Protein AF-0000000072984704 (afdb_homodimer)

Radius of gyration: 23.44 Å; Cα contacts (8 Å, |Δi|>4): 642; chains: 2; bounding box: 58×63×58 Å

Solvent-accessible surface area (backbone atoms only — not comparable to full-atom values): 24020 Å² total; per-residue (Å²): 124,88,62,79,62,84,70,66,54,62,24,56,54,52,43,50,51,53,52,48,34,36,70,71,58,76,44,48,66,57,36,72,50,75,50,69,69,53,46,24,65,75,66,68,50,53,66,66,33,52,50,31,24,53,43,23,35,34,68,40,33,51,31,43,79,38,90,96,75,46,42,24,31,37,78,67,47,50,63,22,38,32,60,30,52,46,51,41,42,56,67,65,67,58,55,67,64,47,55,53,53,49,46,46,33,51,51,34,44,29,36,33,43,13,20,74,56,52,45,70,70,56,49,50,55,46,50,54,40,51,49,40,66,68,61,61,55,94,84,56,54,66,45,56,46,52,51,46,46,54,46,54,39,29,56,30,34,74,30,68,67,57,34,16,52,50,46,20,48,51,51,46,40,64,70,66,42,74,60,35,62,46,48,50,59,66,33,74,90,38,28,65,58,52,41,52,35,51,49,45,30,49,50,18,41,74,66,48,30,36,69,51,19,29,51,29,42,47,54,43,45,54,57,52,46,61,64,46,66,80,101,132,82,64,78,64,84,70,66,55,64,24,55,55,53,42,50,51,53,51,48,34,37,71,72,58,77,42,48,64,57,36,72,50,76,51,70,68,55,46,24,65,74,68,69,49,53,64,66,34,52,50,30,23,51,43,23,34,33,68,40,34,48,30,42,79,41,90,96,74,47,41,24,30,36,77,67,47,50,63,21,39,32,60,29,50,47,50,40,40,58,67,66,67,58,54,69,63,47,55,54,53,50,46,46,34,50,51,36,44,28,35,34,43,13,20,72,56,52,45,71,69,56,49,49,54,44,49,52,40,52,49,40,66,69,59,62,54,94,84,55,55,67,44,57,46,52,50,48,46,54,46,53,39,28,56,31,34,74,29,67,67,57,33,17,51,49,46,22,48,52,52,44,40,63,70,68,42,71,60,36,62,44,47,50,60,65,34,74,89,37,29,65,59,50,42,50,36,51,48,44,29,48,50,17,40,73,66,48,30,37,68,49,19,29,51,29,43,46,53,44,47,54,58,52,46,63,64,45,68,81,101

Nearest PDB structures (foldseek):
  2di3-assembly1_B  TM=8.068E-01  e=4.600E-09  Corynebacterium glutamicum
  6az6-assembly1_B  TM=7.265E-01  e=2.093E-08  Streptococcus agalactiae
  6on4-assembly1_B  TM=4.835E-01  e=4.991E-07  Escherichia coli K-12
  1hw1-assembly1_A  TM=5.126E-01  e=1.792E-06  Escherichia coli
  1h9t-assembly1_A  TM=4.932E-01  e=2.617E-06  Escherichia coli

Foldseek 3Di:
DPPPPPPPPLLVVVLVVVVVCVVVVVADAFDADDALVVCCVVVVHDSVSPVVNQVVCVLLPQWDQDVPPHIGGHNDCLQNCQVVVLVVCVVVVHDVVVLLVLLLVLLLVLLLLLLQQADPVLLVVLVVLLVCLVPPDPPDQNLVSVLVNSLSSNVSSVDSVSSSVNNNSSSCCPVPQPCLSVVQCPPPVRPVVLSVLSVQLSVCSVVSPSVSNSVSSNVNSVVSVVRRNVD/DPPPPPPPPLLVVVLVVVVVCVVVVVADAFDADDALVVCCVVVVHDSVSPVVNQVVCVLLPQWDQDVPPHIGGHNDCLQNCQVVVLVVCVVVVHDVVVLLVLLLVLLLVLLLLLLQQADP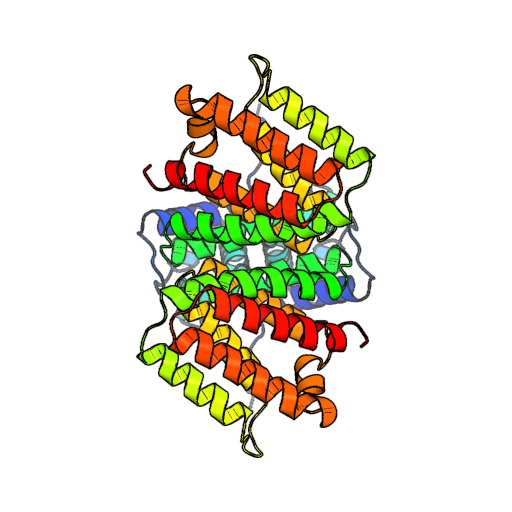VLLVVLVVLLVCLVPPDPPDQNLVSVLVNSLSSNVSSVDSVSSSVNNNSSSCCPVPLPCLSVVQCPPPVRPVVLSVLSVQLSVCSVVSPSVSNSVSSNVNSVVSVVRRNVD

Structure (mmCIF, N/CA/C/O backbone):
data_AF-0000000072984704-model_v1
#
loop_
_entity.id
_entity.type
_entity.pdbx_description
1 polymer 'Transcriptional regulator, putative pyruvate dehydrogenase complex repressor'
#
loop_
_atom_site.group_PDB
_atom_site.id
_atom_site.type_symbol
_atom_site.label_atom_id
_atom_site.label_alt_id
_atom_site.label_comp_id
_atom_site.label_asym_id
_atom_site.label_entity_id
_atom_site.label_seq_id
_atom_site.pdbx_PDB_ins_code
_atom_site.Cartn_x
_atom_site.Cartn_y
_atom_site.Cartn_z
_atom_site.occupancy
_atom_site.B_iso_or_equiv
_atom_site.auth_seq_id
_atom_site.auth_comp_id
_atom_site.auth_asym_id
_atom_site.auth_atom_id
_atom_site.pdbx_PDB_model_num
ATOM 1 N N . MET A 1 1 ? 26.969 34.25 -7.105 1 26.41 1 MET A N 1
ATOM 2 C CA . MET A 1 1 ? 26.188 34.719 -5.965 1 26.41 1 MET A CA 1
ATOM 3 C C . MET A 1 1 ? 25.312 33.594 -5.406 1 26.41 1 MET A C 1
ATOM 5 O O . MET A 1 1 ? 25.188 32.562 -6.035 1 26.41 1 MET A O 1
ATOM 9 N N . PHE A 1 2 ? 24.219 33.875 -4.512 1 28.95 2 PHE A N 1
ATOM 10 C CA . PHE A 1 2 ? 23.516 32.812 -3.826 1 28.95 2 PHE A CA 1
ATOM 11 C C . PHE A 1 2 ? 22.812 31.891 -4.824 1 28.95 2 PHE A C 1
ATOM 13 O O . PHE A 1 2 ? 22.281 32.375 -5.84 1 28.95 2 PHE A O 1
ATOM 20 N N . SER A 1 3 ? 23.391 30.984 -5.398 1 35 3 SER A N 1
ATOM 21 C CA . SER A 1 3 ? 22.656 30.016 -6.211 1 35 3 SER A CA 1
ATOM 22 C C . SER A 1 3 ? 21.453 29.469 -5.449 1 35 3 SER A C 1
ATOM 24 O O . SER A 1 3 ? 21.562 29.109 -4.277 1 35 3 SER A O 1
ATOM 26 N N . PRO A 1 4 ? 20.359 29.938 -5.852 1 37.25 4 PRO A N 1
ATOM 27 C CA . PRO A 1 4 ? 19.172 29.578 -5.062 1 37.25 4 PRO A CA 1
ATOM 28 C C . PRO A 1 4 ? 19.219 28.141 -4.555 1 37.25 4 PRO A C 1
ATOM 30 O O . PRO A 1 4 ? 19.562 27.234 -5.305 1 37.25 4 PRO A O 1
ATOM 33 N N . VAL A 1 5 ? 19.859 27.781 -3.516 1 39.84 5 VAL A N 1
ATOM 34 C CA . VAL A 1 5 ? 19.844 26.469 -2.877 1 39.84 5 VAL A CA 1
ATOM 35 C C . VAL A 1 5 ? 18.469 25.844 -3.02 1 39.84 5 VAL A C 1
ATOM 37 O O . VAL A 1 5 ? 17.453 26.484 -2.754 1 39.84 5 VAL A O 1
ATOM 40 N N . LYS A 1 6 ? 18.281 25.031 -3.949 1 45.41 6 LYS A N 1
ATOM 41 C CA . LYS A 1 6 ? 17 24.328 -4.051 1 45.41 6 LYS A CA 1
ATOM 42 C C . LYS A 1 6 ? 16.359 24.172 -2.68 1 45.41 6 LYS A C 1
ATOM 44 O O . LYS A 1 6 ? 16.891 23.469 -1.811 1 45.41 6 LYS A O 1
ATOM 49 N N . ASN A 1 7 ? 15.906 25.172 -1.887 1 48.12 7 ASN A N 1
ATOM 50 C CA . ASN A 1 7 ? 15.297 25.406 -0.578 1 48.12 7 ASN A CA 1
ATOM 51 C C . ASN A 1 7 ? 14.445 24.219 -0.144 1 48.12 7 ASN A C 1
ATOM 53 O O . ASN A 1 7 ? 13.359 24 -0.682 1 48.12 7 ASN A O 1
ATOM 57 N N . LYS A 1 8 ? 15.141 23.234 0.089 1 57.12 8 LYS A N 1
ATOM 58 C CA . LYS A 1 8 ? 14.336 22.25 0.818 1 57.12 8 LYS A CA 1
ATOM 59 C C . LYS A 1 8 ? 13.492 22.922 1.896 1 57.12 8 LYS A C 1
ATOM 61 O O . LYS A 1 8 ? 13.992 23.75 2.666 1 57.12 8 LYS A O 1
ATOM 66 N N . LYS A 1 9 ? 12.227 22.766 1.736 1 78.31 9 LYS A N 1
ATOM 67 C CA . LYS A 1 9 ? 11.344 23.375 2.729 1 78.31 9 LYS A CA 1
ATOM 68 C C . LYS A 1 9 ? 11.781 23.016 4.145 1 78.31 9 LYS A C 1
ATOM 70 O O . LYS A 1 9 ? 12.148 21.859 4.418 1 78.31 9 LYS A O 1
ATOM 75 N N . ILE A 1 10 ? 12.273 23.891 4.883 1 83.69 10 ILE A N 1
ATOM 76 C CA . ILE A 1 10 ? 12.766 23.766 6.25 1 83.69 10 ILE A CA 1
ATOM 77 C C . ILE A 1 10 ? 11.992 22.656 6.969 1 83.69 10 ILE A C 1
ATOM 79 O O . ILE A 1 10 ? 12.586 21.844 7.691 1 83.69 10 ILE A O 1
ATOM 83 N N . TYR A 1 11 ? 10.711 22.578 6.734 1 87.44 11 TYR A N 1
ATOM 84 C CA . TYR A 1 11 ? 9.93 21.547 7.422 1 87.44 11 TYR A CA 1
ATOM 85 C C . TYR A 1 11 ? 10.336 20.156 6.965 1 87.44 11 TYR A C 1
ATOM 87 O O . TYR A 1 11 ? 10.297 19.203 7.75 1 87.44 11 TYR A O 1
ATOM 95 N N . GLU A 1 12 ? 10.766 19.984 5.707 1 86.81 12 GLU A N 1
ATOM 96 C CA . GLU A 1 12 ? 11.219 18.703 5.207 1 86.81 12 GLU A CA 1
ATOM 97 C C . GLU A 1 12 ? 12.508 18.266 5.902 1 86.81 12 GLU A C 1
ATOM 99 O O . GLU A 1 12 ? 12.711 17.062 6.145 1 86.81 12 GLU A O 1
ATOM 104 N N . GLU A 1 13 ? 13.305 19.234 6.141 1 88.12 13 GLU A N 1
ATOM 105 C CA . GLU A 1 13 ? 14.531 18.938 6.871 1 88.12 13 GLU A CA 1
ATOM 106 C C . GLU A 1 13 ? 14.227 18.453 8.281 1 88.12 13 GLU A C 1
ATOM 108 O O . GLU A 1 13 ? 14.891 17.531 8.781 1 88.12 13 GLU A O 1
ATOM 113 N N . VAL A 1 14 ? 13.297 19.109 8.906 1 89.88 14 VAL A N 1
ATOM 114 C CA . VAL A 1 14 ? 12.875 18.688 10.242 1 89.88 14 VAL A CA 1
ATOM 115 C C . VAL A 1 14 ? 12.367 17.25 10.18 1 89.88 14 VAL A C 1
ATOM 117 O O . VAL A 1 14 ? 12.75 16.422 11.016 1 89.88 14 VAL A O 1
ATOM 120 N N . ILE A 1 15 ? 11.602 16.938 9.164 1 87.69 15 ILE A N 1
ATOM 121 C CA . ILE A 1 15 ? 11.047 15.594 8.984 1 87.69 15 ILE A CA 1
ATOM 122 C C . ILE A 1 15 ? 12.18 14.586 8.797 1 87.69 15 ILE A C 1
ATOM 124 O O . ILE A 1 15 ? 12.188 13.531 9.43 1 87.69 15 ILE A O 1
ATOM 128 N N . GLU A 1 16 ? 13.125 14.93 7.984 1 87.62 16 GLU A N 1
ATOM 129 C CA . GLU A 1 16 ? 14.234 14.031 7.691 1 87.62 16 GLU A CA 1
ATOM 130 C C . GLU A 1 16 ? 15.062 13.742 8.945 1 87.62 16 GLU A C 1
ATOM 132 O O . GLU A 1 16 ? 15.523 12.617 9.148 1 87.62 16 GLU A O 1
ATOM 137 N N . GLN A 1 17 ? 15.234 14.68 9.727 1 88.75 17 GLN A N 1
ATOM 138 C CA . GLN A 1 17 ? 16 14.484 10.953 1 88.75 17 GLN A CA 1
ATOM 139 C C . GLN A 1 17 ? 15.258 13.578 11.922 1 88.75 17 GLN A C 1
ATOM 141 O O . GLN A 1 17 ? 15.867 12.719 12.57 1 88.75 17 GLN A O 1
ATOM 146 N N . ILE A 1 18 ? 14.008 13.773 12.039 1 88.44 18 ILE A N 1
ATOM 147 C CA . ILE A 1 18 ? 13.203 12.914 12.898 1 88.44 18 ILE A CA 1
ATOM 148 C C . ILE A 1 18 ? 13.258 11.477 12.383 1 88.44 18 ILE A C 1
ATOM 150 O O . ILE A 1 18 ? 13.461 10.539 13.156 1 88.44 18 ILE A O 1
ATOM 154 N N . LYS A 1 19 ? 13.086 11.32 11.125 1 85.25 19 LYS A N 1
ATOM 155 C CA . LYS A 1 19 ? 13.164 10 10.516 1 85.25 19 LYS A CA 1
ATOM 156 C C . LYS A 1 19 ? 14.523 9.352 10.758 1 85.25 19 LYS A C 1
ATOM 158 O O . LYS A 1 19 ? 14.602 8.148 11.023 1 85.25 19 LYS A O 1
ATOM 163 N N . ASP A 1 20 ? 15.539 10.195 10.648 1 85.69 20 ASP A N 1
ATOM 164 C CA . ASP A 1 20 ? 16.891 9.703 10.875 1 85.69 20 ASP A CA 1
ATOM 165 C C . ASP A 1 20 ? 17.062 9.203 12.312 1 85.69 20 ASP A C 1
ATOM 167 O O . ASP A 1 20 ? 17.719 8.188 12.555 1 85.69 20 ASP A O 1
ATOM 171 N N . MET A 1 21 ? 16.5 9.891 13.203 1 86.69 21 MET A N 1
ATOM 172 C CA . MET A 1 21 ? 16.562 9.484 14.609 1 86.69 21 MET A CA 1
ATOM 173 C C . MET A 1 21 ? 15.828 8.164 14.82 1 86.69 21 MET A C 1
ATOM 175 O O . MET A 1 21 ? 16.25 7.344 15.641 1 86.69 21 MET A O 1
ATOM 179 N N . ILE A 1 22 ? 14.797 7.949 14.133 1 83.56 22 ILE A N 1
ATOM 180 C CA . ILE A 1 22 ? 14.055 6.695 14.195 1 83.56 22 ILE A CA 1
ATOM 181 C C . ILE A 1 22 ? 14.898 5.57 13.602 1 83.56 22 ILE A C 1
ATOM 183 O O . ILE A 1 22 ? 15.031 4.5 14.195 1 83.56 22 ILE A O 1
ATOM 187 N N . TYR A 1 23 ? 15.484 5.879 12.5 1 79.56 23 TYR A N 1
ATOM 188 C CA . TYR A 1 23 ? 16.297 4.898 11.789 1 79.56 23 TYR A CA 1
ATOM 189 C C . TYR A 1 23 ? 17.484 4.449 12.641 1 79.56 23 TYR A C 1
ATOM 191 O O . TYR A 1 23 ? 17.828 3.266 12.656 1 79.56 23 TYR A O 1
ATOM 199 N N . LYS A 1 24 ? 17.984 5.395 13.344 1 85.31 24 LYS A N 1
ATOM 200 C CA . LYS A 1 24 ? 19.172 5.109 14.164 1 85.31 24 LYS A CA 1
ATOM 201 C C . LYS A 1 24 ? 18.766 4.52 15.516 1 85.31 24 LYS A C 1
ATOM 203 O O . LYS A 1 24 ? 19.641 4.199 16.328 1 85.31 24 LYS A O 1
ATOM 208 N N . GLY A 1 25 ? 17.516 4.453 15.773 1 84.31 25 GLY A N 1
ATOM 209 C CA . GLY A 1 25 ? 17.031 3.84 17 1 84.31 25 GLY A CA 1
ATOM 210 C C . GLY A 1 25 ? 17 4.805 18.172 1 84.31 25 GLY A C 1
ATOM 211 O O . GLY A 1 25 ? 16.734 4.398 19.312 1 84.31 25 GLY A O 1
ATOM 212 N N . ILE A 1 26 ? 17.25 6.02 17.938 1 87.56 26 ILE A N 1
ATOM 213 C CA . ILE A 1 26 ? 17.219 7.039 18.984 1 87.56 26 ILE A CA 1
ATOM 214 C C . ILE A 1 26 ? 15.773 7.289 19.406 1 87.56 26 ILE A C 1
ATOM 216 O O . ILE A 1 26 ? 15.5 7.477 20.594 1 87.56 26 ILE A O 1
ATOM 220 N N . LEU A 1 27 ? 14.883 7.289 18.469 1 88.44 27 LEU A N 1
ATOM 221 C CA . LEU A 1 27 ? 13.445 7.367 18.703 1 88.44 27 LEU A CA 1
ATOM 222 C C . LEU A 1 27 ? 12.773 6.035 18.391 1 88.44 27 LEU A C 1
ATOM 224 O O . LEU A 1 27 ? 13.055 5.41 17.375 1 88.44 27 LEU A O 1
ATOM 228 N N . LYS A 1 28 ? 11.977 5.574 19.266 1 88.25 28 LYS A N 1
ATOM 229 C CA . LYS A 1 28 ? 11.258 4.312 19.125 1 88.25 28 LYS A CA 1
ATOM 230 C C . LYS A 1 28 ? 9.758 4.516 19.25 1 88.25 28 LYS A C 1
ATOM 232 O O . LYS A 1 28 ? 9.297 5.598 19.625 1 88.25 28 LYS A O 1
ATOM 237 N N . LYS A 1 29 ? 9.078 3.459 18.969 1 89.19 29 LYS A N 1
ATOM 238 C CA . LYS A 1 29 ? 7.629 3.512 19.109 1 89.19 29 LYS A CA 1
ATOM 239 C C . LYS A 1 29 ? 7.23 3.908 20.531 1 89.19 29 LYS A C 1
ATOM 241 O O . LYS A 1 29 ? 7.809 3.416 21.5 1 89.19 29 LYS A O 1
ATOM 246 N N . GLY A 1 30 ? 6.371 4.867 20.578 1 92.06 30 GLY A N 1
ATOM 247 C CA . GLY A 1 30 ? 5.855 5.27 21.875 1 92.06 30 GLY A CA 1
ATOM 248 C C . GLY A 1 30 ? 6.637 6.41 22.5 1 92.06 30 GLY A C 1
ATOM 249 O O . GLY A 1 30 ? 6.176 7.039 23.453 1 92.06 30 GLY A O 1
ATOM 250 N N . ASP A 1 31 ? 7.77 6.684 21.969 1 93.56 31 ASP A N 1
ATOM 251 C CA . ASP A 1 31 ? 8.602 7.734 22.531 1 93.56 31 ASP A CA 1
ATOM 252 C C . ASP A 1 31 ? 7.949 9.102 22.375 1 93.56 31 ASP A C 1
ATOM 254 O O . ASP A 1 31 ? 7.332 9.391 21.359 1 93.56 31 ASP A O 1
ATOM 258 N N . LYS A 1 32 ? 8.172 9.906 23.391 1 95.25 32 LYS A N 1
ATOM 259 C CA . LYS A 1 32 ? 7.77 11.305 23.312 1 95.25 32 LYS A CA 1
ATOM 260 C C . LYS A 1 32 ? 8.797 12.133 22.547 1 95.25 32 LYS A C 1
ATOM 262 O O . LYS A 1 32 ? 10 12 22.766 1 95.25 32 LYS A O 1
ATOM 267 N N . LEU A 1 33 ? 8.336 12.859 21.641 1 95.5 33 LEU A N 1
ATOM 268 C CA . LEU A 1 33 ? 9.211 13.789 20.953 1 95.5 33 LEU A CA 1
ATOM 269 C C . LEU A 1 33 ? 9.492 15.016 21.812 1 95.5 33 LEU A C 1
ATOM 271 O O . LEU A 1 33 ? 8.695 15.359 22.688 1 95.5 33 LEU A O 1
ATOM 275 N N . PRO A 1 34 ? 10.648 15.648 21.562 1 92.31 34 PRO A N 1
ATOM 276 C CA . PRO A 1 34 ? 10.867 16.938 22.234 1 92.31 34 PRO A CA 1
ATOM 277 C C . PRO A 1 34 ? 9.734 17.922 21.984 1 92.31 34 PRO A C 1
ATOM 279 O O . PRO A 1 34 ? 9.023 17.828 20.984 1 92.31 34 PRO A O 1
ATOM 282 N N . SER A 1 35 ? 9.594 18.844 22.953 1 93.44 35 SER A N 1
ATOM 283 C CA . SER A 1 35 ? 8.57 19.859 22.766 1 93.44 35 SER A CA 1
ATOM 284 C C . SER A 1 35 ? 8.859 20.703 21.531 1 93.44 35 SER A C 1
ATOM 286 O O . SER A 1 35 ? 9.992 20.75 21.047 1 93.44 35 SER A O 1
ATOM 288 N N . GLU A 1 36 ? 7.777 21.328 21.016 1 92.88 36 GLU A N 1
ATOM 289 C CA . GLU A 1 36 ? 7.961 22.219 19.875 1 92.88 36 GLU A CA 1
ATOM 290 C C . GLU A 1 36 ? 9.008 23.281 20.172 1 92.88 36 GLU A C 1
ATOM 292 O O . GLU A 1 36 ? 9.852 23.594 19.328 1 92.88 36 GLU A O 1
ATOM 297 N N . ARG A 1 37 ? 8.984 23.797 21.391 1 93.06 37 ARG A N 1
ATOM 298 C CA . ARG A 1 37 ? 9.945 24.812 21.812 1 93.06 37 ARG A CA 1
ATOM 299 C C . ARG A 1 37 ? 11.367 24.266 21.766 1 93.06 37 ARG A C 1
ATOM 301 O O . ARG A 1 37 ? 12.273 24.938 21.25 1 93.06 37 ARG A O 1
ATOM 308 N N . ASP A 1 38 ? 11.57 23.109 22.266 1 93.56 38 ASP A N 1
ATOM 309 C CA . ASP A 1 38 ? 12.883 22.469 22.266 1 93.56 38 ASP A CA 1
ATOM 310 C C . ASP A 1 38 ? 13.375 22.219 20.844 1 93.56 38 ASP A C 1
ATOM 312 O O . ASP A 1 38 ? 14.555 22.422 20.547 1 93.56 38 ASP A O 1
ATOM 316 N N . MET A 1 39 ? 12.523 21.766 20 1 93.38 39 MET A N 1
ATOM 317 C CA . MET A 1 39 ? 12.891 21.5 18.625 1 93.38 39 MET A CA 1
ATOM 318 C C . MET A 1 39 ? 13.312 22.766 17.906 1 93.38 39 MET A C 1
ATOM 320 O O . MET A 1 39 ? 14.281 22.781 17.141 1 93.38 39 MET A O 1
ATOM 324 N N . VAL A 1 40 ? 12.562 23.844 18.156 1 92.81 40 VAL A N 1
ATOM 325 C CA . VAL A 1 40 ? 12.891 25.141 17.562 1 92.81 40 VAL A CA 1
ATOM 326 C C . VAL A 1 40 ? 14.305 25.547 17.984 1 92.81 40 VAL A C 1
ATOM 328 O O . VAL A 1 40 ? 15.102 25.969 17.141 1 92.81 40 VAL A O 1
ATOM 331 N N . GLU A 1 41 ? 14.594 25.375 19.203 1 92.38 41 GLU A N 1
ATOM 332 C CA . GLU A 1 41 ? 15.891 25.766 19.75 1 92.38 41 GLU A CA 1
ATOM 333 C C . GLU A 1 41 ? 17 24.875 19.219 1 92.38 41 GLU A C 1
ATOM 335 O O . GLU A 1 41 ? 18.047 25.375 18.766 1 92.38 41 GLU A O 1
ATOM 340 N N . LYS A 1 42 ? 16.828 23.641 19.141 1 91.44 42 LYS A N 1
ATOM 341 C CA . LYS A 1 42 ? 17.875 22.688 18.797 1 91.44 42 LYS A CA 1
ATOM 342 C C . LYS A 1 42 ? 18.109 22.656 17.281 1 91.44 42 LYS A C 1
ATOM 344 O O . LYS A 1 42 ? 19.25 22.516 16.828 1 91.44 42 LYS A O 1
ATOM 349 N N . LEU A 1 43 ? 17.016 22.75 16.625 1 90.5 43 LEU A N 1
ATOM 350 C CA . LEU A 1 43 ? 17.125 22.641 15.172 1 90.5 43 LEU A CA 1
ATOM 351 C C . LEU A 1 43 ? 17.344 24.016 14.531 1 90.5 43 LEU A C 1
ATOM 353 O O . LEU A 1 43 ? 17.703 24.094 13.352 1 90.5 43 LEU A O 1
ATOM 357 N N . GLN A 1 44 ? 17.156 25.016 15.266 1 92.44 44 GLN A N 1
ATOM 358 C CA . GLN A 1 44 ? 17.344 26.391 14.812 1 92.44 44 GLN A CA 1
ATOM 359 C C . GLN A 1 44 ? 16.453 26.688 13.602 1 92.44 44 GLN A C 1
ATOM 361 O O . GLN A 1 44 ? 16.938 27.203 12.586 1 92.44 44 GLN A O 1
ATOM 366 N N . VAL A 1 45 ? 15.211 26.344 13.789 1 92.06 45 VAL A N 1
ATOM 367 C CA . VAL A 1 45 ? 14.203 26.609 12.773 1 92.06 45 VAL A CA 1
ATOM 368 C C . VAL A 1 45 ? 13 27.281 13.414 1 92.06 45 VAL A C 1
ATOM 370 O O . VAL A 1 45 ? 12.922 27.422 14.641 1 92.06 45 VAL A O 1
ATOM 373 N N . SER A 1 46 ? 12.102 27.797 12.625 1 89.94 46 SER A N 1
ATOM 374 C CA . SER A 1 46 ? 10.938 28.516 13.125 1 89.94 46 SER A CA 1
ATOM 375 C C . SER A 1 46 ? 9.906 27.562 13.719 1 89.94 46 SER A C 1
ATOM 377 O O . SER A 1 46 ? 9.906 26.375 13.406 1 89.94 46 SER A O 1
ATOM 379 N N . ARG A 1 47 ? 9.062 28.094 14.586 1 89.31 47 ARG A N 1
ATOM 380 C CA . ARG A 1 47 ? 7.945 27.344 15.141 1 89.31 47 ARG A CA 1
ATOM 381 C C . ARG A 1 47 ? 7.012 26.859 14.039 1 89.31 47 ARG A C 1
ATOM 383 O O . ARG A 1 47 ? 6.492 25.75 14.102 1 89.31 47 ARG A O 1
ATOM 390 N N . THR A 1 48 ? 6.891 27.688 13.078 1 86.62 48 THR A N 1
ATOM 391 C CA . THR A 1 48 ? 6.031 27.344 11.945 1 86.62 48 THR A CA 1
ATOM 392 C C . THR A 1 48 ? 6.562 26.125 11.219 1 86.62 48 THR A C 1
ATOM 394 O O . THR A 1 48 ? 5.805 25.188 10.922 1 86.62 48 THR A O 1
ATOM 397 N N . SER A 1 49 ? 7.824 26.047 10.977 1 88.94 49 SER A N 1
ATOM 398 C CA . SER A 1 49 ? 8.438 24.906 10.289 1 88.94 49 SER A CA 1
ATOM 399 C C . SER A 1 49 ? 8.305 23.625 11.109 1 88.94 49 SER A C 1
ATOM 401 O O . SER A 1 49 ? 8.031 22.562 10.555 1 88.94 49 SER A O 1
ATOM 403 N N . VAL A 1 50 ? 8.477 23.734 12.391 1 91.25 50 VAL A N 1
ATOM 404 C CA . VAL A 1 50 ? 8.359 22.578 13.273 1 91.25 50 VAL A CA 1
ATOM 405 C C . VAL A 1 50 ? 6.93 22.047 13.25 1 91.25 50 VAL A C 1
ATOM 407 O O . VAL A 1 50 ? 6.707 20.844 13.102 1 91.25 50 VAL A O 1
ATOM 410 N N . ARG A 1 51 ? 5.988 22.922 13.305 1 88 51 ARG A N 1
ATOM 411 C CA . ARG A 1 51 ? 4.586 22.516 13.305 1 88 51 ARG A CA 1
ATOM 412 C C . ARG A 1 51 ? 4.203 21.875 11.977 1 88 51 ARG A C 1
ATOM 414 O O . ARG A 1 51 ? 3.486 20.875 11.945 1 88 51 ARG A O 1
ATOM 421 N N . GLU A 1 52 ? 4.656 22.5 10.922 1 87.75 52 GLU A N 1
ATOM 422 C CA . GLU A 1 52 ? 4.414 21.922 9.602 1 87.75 52 GLU A CA 1
ATOM 423 C C . GLU A 1 52 ? 4.965 20.5 9.508 1 87.75 52 GLU A C 1
ATOM 425 O O . GLU A 1 52 ? 4.297 19.609 8.984 1 87.75 52 GLU A O 1
ATOM 430 N N . ALA A 1 53 ? 6.098 20.297 10.023 1 89.19 53 ALA A N 1
ATOM 431 C CA . ALA A 1 53 ? 6.723 18.984 10.008 1 89.19 53 ALA A CA 1
ATOM 432 C C . ALA A 1 53 ? 5.93 17.984 10.859 1 89.19 53 ALA A C 1
ATOM 434 O O . ALA A 1 53 ? 5.629 16.875 10.406 1 89.19 53 ALA A O 1
ATOM 435 N N . LEU A 1 54 ? 5.551 18.422 12.031 1 90.44 54 LEU A N 1
ATOM 436 C CA . LEU A 1 54 ? 4.855 17.547 12.961 1 90.44 54 LEU A CA 1
ATOM 437 C C . LEU A 1 54 ? 3.471 17.172 12.438 1 90.44 54 LEU A C 1
ATOM 439 O O . LEU A 1 54 ? 3.039 16.031 12.562 1 90.44 54 LEU A O 1
ATOM 443 N N . ARG A 1 55 ? 2.814 18.062 11.82 1 87.88 55 ARG A N 1
ATOM 444 C CA . ARG A 1 55 ? 1.506 17.781 11.242 1 87.88 55 ARG A CA 1
ATOM 445 C C . ARG A 1 55 ? 1.622 16.828 10.062 1 87.88 55 ARG A C 1
ATOM 447 O O . ARG A 1 55 ? 0.803 15.914 9.914 1 87.88 55 ARG A O 1
ATOM 454 N N . SER A 1 56 ? 2.627 17.078 9.273 1 85.25 56 SER A N 1
ATOM 455 C CA . SER A 1 56 ? 2.867 16.172 8.148 1 85.25 56 SER A CA 1
ATOM 456 C C . SER A 1 56 ? 3.113 14.75 8.633 1 85.25 56 SER A C 1
ATOM 458 O O . SER A 1 56 ? 2.549 13.797 8.086 1 85.25 56 SER A O 1
ATOM 460 N N . LEU A 1 57 ? 3.881 14.633 9.68 1 86.5 57 LEU A N 1
ATOM 461 C CA . LEU A 1 57 ? 4.215 13.32 10.227 1 86.5 57 LEU A CA 1
ATOM 462 C C . LEU A 1 57 ? 2.994 12.68 10.875 1 86.5 57 LEU A C 1
ATOM 464 O O . LEU A 1 57 ? 2.869 11.445 10.883 1 86.5 57 LEU A O 1
ATOM 468 N N . GLU A 1 58 ? 2.139 13.516 11.383 1 87.19 58 GLU A N 1
ATOM 469 C CA . GLU A 1 58 ? 0.893 13.008 11.953 1 87.19 58 GLU A CA 1
ATOM 470 C C . GLU A 1 58 ? -0.019 12.438 10.867 1 87.19 58 GLU A C 1
ATOM 472 O O . GLU A 1 58 ? -0.599 11.367 11.039 1 87.19 58 GLU A O 1
ATOM 477 N N . ILE A 1 59 ? -0.066 13.086 9.797 1 79.19 59 ILE A N 1
ATOM 478 C CA . ILE A 1 59 ? -0.951 12.688 8.703 1 79.19 59 ILE A CA 1
ATOM 479 C C . ILE A 1 59 ? -0.442 11.398 8.078 1 79.19 59 ILE A C 1
ATOM 481 O O . ILE A 1 59 ? -1.233 10.539 7.676 1 79.19 59 ILE A O 1
ATOM 485 N N . VAL A 1 60 ? 0.891 11.289 8.016 1 78.38 60 VAL A N 1
ATOM 486 C CA . VAL A 1 60 ? 1.44 10.078 7.41 1 78.38 60 VAL A CA 1
ATOM 487 C C . VAL A 1 60 ? 1.421 8.945 8.43 1 78.38 60 VAL A C 1
ATOM 489 O O . VAL A 1 60 ? 1.702 7.789 8.086 1 78.38 60 VAL A O 1
ATOM 492 N N . GLY A 1 61 ? 1.15 9.32 9.695 1 80.12 61 GLY A N 1
ATOM 493 C CA . GLY A 1 61 ? 0.906 8.289 10.688 1 80.12 61 GLY A CA 1
ATOM 494 C C . GLY A 1 61 ? 2.141 7.93 11.492 1 80.12 61 GLY A C 1
ATOM 495 O O . GLY A 1 61 ? 2.213 6.852 12.086 1 80.12 61 GLY A O 1
ATOM 496 N N . LEU A 1 62 ? 3.125 8.797 11.469 1 83.5 62 LEU A N 1
ATOM 497 C CA . LEU A 1 62 ? 4.352 8.531 12.203 1 83.5 62 LEU A CA 1
ATOM 498 C C . LEU A 1 62 ? 4.223 8.977 13.656 1 83.5 62 LEU A C 1
ATOM 500 O O . LEU A 1 62 ? 4.723 8.312 14.562 1 83.5 62 LEU A O 1
ATOM 504 N N . ILE A 1 63 ? 3.52 10.094 13.844 1 89.31 63 ILE A N 1
ATOM 505 C CA . ILE A 1 63 ? 3.408 10.602 15.211 1 89.31 63 ILE A CA 1
ATOM 506 C C . ILE A 1 63 ? 1.94 10.852 15.547 1 89.31 63 ILE A C 1
ATOM 508 O O . ILE A 1 63 ? 1.084 10.859 14.664 1 89.31 63 ILE A O 1
ATOM 512 N N . GLU A 1 64 ? 1.627 10.922 16.75 1 90.38 64 GLU A N 1
ATOM 513 C CA . GLU A 1 64 ? 0.315 11.312 17.266 1 90.38 64 GLU A CA 1
ATOM 514 C C . GLU A 1 64 ? 0.432 12.43 18.297 1 90.38 64 GLU A C 1
ATOM 516 O O . GLU A 1 64 ? 1.356 12.43 19.109 1 90.38 64 GLU A O 1
ATOM 521 N N . SER A 1 65 ? -0.416 13.414 18.125 1 90.19 65 SER A N 1
ATOM 522 C CA . SER A 1 65 ? -0.483 14.516 19.094 1 90.19 65 SER A CA 1
ATOM 523 C C . SER A 1 65 ? -1.482 14.219 20.203 1 90.19 65 SER A C 1
ATOM 525 O O . SER A 1 65 ? -2.619 13.828 19.938 1 90.19 65 SER A O 1
ATOM 527 N N . ARG A 1 66 ? -1.016 14.312 21.406 1 88.56 66 ARG A N 1
ATOM 528 C CA . ARG A 1 66 ? -1.878 14.164 22.578 1 88.56 66 ARG A CA 1
ATOM 529 C C . ARG A 1 66 ? -2.027 15.484 23.328 1 88.56 66 ARG A C 1
ATOM 531 O O . ARG A 1 66 ? -1.038 16.047 23.797 1 88.56 66 ARG A O 1
ATOM 538 N N . GLN A 1 67 ? -3.24 15.93 23.359 1 84.75 67 GLN A N 1
ATOM 539 C CA . GLN A 1 67 ? -3.525 17.219 23.969 1 84.75 67 GLN A CA 1
ATOM 540 C C . GLN A 1 67 ? -2.906 17.328 25.359 1 84.75 67 GLN A C 1
ATOM 542 O O . GLN A 1 67 ? -3.133 16.453 26.219 1 84.75 67 GLN A O 1
ATOM 547 N N . GLY A 1 68 ? -2.158 18.297 25.484 1 87.12 68 GLY A N 1
ATOM 548 C CA . GLY A 1 68 ? -1.568 18.594 26.781 1 87.12 68 GLY A CA 1
ATOM 549 C C . GLY A 1 68 ? -0.343 17.75 27.078 1 87.12 68 GLY A C 1
ATOM 550 O O . GLY A 1 68 ? 0.359 18 28.062 1 87.12 68 GLY A O 1
ATOM 551 N N . GLU A 1 69 ? -0.056 16.719 26.297 1 90.94 69 GLU A N 1
ATOM 552 C CA . GLU A 1 69 ? 1.039 15.797 26.594 1 90.94 69 GLU A CA 1
ATOM 553 C C . GLU A 1 69 ? 2.176 15.953 25.578 1 90.94 69 GLU A C 1
ATOM 555 O O . GLU A 1 69 ? 3.344 15.742 25.922 1 90.94 69 GLU A O 1
ATOM 560 N N . GLY A 1 70 ? 1.803 16.344 24.375 1 93.44 70 GLY A N 1
ATOM 561 C CA . GLY A 1 70 ? 2.838 16.516 23.375 1 93.44 70 GLY A CA 1
ATOM 562 C C . GLY A 1 70 ? 2.709 15.547 22.219 1 93.44 70 GLY A C 1
ATOM 563 O O . GLY A 1 70 ? 1.618 15.039 21.938 1 93.44 70 GLY A O 1
ATOM 564 N N . ASN A 1 71 ? 3.781 15.406 21.438 1 94.69 71 ASN A N 1
ATOM 565 C CA . ASN A 1 71 ? 3.826 14.539 20.266 1 94.69 71 ASN A CA 1
ATOM 566 C C . ASN A 1 71 ? 4.582 13.242 20.562 1 94.69 71 ASN A C 1
ATOM 568 O O . ASN A 1 71 ? 5.609 13.266 21.234 1 94.69 71 ASN A O 1
ATOM 572 N N . PHE A 1 72 ? 4.016 12.148 20.094 1 95.31 72 PHE A N 1
ATOM 573 C CA . PHE A 1 72 ? 4.598 10.828 20.328 1 95.31 72 PHE A CA 1
ATOM 574 C C . PHE A 1 72 ? 4.754 10.078 19 1 95.31 72 PHE A C 1
ATOM 576 O O . PHE A 1 72 ? 3.932 10.219 18.094 1 95.31 72 PHE A O 1
ATOM 583 N N . ILE A 1 73 ? 5.844 9.266 18.953 1 92.62 73 ILE A N 1
ATOM 584 C CA . ILE A 1 73 ? 5.887 8.273 17.891 1 92.62 73 ILE A CA 1
ATOM 585 C C . ILE A 1 73 ? 4.766 7.258 18.078 1 92.62 73 ILE A C 1
ATOM 587 O O . ILE A 1 73 ? 4.578 6.727 19.172 1 92.62 73 ILE A O 1
ATOM 591 N N . LYS A 1 74 ? 4.066 7.043 17.031 1 90.38 74 LYS A N 1
ATOM 592 C CA . LYS A 1 74 ? 2.951 6.105 17.125 1 90.38 74 LYS A CA 1
ATOM 593 C C . LYS A 1 74 ? 3.438 4.707 17.484 1 90.38 74 LYS A C 1
ATOM 595 O O . LYS A 1 74 ? 4.527 4.301 17.078 1 90.38 74 LYS A O 1
ATOM 600 N N . GLU A 1 75 ? 2.533 4.07 18.219 1 87.69 75 GLU A N 1
ATOM 601 C CA . GLU A 1 75 ? 2.844 2.693 18.594 1 87.69 75 GLU A CA 1
ATOM 602 C C . GLU A 1 75 ? 2.334 1.709 17.547 1 87.69 75 GLU A C 1
ATOM 604 O O . GLU A 1 75 ? 2.9 0.626 17.375 1 87.69 75 GLU A O 1
ATOM 609 N N . ASP A 1 76 ? 1.256 2.141 16.906 1 82.94 76 ASP A N 1
ATOM 610 C CA . ASP A 1 76 ? 0.632 1.314 15.883 1 82.94 76 ASP A CA 1
ATOM 611 C C . ASP A 1 76 ? 0.62 2.031 14.531 1 82.94 76 ASP A C 1
ATOM 613 O O . ASP A 1 76 ? 0.254 3.205 14.453 1 82.94 76 ASP A O 1
ATOM 617 N N . PHE A 1 77 ? 1.061 1.386 13.516 1 81.44 77 PHE A N 1
ATOM 618 C CA . PHE A 1 77 ? 1.229 2.018 12.211 1 81.44 77 PHE A CA 1
ATOM 619 C C . PHE A 1 77 ? 0.432 1.277 11.148 1 81.44 77 PHE A C 1
ATOM 621 O O . PHE A 1 77 ? 0.59 1.539 9.953 1 81.44 77 PHE A O 1
ATOM 628 N N . GLU A 1 78 ? -0.46 0.509 11.594 1 83.31 78 GLU A N 1
ATOM 629 C CA . GLU A 1 78 ? -1.2 -0.335 10.656 1 83.31 78 GLU A CA 1
ATOM 630 C C . GLU A 1 78 ? -2.143 0.497 9.789 1 83.31 78 GLU A C 1
ATOM 632 O O . GLU A 1 78 ? -2.6 0.034 8.742 1 83.31 78 GLU A O 1
ATOM 637 N N . ASP A 1 79 ? -2.348 1.728 10.164 1 85.75 79 ASP A N 1
ATOM 638 C CA . ASP A 1 79 ? -3.299 2.562 9.43 1 85.75 79 ASP A CA 1
ATOM 639 C C . ASP A 1 79 ? -2.576 3.594 8.57 1 85.75 79 ASP A C 1
ATOM 641 O O . ASP A 1 79 ? -3.213 4.457 7.961 1 85.75 79 ASP A O 1
ATOM 645 N N . GLY A 1 80 ? -1.317 3.512 8.516 1 85 80 GLY A N 1
ATOM 646 C CA . GLY A 1 80 ? -0.509 4.539 7.875 1 85 80 GLY A CA 1
ATOM 647 C C . GLY A 1 80 ? -0.747 4.641 6.379 1 85 80 GLY A C 1
ATOM 648 O O . GLY A 1 80 ? -0.501 5.688 5.777 1 85 80 GLY A O 1
ATOM 649 N N . LEU A 1 81 ? -1.293 3.609 5.785 1 91.12 81 LEU A N 1
ATOM 650 C CA . LEU A 1 81 ? -1.452 3.602 4.336 1 91.12 81 LEU A CA 1
ATOM 651 C C . LEU A 1 81 ? -2.873 3.994 3.943 1 91.12 81 LEU A C 1
ATOM 653 O O . LEU A 1 81 ? -3.16 4.199 2.762 1 91.12 81 LEU A O 1
ATOM 657 N N . ILE A 1 82 ? -3.746 4.168 4.879 1 89.44 82 ILE A N 1
ATOM 658 C CA . ILE A 1 82 ? -5.16 4.387 4.594 1 89.44 82 ILE A CA 1
ATOM 659 C C . ILE A 1 82 ? -5.336 5.703 3.836 1 89.44 82 ILE A C 1
ATOM 661 O O . ILE A 1 82 ? -5.879 5.719 2.73 1 89.44 82 ILE A O 1
ATOM 665 N N . GLU A 1 83 ? -4.773 6.734 4.344 1 83.69 83 GLU A N 1
ATOM 666 C CA . GLU A 1 83 ? -5 8.047 3.748 1 83.69 83 GLU A CA 1
ATOM 667 C C . GLU A 1 83 ? -4.305 8.172 2.395 1 83.69 83 GLU A C 1
ATOM 669 O O . GLU A 1 83 ? -4.918 8.578 1.407 1 83.69 83 GLU A O 1
ATOM 674 N N . PRO A 1 84 ? -3.062 7.73 2.32 1 86.5 84 PRO A N 1
ATOM 675 C CA . PRO A 1 84 ? -2.4 7.848 1.021 1 86.5 84 PRO A CA 1
ATOM 676 C C . PRO A 1 84 ? -3.072 7.008 -0.063 1 86.5 84 PRO A C 1
ATOM 678 O O . PRO A 1 84 ? -3.209 7.457 -1.203 1 86.5 84 PRO A O 1
ATOM 681 N N . LEU A 1 85 ? -3.484 5.84 0.26 1 90.38 85 LEU A N 1
ATOM 682 C CA . LEU A 1 85 ? -4.148 4.988 -0.724 1 90.38 85 LEU A CA 1
ATOM 683 C C . LEU A 1 85 ? -5.492 5.578 -1.13 1 90.38 85 LEU A C 1
ATOM 685 O O . LEU A 1 85 ? -5.883 5.504 -2.299 1 90.38 85 LEU A O 1
ATOM 689 N N . SER A 1 86 ? -6.199 6.137 -0.192 1 86.75 86 SER A N 1
ATOM 690 C CA . SER A 1 86 ? -7.473 6.793 -0.471 1 86.75 86 SER A CA 1
ATOM 691 C C . SER A 1 86 ? -7.297 7.961 -1.438 1 86.75 86 SER A C 1
ATOM 693 O O . SER A 1 86 ? -8.086 8.125 -2.367 1 86.75 86 SER A O 1
ATOM 695 N N . VAL A 1 87 ? -6.328 8.742 -1.196 1 81.25 87 VAL A N 1
ATOM 696 C CA . VAL A 1 87 ? -6.047 9.898 -2.033 1 81.25 87 VAL A CA 1
ATOM 697 C C . VAL A 1 87 ? -5.715 9.445 -3.453 1 81.25 87 VAL A C 1
ATOM 699 O O . VAL A 1 87 ? -6.215 10.016 -4.426 1 81.25 87 VAL A O 1
ATOM 702 N N . MET A 1 88 ? -4.934 8.453 -3.518 1 85.56 88 MET A N 1
ATOM 703 C CA . MET A 1 88 ? -4.57 7.914 -4.824 1 85.56 88 MET A CA 1
ATOM 704 C C . MET A 1 88 ? -5.809 7.418 -5.566 1 85.56 88 MET A C 1
ATOM 706 O O . MET A 1 88 ? -5.977 7.695 -6.758 1 85.56 88 MET A O 1
ATOM 710 N N . PHE A 1 89 ? -6.652 6.715 -4.844 1 87.69 89 PHE A N 1
ATOM 711 C CA . PHE A 1 89 ? -7.863 6.164 -5.438 1 87.69 89 PHE A CA 1
ATOM 712 C C . PHE A 1 89 ? -8.758 7.277 -5.977 1 87.69 89 PHE A C 1
ATOM 714 O O . PHE A 1 89 ? -9.266 7.184 -7.094 1 87.69 89 PHE A O 1
ATOM 721 N N . MET A 1 90 ? -8.867 8.344 -5.227 1 81.88 90 MET A N 1
ATOM 722 C CA . MET A 1 90 ? -9.75 9.453 -5.574 1 81.88 90 MET A CA 1
ATOM 723 C C . MET A 1 90 ? -9.203 10.234 -6.762 1 81.88 90 MET A C 1
ATOM 725 O O . MET A 1 90 ? -9.953 10.602 -7.672 1 81.88 90 MET A O 1
ATOM 729 N N . LEU A 1 91 ? -8.016 10.477 -6.809 1 81.19 91 LEU A N 1
ATOM 730 C CA . LEU A 1 91 ? -7.441 11.391 -7.789 1 81.19 91 LEU A CA 1
ATOM 731 C C . LEU A 1 91 ? -7.227 10.695 -9.125 1 81.19 91 LEU A C 1
ATOM 733 O O . LEU A 1 91 ? -7.219 11.344 -10.172 1 81.19 91 LEU A O 1
ATOM 737 N N . GLN A 1 92 ? -7.008 9.422 -9.047 1 82.19 92 GLN A N 1
ATOM 738 C CA . GLN A 1 92 ? -6.84 8.688 -10.297 1 82.19 92 GLN A CA 1
ATOM 739 C C . GLN A 1 92 ? -8.195 8.297 -10.891 1 82.19 92 GLN A C 1
ATOM 741 O O . GLN A 1 92 ? -8.258 7.77 -12 1 82.19 92 GLN A O 1
ATOM 746 N N . ASP A 1 93 ? -9.258 8.672 -10.227 1 79.56 93 ASP A N 1
ATOM 747 C CA . ASP A 1 93 ? -10.594 8.266 -10.656 1 79.56 93 ASP A CA 1
ATOM 748 C C . ASP A 1 93 ? -10.664 6.758 -10.883 1 79.56 93 ASP A C 1
ATOM 750 O O . ASP A 1 93 ? -11.102 6.297 -11.938 1 79.56 93 ASP A O 1
ATOM 754 N N . SER A 1 94 ? -10.047 6.059 -9.93 1 83.25 94 SER A N 1
ATOM 755 C CA . SER A 1 94 ? -9.992 4.602 -10 1 83.25 94 SER A CA 1
ATOM 756 C C . SER A 1 94 ? -11.375 3.99 -9.797 1 83.25 94 SER A C 1
ATOM 758 O O . SER A 1 94 ? -12.258 4.625 -9.219 1 83.25 94 SER A O 1
ATOM 760 N N . LYS A 1 95 ? -11.5 2.781 -10.305 1 88.75 95 LYS A N 1
ATOM 761 C CA . LYS A 1 95 ? -12.758 2.047 -10.188 1 88.75 95 LYS A CA 1
ATOM 762 C C . LYS A 1 95 ? -12.719 1.07 -9.016 1 88.75 95 LYS A C 1
ATOM 764 O O . LYS A 1 95 ? -11.648 0.601 -8.625 1 88.75 95 LYS A O 1
ATOM 769 N N . SER A 1 96 ? -13.859 0.792 -8.484 1 90.88 96 SER A N 1
ATOM 770 C CA . SER A 1 96 ? -13.984 -0.134 -7.359 1 90.88 96 SER A CA 1
ATOM 771 C C . SER A 1 96 ? -13.359 -1.485 -7.688 1 90.88 96 SER A C 1
ATOM 773 O O . SER A 1 96 ? -12.828 -2.16 -6.805 1 90.88 96 SER A O 1
ATOM 775 N N . GLU A 1 97 ? -13.359 -1.832 -9 1 93.75 97 GLU A N 1
ATOM 776 C CA . GLU A 1 97 ? -12.758 -3.084 -9.445 1 93.75 97 GLU A CA 1
ATOM 777 C C . GLU A 1 97 ? -11.273 -3.137 -9.109 1 93.75 97 GLU A C 1
ATOM 779 O O . GLU A 1 97 ? -10.734 -4.207 -8.828 1 93.75 97 GLU A O 1
ATOM 784 N N . GLU A 1 98 ? -10.609 -2.027 -9.109 1 95.88 98 GLU A N 1
ATOM 785 C CA . GLU A 1 98 ? -9.18 -1.977 -8.797 1 95.88 98 GLU A CA 1
ATOM 786 C C . GLU A 1 98 ? -8.93 -2.309 -7.328 1 95.88 98 GLU A C 1
ATOM 788 O O . GLU A 1 98 ? -7.922 -2.93 -6.988 1 95.88 98 GLU A O 1
ATOM 793 N N . ILE A 1 99 ? -9.852 -1.854 -6.48 1 96 99 ILE A N 1
ATOM 794 C CA . ILE A 1 99 ? -9.758 -2.18 -5.062 1 96 99 ILE A CA 1
ATOM 795 C C . ILE A 1 99 ? -9.898 -3.689 -4.871 1 96 99 ILE A C 1
ATOM 797 O O . ILE A 1 99 ? -9.102 -4.305 -4.156 1 96 99 ILE A O 1
ATOM 801 N N . LEU A 1 100 ? -10.867 -4.266 -5.566 1 96.38 100 LEU A N 1
ATOM 802 C CA . LEU A 1 100 ? -11.156 -5.688 -5.414 1 96.38 100 LEU A CA 1
ATOM 803 C C . LEU A 1 100 ? -10.023 -6.539 -5.973 1 96.38 100 LEU A C 1
ATOM 805 O O . LEU A 1 100 ? -9.68 -7.574 -5.402 1 96.38 100 LEU A O 1
ATOM 809 N N . GLU A 1 101 ? -9.43 -6.113 -7.07 1 97.56 101 GLU A N 1
ATOM 810 C CA . GLU A 1 101 ? -8.266 -6.801 -7.629 1 97.56 101 GLU A CA 1
ATOM 811 C C . GLU A 1 101 ? -7.086 -6.762 -6.664 1 97.56 101 GLU A C 1
ATOM 813 O O . GLU A 1 101 ? -6.426 -7.781 -6.441 1 97.56 101 GLU A O 1
ATOM 818 N N . LEU A 1 102 ? -6.824 -5.609 -6.121 1 98.19 102 LEU A N 1
ATOM 819 C CA . LEU A 1 102 ? -5.746 -5.469 -5.148 1 98.19 102 LEU A CA 1
ATOM 820 C C . LEU A 1 102 ? -6.008 -6.328 -3.918 1 98.19 102 LEU A C 1
ATOM 822 O O . LEU A 1 102 ? -5.102 -7.004 -3.424 1 98.19 102 LEU A O 1
ATOM 826 N N . ARG A 1 103 ? -7.191 -6.305 -3.412 1 97.88 103 ARG A N 1
ATOM 827 C CA . ARG A 1 103 ? -7.559 -7.121 -2.26 1 97.88 103 ARG A CA 1
ATOM 828 C C . ARG A 1 103 ? -7.25 -8.594 -2.514 1 97.88 103 ARG A C 1
ATOM 830 O O . ARG A 1 103 ? -6.613 -9.25 -1.689 1 97.88 103 ARG A O 1
ATOM 837 N N . LYS A 1 104 ? -7.734 -9.055 -3.646 1 98.38 104 LYS A N 1
ATOM 838 C CA . LYS A 1 104 ? -7.551 -10.469 -3.955 1 98.38 104 LYS A CA 1
ATOM 839 C C . LYS A 1 104 ? -6.07 -10.836 -3.998 1 98.38 104 LYS A C 1
ATOM 841 O O . LYS A 1 104 ? -5.652 -11.836 -3.408 1 98.38 104 LYS A O 1
ATOM 846 N N . ILE A 1 105 ? -5.309 -10.039 -4.656 1 98.69 105 ILE A N 1
ATOM 847 C CA . ILE A 1 105 ? -3.877 -10.289 -4.785 1 98.69 105 ILE A CA 1
ATOM 848 C C . ILE A 1 105 ? -3.232 -10.328 -3.398 1 98.69 105 ILE A C 1
ATOM 850 O O . ILE A 1 105 ? -2.514 -11.273 -3.07 1 98.69 105 ILE A O 1
ATOM 854 N N . ILE A 1 106 ? -3.535 -9.422 -2.572 1 98.75 106 ILE A N 1
ATOM 855 C CA . ILE A 1 106 ? -2.93 -9.289 -1.252 1 98.75 106 ILE A CA 1
ATOM 856 C C . ILE A 1 106 ? -3.387 -10.445 -0.359 1 98.75 106 ILE A C 1
ATOM 858 O O . ILE A 1 106 ? -2.568 -11.094 0.296 1 98.75 106 ILE A O 1
ATOM 862 N N . GLU A 1 107 ? -4.664 -10.727 -0.361 1 98.69 107 GLU A N 1
ATOM 863 C CA . GLU A 1 107 ? -5.188 -11.703 0.586 1 98.69 107 GLU A CA 1
ATOM 864 C C . GLU A 1 107 ? -4.797 -13.125 0.186 1 98.69 107 GLU A C 1
ATOM 866 O O . GLU A 1 107 ? -4.57 -13.977 1.047 1 98.69 107 GLU A O 1
ATOM 871 N N . VAL A 1 108 ? -4.719 -13.383 -1.098 1 98.56 108 VAL A N 1
ATOM 872 C CA . VAL A 1 108 ? -4.281 -14.703 -1.544 1 98.56 108 VAL A CA 1
ATOM 873 C C . VAL A 1 108 ? -2.807 -14.906 -1.195 1 98.56 108 VAL A C 1
ATOM 875 O O . VAL A 1 108 ? -2.414 -15.977 -0.727 1 98.56 108 VAL A O 1
ATOM 878 N N . GLY A 1 109 ? -2.023 -13.844 -1.413 1 97.94 109 GLY A N 1
ATOM 879 C CA . GLY A 1 109 ? -0.63 -13.93 -1.003 1 97.94 109 GLY A CA 1
ATOM 880 C C . GLY A 1 109 ? -0.457 -14.039 0.5 1 97.94 109 GLY A C 1
ATOM 881 O O . GLY A 1 109 ? 0.379 -14.812 0.979 1 97.94 109 GLY A O 1
ATOM 882 N N . THR A 1 110 ? -1.238 -13.352 1.2 1 98.19 110 THR A N 1
ATOM 883 C CA . THR A 1 110 ? -1.168 -13.289 2.656 1 98.19 110 THR A CA 1
ATOM 884 C C . THR A 1 110 ? -1.523 -14.633 3.273 1 98.19 110 THR A C 1
ATOM 886 O O . THR A 1 110 ? -0.864 -15.086 4.211 1 98.19 110 THR A O 1
ATOM 889 N N . ILE A 1 111 ? -2.543 -15.258 2.77 1 98.75 111 ILE A N 1
ATOM 890 C CA . ILE A 1 111 ? -3.014 -16.484 3.402 1 98.75 111 ILE A CA 1
ATOM 891 C C . ILE A 1 111 ? -1.991 -17.594 3.191 1 98.75 111 ILE A C 1
ATOM 893 O O . ILE A 1 111 ? -1.849 -18.484 4.035 1 98.75 111 ILE A O 1
ATOM 897 N N . LYS A 1 112 ? -1.298 -17.562 2.072 1 98.38 112 LYS A N 1
ATOM 898 C CA . LYS A 1 112 ? -0.226 -18.531 1.86 1 98.38 112 LYS A CA 1
ATOM 899 C C . LYS A 1 112 ? 0.827 -18.438 2.961 1 98.38 112 LYS A C 1
ATOM 901 O O . LYS A 1 112 ? 1.233 -19.453 3.527 1 98.38 112 LYS A O 1
ATOM 906 N N . LEU A 1 113 ? 1.268 -17.25 3.289 1 98.31 113 LEU A N 1
ATOM 907 C CA . LEU A 1 113 ? 2.236 -17.031 4.355 1 98.31 113 LEU A CA 1
ATOM 908 C C . LEU A 1 113 ? 1.646 -17.391 5.715 1 98.31 113 LEU A C 1
ATOM 910 O O . LEU A 1 113 ? 2.32 -18 6.543 1 98.31 113 LEU A O 1
ATOM 914 N N . ALA A 1 114 ? 0.391 -17.016 5.93 1 98.62 114 ALA A N 1
ATOM 915 C CA . ALA A 1 114 ? -0.282 -17.297 7.195 1 98.62 114 ALA A CA 1
ATOM 916 C C . ALA A 1 114 ? -0.353 -18.797 7.453 1 98.62 114 ALA A C 1
ATOM 918 O O . ALA A 1 114 ? -0.171 -19.25 8.586 1 98.62 114 ALA A O 1
ATOM 919 N N . ALA A 1 115 ? -0.649 -19.562 6.406 1 98.5 115 ALA A N 1
ATOM 920 C CA . ALA A 1 115 ? -0.761 -21.016 6.543 1 98.5 115 ALA A CA 1
ATOM 921 C C . ALA A 1 115 ? 0.537 -21.625 7.074 1 98.5 115 ALA A C 1
ATOM 923 O O . ALA A 1 115 ? 0.514 -22.609 7.812 1 98.5 115 ALA A O 1
ATOM 924 N N . GLU A 1 116 ? 1.616 -21.016 6.73 1 97.38 116 GLU A N 1
ATOM 925 C CA . GLU A 1 116 ? 2.934 -21.484 7.141 1 97.38 116 GLU A CA 1
ATOM 926 C C . GLU A 1 116 ? 3.271 -21.031 8.555 1 97.38 116 GLU A C 1
ATOM 928 O O . GLU A 1 116 ? 4.016 -21.703 9.273 1 97.38 116 GLU A O 1
ATOM 933 N N . ARG A 1 117 ? 2.736 -19.969 9.047 1 98.12 117 ARG A N 1
ATOM 934 C CA . ARG A 1 117 ? 3.314 -19.281 10.195 1 98.12 117 ARG A CA 1
ATOM 935 C C . ARG A 1 117 ? 2.314 -19.203 11.344 1 98.12 117 ARG A C 1
ATOM 937 O O . ARG A 1 117 ? 2.689 -18.891 12.477 1 98.12 117 ARG A O 1
ATOM 944 N N . ILE A 1 118 ? 1.051 -19.469 11.102 1 98.44 118 ILE A N 1
ATOM 945 C CA . ILE A 1 118 ? -0.009 -19.234 12.078 1 98.44 118 ILE A CA 1
ATOM 946 C C . ILE A 1 118 ? 0.225 -20.109 13.305 1 98.44 118 ILE A C 1
ATOM 948 O O . ILE A 1 118 ? 0.633 -21.266 13.188 1 98.44 118 ILE A O 1
ATOM 952 N N . THR A 1 119 ? -0.013 -19.516 14.438 1 98.31 119 THR A N 1
ATOM 953 C CA . THR A 1 119 ? 0.156 -20.219 15.703 1 98.31 119 THR A CA 1
ATOM 954 C C . THR A 1 119 ? -1.173 -20.797 16.188 1 98.31 119 THR A C 1
ATOM 956 O O . THR A 1 119 ? -2.236 -20.406 15.688 1 98.31 119 THR A O 1
ATOM 959 N N . GLU A 1 120 ? -1.067 -21.594 17.125 1 98 120 GLU A N 1
ATOM 960 C CA . GLU A 1 120 ? -2.264 -22.203 17.688 1 98 120 GLU A CA 1
ATOM 961 C C . GLU A 1 120 ? -3.17 -21.156 18.328 1 98 120 GLU A C 1
ATOM 963 O O . GLU A 1 120 ? -4.395 -21.219 18.188 1 98 120 GLU A O 1
ATOM 968 N N . SER A 1 121 ? -2.572 -20.25 18.953 1 98.44 121 SER A N 1
ATOM 969 C CA . SER A 1 121 ? -3.346 -19.188 19.594 1 98.44 121 SER A CA 1
ATOM 970 C C . SER A 1 121 ? -4.074 -18.328 18.562 1 98.44 121 SER A C 1
ATOM 972 O O . SER A 1 121 ? -5.223 -17.938 18.766 1 98.44 121 SER A O 1
ATOM 974 N N . GLU A 1 122 ? -3.439 -18.078 17.5 1 98.38 122 GLU A N 1
ATOM 975 C CA . GLU A 1 122 ? -4.059 -17.297 16.438 1 98.38 122 GLU A CA 1
ATOM 976 C C . GLU A 1 122 ? -5.168 -18.094 15.75 1 98.38 122 GLU A C 1
ATOM 978 O O . GLU A 1 122 ? -6.199 -17.531 15.375 1 98.38 122 GLU A O 1
ATOM 983 N N . LEU A 1 123 ? -4.941 -19.359 15.594 1 98.38 123 LEU A N 1
ATOM 984 C CA . LEU A 1 123 ? -5.957 -20.234 15.023 1 98.38 123 LEU A CA 1
ATOM 985 C C . LEU A 1 123 ? -7.203 -20.281 15.898 1 98.38 123 LEU A C 1
ATOM 987 O O . LEU A 1 123 ? -8.328 -20.312 15.398 1 98.38 123 LEU A O 1
ATOM 991 N N . GLU A 1 124 ? -6.996 -20.25 17.156 1 98.44 124 GLU A N 1
ATOM 992 C CA . GLU A 1 124 ? -8.117 -20.234 18.094 1 98.44 124 GLU A CA 1
ATOM 993 C C . GLU A 1 124 ? -8.953 -18.984 17.938 1 98.44 124 GLU A C 1
ATOM 995 O O . GLU A 1 124 ? -10.188 -19.031 17.953 1 98.44 124 GLU A O 1
ATOM 1000 N N . LYS A 1 125 ? -8.289 -17.875 17.781 1 98.38 125 LYS A N 1
ATOM 1001 C CA . LYS A 1 125 ? -9 -16.625 17.562 1 98.38 125 LYS A CA 1
ATOM 1002 C C . LYS A 1 125 ? -9.781 -16.641 16.25 1 98.38 125 LYS A C 1
ATOM 1004 O O . LYS A 1 125 ? -10.906 -16.141 16.188 1 98.38 125 LYS A O 1
ATOM 1009 N N . LEU A 1 126 ? -9.195 -17.234 15.273 1 98.31 126 LEU A N 1
ATOM 1010 C CA . LEU A 1 126 ? -9.867 -17.359 13.984 1 98.31 126 LEU A CA 1
ATOM 1011 C C . LEU A 1 126 ? -11.094 -18.266 14.086 1 98.31 126 LEU A C 1
ATOM 1013 O O . LEU A 1 126 ? -12.125 -17.984 13.469 1 98.31 126 LEU A O 1
ATOM 1017 N N . ASN A 1 127 ? -10.914 -19.297 14.836 1 98.38 127 ASN A N 1
ATOM 1018 C CA . ASN A 1 127 ? -12.039 -20.203 15.055 1 98.38 127 ASN A CA 1
ATOM 1019 C C . ASN A 1 127 ? -13.203 -19.5 15.742 1 98.38 127 ASN A C 1
ATOM 1021 O O . ASN A 1 127 ? -14.367 -19.734 15.398 1 98.38 127 ASN A O 1
ATOM 1025 N N . GLU A 1 128 ? -12.891 -18.672 16.688 1 98 128 GLU A N 1
ATOM 1026 C CA . GLU A 1 128 ? -13.922 -17.906 17.375 1 98 128 GLU A CA 1
ATOM 1027 C C . GLU A 1 128 ? -14.672 -17 16.391 1 98 128 GLU A C 1
ATOM 1029 O O . GLU A 1 128 ? -15.898 -16.906 16.453 1 98 128 GLU A O 1
ATOM 1034 N N . LEU A 1 129 ? -13.969 -16.406 15.523 1 97.81 129 LEU A N 1
ATOM 1035 C CA . LEU A 1 129 ? -14.578 -15.508 14.539 1 97.81 129 LEU A CA 1
ATOM 1036 C C . LEU A 1 129 ? -15.422 -16.297 13.547 1 97.81 129 LEU A C 1
ATOM 1038 O O . LEU A 1 129 ? -16.516 -15.867 13.18 1 97.81 129 LEU A O 1
ATOM 1042 N N . LYS A 1 130 ? -14.875 -17.422 13.133 1 97.25 130 LYS A N 1
ATOM 1043 C CA . LYS A 1 130 ? -15.609 -18.297 12.234 1 97.25 130 LYS A CA 1
ATOM 1044 C C . LYS A 1 130 ? -16.953 -18.703 12.844 1 97.25 130 LYS A C 1
ATOM 1046 O O . LYS A 1 130 ? -17.984 -18.688 12.172 1 97.25 130 LYS A O 1
ATOM 1051 N N . GLU A 1 131 ? -16.969 -19.016 14.125 1 96.94 131 GLU A N 1
ATOM 1052 C CA . GLU A 1 131 ? -18.188 -19.422 14.812 1 96.94 131 GLU A CA 1
ATOM 1053 C C . GLU A 1 131 ? -19.172 -18.25 14.938 1 96.94 131 GLU A C 1
ATOM 1055 O O . GLU A 1 131 ? -20.391 -18.438 14.836 1 96.94 131 GLU A O 1
ATOM 1060 N N . LYS A 1 132 ? -18.656 -17.078 15.141 1 95.81 132 LYS A N 1
ATOM 1061 C CA . LYS A 1 132 ? -19.5 -15.898 15.203 1 95.81 132 LYS A CA 1
ATOM 1062 C C . LYS A 1 132 ? -20.172 -15.625 13.867 1 95.81 132 LYS A C 1
ATOM 1064 O O . LYS A 1 132 ? -21.312 -15.164 13.82 1 95.81 132 LYS A O 1
ATOM 1069 N N . LEU A 1 133 ? -19.422 -15.93 12.773 1 93.44 133 LEU A N 1
ATOM 1070 C CA . LEU A 1 133 ? -20.016 -15.766 11.453 1 93.44 133 LEU A CA 1
ATOM 1071 C C . LEU A 1 133 ? -21.156 -16.766 11.242 1 93.44 133 LEU A C 1
ATOM 1073 O O . LEU A 1 133 ? -22.156 -16.438 10.609 1 93.44 133 LEU A O 1
ATOM 1077 N N . LYS A 1 134 ? -20.969 -17.891 11.766 1 92 134 LYS A N 1
ATOM 1078 C CA . LYS A 1 134 ? -21.938 -18.969 11.609 1 92 134 LYS A CA 1
ATOM 1079 C C . LYS A 1 134 ? -23.188 -18.703 12.438 1 92 134 LYS A C 1
ATOM 1081 O O . LYS A 1 134 ? -24.312 -18.906 11.961 1 92 134 LYS A O 1
ATOM 1086 N N . THR A 1 135 ? -23.016 -18.203 13.664 1 91.44 135 THR A N 1
ATOM 1087 C CA . THR A 1 135 ? -24.125 -17.953 14.586 1 91.44 135 THR A CA 1
ATOM 1088 C C . THR A 1 135 ? -24 -16.578 15.242 1 91.44 135 THR A C 1
ATOM 1090 O O . THR A 1 135 ? -23.672 -16.484 16.422 1 91.44 135 THR A O 1
ATOM 1093 N N . PRO A 1 136 ? -24.375 -15.555 14.406 1 84.06 136 PRO A N 1
ATOM 1094 C CA . PRO A 1 136 ? -24.219 -14.203 14.953 1 84.06 136 PRO A CA 1
ATOM 1095 C C . PRO A 1 136 ? -25.281 -13.867 16 1 84.06 136 PRO A C 1
ATOM 1097 O O . PRO A 1 136 ? -26.422 -14.297 15.883 1 84.06 136 PRO A O 1
ATOM 1100 N N . ASN A 1 137 ? -24.766 -13.172 16.969 1 84.94 137 ASN A N 1
ATOM 1101 C CA . ASN A 1 137 ? -25.75 -12.594 17.875 1 84.94 137 ASN A CA 1
ATOM 1102 C C . ASN A 1 137 ? -26.391 -11.344 17.281 1 84.94 137 ASN A C 1
ATOM 1104 O O . ASN A 1 137 ? -25.891 -10.781 16.312 1 84.94 137 ASN A O 1
ATOM 1108 N N . LYS A 1 138 ? -27.531 -10.914 17.812 1 82.19 138 LYS A N 1
ATOM 1109 C CA . LYS A 1 138 ? -28.328 -9.812 17.266 1 82.19 138 LYS A CA 1
ATOM 1110 C C . LYS A 1 138 ? -27.516 -8.516 17.234 1 82.19 138 LYS A C 1
ATOM 1112 O O . LYS A 1 138 ? -27.734 -7.668 16.375 1 82.19 138 LYS A O 1
ATOM 1117 N N . GLU A 1 139 ? -26.531 -8.477 18.062 1 81.62 139 GLU A N 1
ATOM 1118 C CA . GLU A 1 139 ? -25.828 -7.211 18.203 1 81.62 139 GLU A CA 1
ATOM 1119 C C . GLU A 1 139 ? -24.562 -7.188 17.359 1 81.62 139 GLU A C 1
ATOM 1121 O O . GLU A 1 139 ? -23.953 -6.133 17.172 1 81.62 139 GLU A O 1
ATOM 1126 N N . GLU A 1 140 ? -24.344 -8.375 16.781 1 82.38 140 GLU A N 1
ATOM 1127 C CA . GLU A 1 140 ? -23.062 -8.469 16.109 1 82.38 140 GLU A CA 1
ATOM 1128 C C . GLU A 1 140 ? -23.141 -7.945 14.68 1 82.38 140 GLU A C 1
ATOM 1130 O O . GLU A 1 140 ? -24.141 -8.172 13.984 1 82.38 140 GLU A O 1
ATOM 1135 N N . ASN A 1 141 ? -22.125 -7.219 14.305 1 89.38 141 ASN A N 1
ATOM 1136 C CA . ASN A 1 141 ? -21.938 -6.707 12.953 1 89.38 141 ASN A CA 1
ATOM 1137 C C . ASN A 1 141 ? -21.125 -7.672 12.094 1 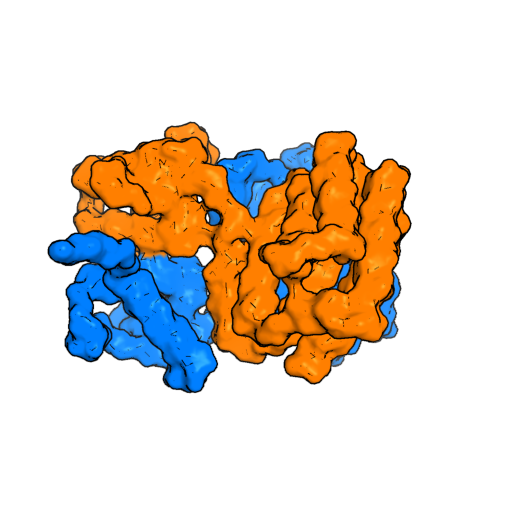89.38 141 ASN A C 1
ATOM 1139 O O . ASN A 1 141 ? -19.906 -7.77 12.242 1 89.38 141 ASN A O 1
ATOM 1143 N N . LEU A 1 142 ? -21.875 -8.406 11.164 1 89.75 142 LEU A N 1
ATOM 1144 C CA . LEU A 1 142 ? -21.266 -9.461 10.359 1 89.75 142 LEU A CA 1
ATOM 1145 C C . LEU A 1 142 ? -20.125 -8.898 9.516 1 89.75 142 LEU A C 1
ATOM 1147 O O . LEU A 1 142 ? -19.109 -9.57 9.305 1 89.75 142 LEU A O 1
ATOM 1151 N N . ALA A 1 143 ? -20.281 -7.668 9.055 1 90.19 143 ALA A N 1
ATOM 1152 C CA . ALA A 1 143 ? -19.234 -7.031 8.266 1 90.19 143 ALA A CA 1
ATOM 1153 C C . ALA A 1 143 ? -17.969 -6.828 9.094 1 90.19 143 ALA A C 1
ATOM 1155 O O . ALA A 1 143 ? -16.859 -7.027 8.602 1 90.19 143 ALA A O 1
ATOM 1156 N N . GLU A 1 144 ? -18.156 -6.504 10.336 1 92.62 144 GLU A N 1
ATOM 1157 C CA . GLU A 1 144 ? -17.031 -6.297 11.234 1 92.62 144 GLU A CA 1
ATOM 1158 C C . GLU A 1 144 ? -16.328 -7.617 11.562 1 92.62 144 GLU A C 1
ATOM 1160 O O . GLU A 1 144 ? -15.102 -7.68 11.633 1 92.62 144 GLU A O 1
ATOM 1165 N N . ILE A 1 145 ? -17.109 -8.602 11.781 1 94.75 145 ILE A N 1
ATOM 1166 C CA . ILE A 1 145 ? -16.562 -9.922 12.078 1 94.75 145 ILE A CA 1
ATOM 1167 C C . ILE A 1 145 ? -15.781 -10.438 10.875 1 94.75 145 ILE A C 1
ATOM 1169 O O . ILE A 1 145 ? -14.68 -10.969 11.031 1 94.75 145 ILE A O 1
ATOM 1173 N N . ASP A 1 146 ? -16.328 -10.289 9.703 1 94.81 146 ASP A N 1
ATOM 1174 C CA . ASP A 1 146 ? -15.656 -10.695 8.477 1 94.81 146 ASP A CA 1
ATOM 1175 C C . ASP A 1 146 ? -14.344 -9.945 8.297 1 94.81 146 ASP A C 1
ATOM 1177 O O . ASP A 1 146 ? -13.32 -10.547 7.949 1 94.81 146 ASP A O 1
ATOM 1181 N N . ARG A 1 147 ? -14.367 -8.688 8.523 1 94.56 147 ARG A N 1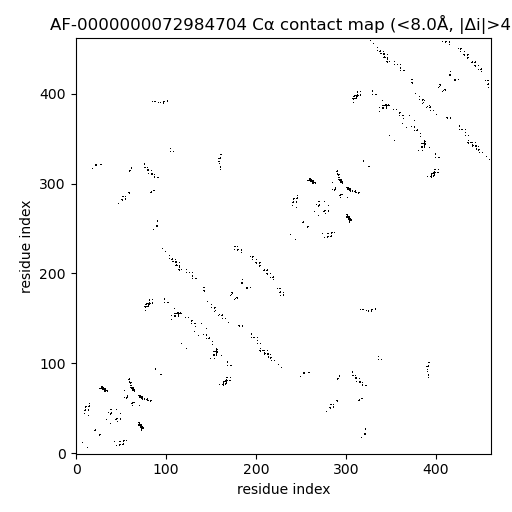
ATOM 1182 C CA . ARG A 1 147 ? -13.164 -7.871 8.43 1 94.56 147 ARG A CA 1
ATOM 1183 C C . ARG A 1 147 ? -12.102 -8.344 9.406 1 94.56 147 ARG A C 1
ATOM 1185 O O . ARG A 1 147 ? -10.922 -8.453 9.055 1 94.56 147 ARG A O 1
ATOM 1192 N N . GLU A 1 148 ? -12.531 -8.617 10.586 1 96.44 148 GLU A N 1
ATOM 1193 C CA . GLU A 1 148 ? -11.602 -9.094 11.609 1 96.44 148 GLU A CA 1
ATOM 1194 C C . GLU A 1 148 ? -11.016 -10.453 11.234 1 96.44 148 GLU A C 1
ATOM 1196 O O . GLU A 1 148 ? -9.852 -10.734 11.523 1 96.44 148 GLU A O 1
ATOM 1201 N N . PHE A 1 149 ? -11.836 -11.336 10.648 1 98.19 149 PHE A N 1
ATOM 1202 C CA . PHE A 1 149 ? -11.383 -12.641 10.188 1 98.19 149 PHE A CA 1
ATOM 1203 C C . PHE A 1 149 ? -10.234 -12.492 9.195 1 98.19 149 PHE A C 1
ATOM 1205 O O . PHE A 1 149 ? -9.188 -13.125 9.352 1 98.19 149 PHE A O 1
ATOM 1212 N N . HIS A 1 150 ? -10.367 -11.594 8.25 1 98.06 150 HIS A N 1
ATOM 1213 C CA . HIS A 1 150 ? -9.336 -11.352 7.25 1 98.06 150 HIS A CA 1
ATOM 1214 C C . HIS A 1 150 ? -8.117 -10.672 7.871 1 98.06 150 HIS A C 1
ATOM 1216 O O . HIS A 1 150 ? -6.98 -10.977 7.512 1 98.06 150 HIS A O 1
ATOM 1222 N N . TYR A 1 151 ? -8.391 -9.812 8.773 1 97.81 151 TYR A N 1
ATOM 1223 C CA . TYR A 1 151 ? -7.312 -9.133 9.484 1 97.81 151 TYR A CA 1
ATOM 1224 C C . TYR A 1 151 ? -6.445 -10.133 10.242 1 97.81 151 TYR A C 1
ATOM 1226 O O . TYR A 1 151 ? -5.215 -10.047 10.219 1 97.81 151 TYR A O 1
ATOM 1234 N N . LYS A 1 152 ? -7.098 -11.047 10.977 1 98.56 152 LYS A N 1
ATOM 1235 C CA . LYS A 1 152 ? -6.359 -12.031 11.758 1 98.56 152 LYS A CA 1
ATOM 1236 C C . LYS A 1 152 ? -5.488 -12.906 10.852 1 98.56 152 LYS A C 1
ATOM 1238 O O . LYS A 1 152 ? -4.383 -13.297 11.234 1 98.56 152 LYS A O 1
ATOM 1243 N N . ILE A 1 153 ? -5.992 -13.219 9.703 1 98.69 153 ILE A N 1
ATOM 1244 C CA . ILE A 1 153 ? -5.211 -13.977 8.742 1 98.69 153 ILE A CA 1
ATOM 1245 C C . ILE A 1 153 ? -3.99 -13.164 8.305 1 98.69 153 ILE A C 1
ATOM 1247 O O . ILE A 1 153 ? -2.871 -13.68 8.281 1 98.69 153 ILE A O 1
ATOM 1251 N N . ALA A 1 154 ? -4.23 -11.891 8.008 1 98.12 154 ALA A N 1
ATOM 1252 C CA . ALA A 1 154 ? -3.125 -11.023 7.605 1 98.12 154 ALA A CA 1
ATOM 1253 C C . ALA A 1 154 ? -2.086 -10.906 8.711 1 98.12 154 ALA A C 1
ATOM 1255 O O . ALA A 1 154 ? -0.883 -10.984 8.461 1 98.12 154 ALA A O 1
ATOM 1256 N N . ALA A 1 155 ? -2.58 -10.758 9.906 1 97.44 155 ALA A N 1
ATOM 1257 C CA . ALA A 1 155 ? -1.678 -10.664 11.055 1 97.44 155 ALA A CA 1
ATOM 1258 C C . ALA A 1 155 ? -0.854 -11.938 11.211 1 97.44 155 ALA A C 1
ATOM 1260 O O . ALA A 1 155 ? 0.33 -11.883 11.555 1 97.44 155 ALA A O 1
ATOM 1261 N N . ALA A 1 156 ? -1.403 -13.047 10.906 1 98.25 156 ALA A N 1
ATOM 1262 C CA . ALA A 1 156 ? -0.754 -14.352 11.062 1 98.25 156 ALA A CA 1
ATOM 1263 C C . ALA A 1 156 ? 0.348 -14.539 10.023 1 98.25 156 ALA A C 1
ATOM 1265 O O . ALA A 1 156 ? 1.19 -15.43 10.164 1 98.25 156 ALA A O 1
ATOM 1266 N N . SER A 1 157 ? 0.338 -13.75 8.977 1 97.88 157 SER A N 1
ATOM 1267 C CA . SER A 1 157 ? 1.398 -13.82 7.973 1 97.88 157 SER A CA 1
ATOM 1268 C C . SER A 1 157 ? 2.729 -13.336 8.539 1 97.88 157 SER A C 1
ATOM 1270 O O . SER A 1 157 ? 3.785 -13.586 7.961 1 97.88 157 SER A O 1
ATOM 1272 N N . LYS A 1 158 ? 2.652 -12.555 9.594 1 97.06 158 LYS A N 1
ATOM 1273 C CA . LYS A 1 158 ? 3.807 -11.953 10.258 1 97.06 158 LYS A CA 1
ATOM 1274 C C . LYS A 1 158 ? 4.531 -10.992 9.32 1 97.06 158 LYS A C 1
ATOM 1276 O O . LYS A 1 158 ? 5.75 -10.82 9.414 1 97.06 158 LYS A O 1
ATOM 1281 N N . ASN A 1 159 ? 3.896 -10.492 8.391 1 96.81 159 ASN A N 1
ATOM 1282 C CA . ASN A 1 159 ? 4.363 -9.43 7.5 1 96.81 159 ASN A CA 1
ATOM 1283 C C . ASN A 1 159 ? 3.564 -8.141 7.695 1 96.81 159 ASN A C 1
ATOM 1285 O O . ASN A 1 159 ? 2.443 -8.023 7.199 1 96.81 159 ASN A O 1
ATOM 1289 N N . PHE A 1 160 ? 4.117 -7.262 8.305 1 93.88 160 PHE A N 1
ATOM 1290 C CA . PHE A 1 160 ? 3.389 -6.078 8.742 1 93.88 160 PHE A CA 1
ATOM 1291 C C . PHE A 1 160 ? 3.086 -5.16 7.566 1 93.88 160 PHE A C 1
ATOM 1293 O O . PHE A 1 160 ? 2.139 -4.371 7.609 1 93.88 160 PHE A O 1
ATOM 1300 N N . LEU A 1 161 ? 3.924 -5.23 6.535 1 95.56 161 LEU A N 1
ATOM 1301 C CA . LEU A 1 161 ? 3.627 -4.457 5.336 1 95.56 161 LEU A CA 1
ATOM 1302 C C . LEU A 1 161 ? 2.346 -4.949 4.676 1 95.56 161 LEU A C 1
ATOM 1304 O O . LEU A 1 161 ? 1.503 -4.145 4.27 1 95.56 161 LEU A O 1
ATOM 1308 N N . LEU A 1 162 ? 2.16 -6.25 4.629 1 97.25 162 LEU A N 1
ATOM 1309 C CA . LEU A 1 162 ? 0.938 -6.84 4.09 1 97.25 162 LEU A CA 1
ATOM 1310 C C . LEU A 1 162 ? -0.274 -6.43 4.918 1 97.25 162 LEU A C 1
ATOM 1312 O O . LEU A 1 162 ? -1.325 -6.098 4.367 1 97.25 162 LEU A O 1
ATOM 1316 N N . LEU A 1 163 ? -0.085 -6.473 6.195 1 96.19 163 LEU A N 1
ATOM 1317 C CA . LEU A 1 163 ? -1.162 -6.082 7.102 1 96.19 163 LEU A CA 1
ATOM 1318 C C . LEU A 1 163 ? -1.564 -4.629 6.867 1 96.19 163 LEU A C 1
ATOM 1320 O O . LEU A 1 163 ? -2.756 -4.309 6.832 1 96.19 163 LEU A O 1
ATOM 1324 N N . GLY A 1 164 ? -0.558 -3.801 6.711 1 94.38 164 GLY A N 1
ATOM 1325 C CA . GLY A 1 164 ? -0.833 -2.398 6.438 1 94.38 164 GLY A CA 1
ATOM 1326 C C . GLY A 1 164 ? -1.599 -2.182 5.145 1 94.38 164 GLY A C 1
ATOM 1327 O O . GLY A 1 164 ? -2.553 -1.403 5.105 1 94.38 164 GLY A O 1
ATOM 1328 N N . VAL A 1 165 ? -1.216 -2.881 4.105 1 97.12 165 VAL A N 1
ATOM 1329 C CA . VAL A 1 165 ? -1.886 -2.758 2.814 1 97.12 165 VAL A CA 1
ATOM 1330 C C . VAL A 1 165 ? -3.322 -3.262 2.928 1 97.12 165 VAL A C 1
ATOM 1332 O O . VAL A 1 165 ? -4.254 -2.617 2.439 1 97.12 165 VAL A O 1
ATOM 1335 N N . LEU A 1 166 ? -3.512 -4.367 3.611 1 97.56 166 LEU A N 1
ATOM 1336 C CA . LEU A 1 166 ? -4.852 -4.922 3.764 1 97.56 166 LEU A CA 1
ATOM 1337 C C . LEU A 1 166 ? -5.762 -3.951 4.508 1 97.56 166 LEU A C 1
ATOM 1339 O O . LEU A 1 166 ? -6.926 -3.777 4.141 1 97.56 166 LEU A O 1
ATOM 1343 N N . ASN A 1 167 ? -5.242 -3.354 5.551 1 95.19 167 ASN A N 1
ATOM 1344 C CA . ASN A 1 167 ? -6.035 -2.387 6.301 1 95.19 167 ASN A CA 1
ATOM 1345 C C . ASN A 1 167 ? -6.453 -1.207 5.43 1 95.19 167 ASN A C 1
ATOM 1347 O O . ASN A 1 167 ? -7.586 -0.73 5.523 1 95.19 167 ASN A O 1
ATOM 1351 N N . ALA A 1 168 ? -5.52 -0.788 4.66 1 94.5 168 ALA A N 1
ATOM 1352 C CA . ALA A 1 168 ? -5.84 0.315 3.756 1 94.5 168 ALA A CA 1
ATOM 1353 C C . ALA A 1 168 ? -6.895 -0.098 2.736 1 94.5 168 ALA A C 1
ATOM 1355 O O . ALA A 1 168 ? -7.816 0.668 2.441 1 94.5 168 ALA A O 1
ATOM 1356 N N . ILE A 1 169 ? -6.852 -1.243 2.203 1 96.31 169 ILE A N 1
ATOM 1357 C CA . ILE A 1 169 ? -7.836 -1.777 1.27 1 96.31 169 ILE A CA 1
ATOM 1358 C C . ILE A 1 169 ? -9.203 -1.841 1.943 1 96.31 169 ILE A C 1
ATOM 1360 O O . ILE A 1 169 ? -10.211 -1.431 1.36 1 96.31 169 ILE A O 1
ATOM 1364 N N . SER A 1 170 ? -9.18 -2.357 3.156 1 94.38 170 SER A N 1
ATOM 1365 C CA . SER A 1 170 ? -10.422 -2.471 3.908 1 94.38 170 SER A CA 1
ATOM 1366 C C . SER A 1 170 ? -11.086 -1.11 4.086 1 94.38 170 SER A C 1
ATOM 1368 O O . SER A 1 170 ? -12.305 -0.986 3.938 1 94.38 170 SER A O 1
ATOM 1370 N N . ALA A 1 171 ? -10.32 -0.16 4.34 1 91.69 171 ALA A N 1
ATOM 1371 C CA . ALA A 1 171 ? -10.852 1.19 4.5 1 91.69 171 ALA A CA 1
ATOM 1372 C C . ALA A 1 171 ? -11.422 1.714 3.186 1 91.69 171 ALA A C 1
ATOM 1374 O O . ALA A 1 171 ? -12.469 2.361 3.172 1 91.69 171 ALA A O 1
ATOM 1375 N N . LEU A 1 172 ? -10.766 1.48 2.09 1 91.25 172 LEU A N 1
ATOM 1376 C CA . LEU A 1 172 ? -11.266 1.893 0.783 1 91.25 172 LEU A CA 1
ATOM 1377 C C . LEU A 1 172 ? -12.602 1.221 0.476 1 91.25 172 LEU A C 1
ATOM 1379 O O . LEU A 1 172 ? -13.531 1.872 -0.004 1 91.25 172 LEU A O 1
ATOM 1383 N N . MET A 1 173 ? -12.633 -0.055 0.75 1 92.25 173 MET A N 1
ATOM 1384 C CA . MET A 1 173 ? -13.867 -0.79 0.506 1 92.25 173 MET A CA 1
ATOM 1385 C C . MET A 1 173 ? -15.023 -0.189 1.302 1 92.25 173 MET A C 1
ATOM 1387 O O . MET A 1 173 ? -16.125 -0.02 0.775 1 92.25 173 MET A O 1
ATOM 1391 N N . GLU A 1 174 ? -14.773 0.114 2.518 1 89.12 174 GLU A N 1
ATOM 1392 C CA . GLU A 1 174 ? -15.805 0.686 3.375 1 89.12 174 GLU A CA 1
ATOM 1393 C C . GLU A 1 174 ? -16.281 2.039 2.848 1 89.12 174 GLU A C 1
ATOM 1395 O O . GLU A 1 174 ? -17.469 2.359 2.912 1 89.12 174 GLU A O 1
ATOM 1400 N N . SER A 1 175 ? -15.391 2.703 2.256 1 85.62 175 SER A N 1
ATOM 1401 C CA . SER A 1 175 ? -15.711 4.066 1.834 1 85.62 175 SER A CA 1
ATOM 1402 C C . SER A 1 175 ? -16.297 4.086 0.425 1 85.62 175 SER A C 1
ATOM 1404 O O . SER A 1 175 ? -17.125 4.938 0.105 1 85.62 175 SER A O 1
ATOM 1406 N N . TYR A 1 176 ? -15.945 3.109 -0.443 1 83.81 176 TYR A N 1
ATOM 1407 C CA . TYR A 1 176 ? -16.219 3.314 -1.859 1 83.81 176 TYR A CA 1
ATOM 1408 C C . TYR A 1 176 ? -17.047 2.164 -2.426 1 83.81 176 TYR A C 1
ATOM 1410 O O . TYR A 1 176 ? -17.531 2.238 -3.559 1 83.81 176 TYR A O 1
ATOM 1418 N N . ILE A 1 177 ? -17.078 1.158 -1.739 1 82.19 177 ILE A N 1
ATOM 1419 C CA . ILE A 1 177 ? -17.938 0.047 -2.143 1 82.19 177 ILE A CA 1
ATOM 1420 C C . ILE A 1 177 ? -19.078 -0.118 -1.143 1 82.19 177 ILE A C 1
ATOM 1422 O O . ILE A 1 177 ? -18.953 -0.858 -0.164 1 82.19 177 ILE A O 1
ATOM 1426 N N . LYS A 1 178 ? -20.031 0.806 -1.163 1 70.31 178 LYS A N 1
ATOM 1427 C CA . LYS A 1 178 ? -21.156 1.031 -0.254 1 70.31 178 LYS A CA 1
ATOM 1428 C C . LYS A 1 178 ? -21.734 -0.291 0.238 1 70.31 178 LYS A C 1
ATOM 1430 O O . LYS A 1 178 ? -22.266 -1.073 -0.552 1 70.31 178 LYS A O 1
ATOM 1435 N N . ASP A 1 179 ? -21.688 -0.624 1.459 1 72.06 179 ASP A N 1
ATOM 1436 C CA . ASP A 1 179 ? -22.266 -1.692 2.264 1 72.06 179 ASP A CA 1
ATOM 1437 C C . ASP A 1 179 ? -22.141 -3.043 1.561 1 72.06 179 ASP A C 1
ATOM 1439 O O . ASP A 1 179 ? -23.031 -3.883 1.646 1 72.06 179 ASP A O 1
ATOM 1443 N N . ALA A 1 180 ? -21.047 -3.086 0.749 1 75.81 180 ALA A N 1
ATOM 1444 C CA . ALA A 1 180 ? -20.891 -4.297 -0.049 1 75.81 180 ALA A CA 1
ATOM 1445 C C . ALA A 1 180 ? -20.672 -5.52 0.845 1 75.81 180 ALA A C 1
ATOM 1447 O O . ALA A 1 180 ? -21.328 -6.547 0.67 1 75.81 180 ALA A O 1
ATOM 1448 N N . ARG A 1 181 ? -19.828 -5.336 1.767 1 76.44 181 ARG A N 1
ATOM 1449 C CA . ARG A 1 181 ? -19.547 -6.441 2.68 1 76.44 181 ARG A CA 1
ATOM 1450 C C . ARG A 1 181 ? -20.797 -6.809 3.48 1 76.44 181 ARG A C 1
ATOM 1452 O O . ARG A 1 181 ? -21.141 -7.988 3.6 1 76.44 181 ARG A O 1
ATOM 1459 N N . LYS A 1 182 ? -21.406 -5.82 3.957 1 78.62 182 LYS A N 1
ATOM 1460 C CA . LYS A 1 182 ? -22.641 -6.035 4.723 1 78.62 182 LYS A CA 1
ATOM 1461 C C . LYS A 1 182 ? -23.719 -6.672 3.855 1 78.62 182 LYS A C 1
ATOM 1463 O O . LYS A 1 182 ? -24.359 -7.637 4.27 1 78.62 182 LYS A O 1
ATOM 1468 N N . SER A 1 183 ? -23.844 -6.301 2.719 1 79 183 SER A N 1
ATOM 1469 C CA . SER A 1 183 ? -24.922 -6.734 1.828 1 79 183 SER A CA 1
ATOM 1470 C C . SER A 1 183 ? -24.75 -8.203 1.444 1 79 183 SER A C 1
ATOM 1472 O O . SER A 1 183 ? -25.719 -8.969 1.475 1 79 183 SER A O 1
ATOM 1474 N N . ILE A 1 184 ? -23.594 -8.586 1.181 1 80.06 184 ILE A N 1
ATOM 1475 C CA . ILE A 1 184 ? -23.391 -9.953 0.722 1 80.06 184 ILE A CA 1
ATOM 1476 C C . ILE A 1 184 ? -23.547 -10.914 1.896 1 80.06 184 ILE A C 1
ATOM 1478 O O . ILE A 1 184 ? -24.094 -12.008 1.74 1 80.06 184 ILE A O 1
ATOM 1482 N N . LEU A 1 185 ? -23.203 -10.461 3.049 1 79.81 185 LEU A N 1
ATOM 1483 C CA . LEU A 1 185 ? -23.219 -11.328 4.223 1 79.81 185 LEU A CA 1
ATOM 1484 C C . LEU A 1 185 ? -24.641 -11.461 4.77 1 79.81 185 LEU A C 1
ATOM 1486 O O . LEU A 1 185 ? -24.969 -12.461 5.414 1 79.81 185 LEU A O 1
ATOM 1490 N N . GLU A 1 186 ? -25.422 -10.539 4.41 1 77.62 186 GLU A N 1
ATOM 1491 C CA . GLU A 1 186 ? -26.781 -10.539 4.973 1 77.62 186 GLU A CA 1
ATOM 1492 C C . GLU A 1 186 ? -27.797 -11.039 3.957 1 77.62 186 GLU A C 1
ATOM 1494 O O . GLU A 1 186 ? -28.953 -11.312 4.309 1 77.62 186 GLU A O 1
ATOM 1499 N N . GLU A 1 187 ? -27.297 -11.148 2.75 1 79.62 187 GLU A N 1
ATOM 1500 C CA . GLU A 1 187 ? -28.203 -11.695 1.744 1 79.62 187 GLU A CA 1
ATOM 1501 C C . GLU A 1 187 ? -28.359 -13.203 1.909 1 79.62 187 GLU A C 1
ATOM 1503 O O . GLU A 1 187 ? -27.391 -13.953 1.854 1 79.62 187 GLU A O 1
ATOM 1508 N N . GLU A 1 188 ? -29.562 -13.633 2.115 1 72.75 188 GLU A N 1
ATOM 1509 C CA . GLU A 1 188 ? -29.906 -15.016 2.447 1 72.75 188 GLU A CA 1
ATOM 1510 C C . GLU A 1 188 ? -29.328 -15.984 1.424 1 72.75 188 GLU A C 1
ATOM 1512 O O . GLU A 1 188 ? -28.812 -17.047 1.786 1 72.75 188 GLU A O 1
ATOM 1517 N N . GLY A 1 189 ? -29.328 -15.656 0.274 1 78.75 189 GLY A N 1
ATOM 1518 C CA . GLY A 1 189 ? -28.859 -16.562 -0.76 1 78.75 189 GLY A CA 1
ATOM 1519 C C . GLY A 1 189 ? -27.359 -16.766 -0.724 1 78.75 189 GLY A C 1
ATOM 1520 O O . GLY A 1 189 ? -26.859 -17.781 -1.209 1 78.75 189 GLY A O 1
ATOM 1521 N N . ASN A 1 190 ? -26.703 -15.914 -0.035 1 86.62 190 ASN A N 1
ATOM 1522 C CA . ASN A 1 190 ? -25.25 -15.961 -0.055 1 86.62 190 ASN A CA 1
ATOM 1523 C C . ASN A 1 190 ? -24.688 -16.406 1.292 1 86.62 190 ASN A C 1
ATOM 1525 O O . ASN A 1 190 ? -23.547 -16.859 1.372 1 86.62 190 ASN A O 1
ATOM 1529 N N . ARG A 1 191 ? -25.453 -16.266 2.244 1 86.81 191 ARG A N 1
ATOM 1530 C CA . ARG A 1 191 ? -24.969 -16.391 3.617 1 86.81 191 ARG A CA 1
ATOM 1531 C C . ARG A 1 191 ? -24.359 -17.75 3.867 1 86.81 191 ARG A C 1
ATOM 1533 O O . ARG A 1 191 ? -23.219 -17.859 4.352 1 86.81 191 ARG A O 1
ATOM 1540 N N . GLN A 1 192 ? -25.094 -18.781 3.52 1 90.06 192 GLN A N 1
ATOM 1541 C CA . GLN A 1 192 ? -24.609 -20.125 3.775 1 90.06 192 GLN A CA 1
ATOM 1542 C C . GLN A 1 192 ? -23.312 -20.406 3.016 1 90.06 192 GLN A C 1
ATOM 1544 O O . GLN A 1 192 ? -22.391 -21.047 3.545 1 90.06 192 GLN A O 1
ATOM 1549 N N . GLU A 1 193 ? -23.266 -19.953 1.838 1 93.62 193 GLU A N 1
ATOM 1550 C CA . GLU A 1 193 ? -22.062 -20.125 1.032 1 93.62 193 GLU A CA 1
ATOM 1551 C C . GLU A 1 193 ? -20.875 -19.406 1.652 1 93.62 193 GLU A C 1
ATOM 1553 O O . GLU A 1 193 ? -19.766 -19.953 1.71 1 93.62 193 GLU A O 1
ATOM 1558 N N . LEU A 1 194 ? -21.109 -18.266 2.129 1 93.56 194 LEU A N 1
ATOM 1559 C CA . LEU A 1 194 ? -20.047 -17.469 2.732 1 93.56 194 LEU A CA 1
ATOM 1560 C C . LEU A 1 194 ? -19.562 -18.109 4.027 1 93.56 194 LEU A C 1
ATOM 1562 O O . LEU A 1 194 ? -18.359 -18.141 4.297 1 93.56 194 LEU A O 1
ATOM 1566 N N . ILE A 1 195 ? -20.469 -18.641 4.766 1 94.44 195 ILE A N 1
ATOM 1567 C CA . ILE A 1 195 ? -20.109 -19.344 5.996 1 94.44 195 ILE A CA 1
ATOM 1568 C C . ILE A 1 195 ? -19.234 -20.547 5.66 1 94.44 195 ILE A C 1
ATOM 1570 O O . ILE A 1 195 ? -18.188 -20.75 6.262 1 94.44 195 ILE A O 1
ATOM 1574 N N . THR A 1 196 ? -19.641 -21.281 4.699 1 96.69 196 THR A N 1
ATOM 1575 C CA . THR A 1 196 ? -18.906 -22.469 4.266 1 96.69 196 THR A CA 1
ATOM 1576 C C . THR A 1 196 ? -17.516 -22.078 3.768 1 96.69 196 THR A C 1
ATOM 1578 O O . THR A 1 196 ? -16.531 -22.781 4.051 1 96.69 196 THR A O 1
ATOM 1581 N N . GLN A 1 197 ? -17.438 -21.031 3.078 1 97.06 197 GLN A N 1
ATOM 1582 C CA . GLN A 1 197 ? -16.156 -20.578 2.541 1 97.06 197 GLN A CA 1
ATOM 1583 C C . GLN A 1 197 ? -15.203 -20.172 3.66 1 97.06 197 GLN A C 1
ATOM 1585 O O . GLN A 1 197 ? -14.016 -20.484 3.605 1 97.06 197 GLN A O 1
ATOM 1590 N N . HIS A 1 198 ? -15.688 -19.5 4.68 1 97.5 198 HIS A N 1
ATOM 1591 C CA . HIS A 1 198 ? -14.836 -19.156 5.812 1 97.5 198 HIS A CA 1
ATOM 1592 C C . HIS A 1 198 ? -14.406 -20.406 6.578 1 97.5 198 HIS A C 1
ATOM 1594 O O . HIS A 1 198 ? -13.281 -20.469 7.078 1 97.5 198 HIS A O 1
ATOM 1600 N N . GLU A 1 199 ? -15.25 -21.328 6.633 1 98 199 GLU A N 1
ATOM 1601 C CA . GLU A 1 199 ? -14.906 -22.609 7.25 1 98 199 GLU A CA 1
ATOM 1602 C C . GLU A 1 199 ? -13.797 -23.312 6.48 1 98 199 GLU A C 1
ATOM 1604 O O . GLU A 1 199 ? -12.867 -23.859 7.082 1 98 199 GLU A O 1
ATOM 1609 N N . ASN A 1 200 ? -13.922 -23.328 5.199 1 98.5 200 ASN A N 1
ATOM 1610 C CA . ASN A 1 200 ? -12.898 -23.938 4.359 1 98.5 200 ASN A CA 1
ATOM 1611 C C . ASN A 1 200 ? -11.547 -23.25 4.535 1 98.5 200 ASN A C 1
ATOM 1613 O O . ASN A 1 200 ? -10.508 -23.906 4.574 1 98.5 200 ASN A O 1
ATOM 1617 N N . ILE A 1 201 ? -11.594 -21.938 4.637 1 98.75 201 ILE A N 1
ATOM 1618 C CA . ILE A 1 201 ? -10.375 -21.172 4.859 1 98.75 201 ILE A CA 1
ATOM 1619 C C . ILE A 1 201 ? -9.758 -21.562 6.199 1 98.75 201 ILE A C 1
ATOM 1621 O O . ILE A 1 201 ? -8.555 -21.844 6.277 1 98.75 201 ILE A O 1
ATOM 1625 N N . PHE A 1 202 ? -10.594 -21.609 7.215 1 98.69 202 PHE A N 1
ATOM 1626 C CA . PHE A 1 202 ? -10.109 -21.984 8.539 1 98.69 202 PHE A CA 1
ATOM 1627 C C . PHE A 1 202 ? -9.5 -23.375 8.523 1 98.69 202 PHE A C 1
ATOM 1629 O O . PHE A 1 202 ? -8.414 -23.594 9.07 1 98.69 202 PHE A O 1
ATOM 1636 N N . GLU A 1 203 ? -10.195 -24.297 7.922 1 98.44 203 GLU A N 1
ATOM 1637 C CA . GLU A 1 203 ? -9.734 -25.672 7.895 1 98.44 203 GLU A CA 1
ATOM 1638 C C . GLU A 1 203 ? -8.391 -25.797 7.172 1 98.44 203 GLU A C 1
ATOM 1640 O O . GLU A 1 203 ? -7.52 -26.547 7.598 1 98.44 203 GLU A O 1
ATOM 1645 N N . ALA A 1 204 ? -8.297 -25.094 6.102 1 98.5 204 ALA A N 1
ATOM 1646 C CA . ALA A 1 204 ? -7.035 -25.109 5.363 1 98.5 204 ALA A CA 1
ATOM 1647 C C . ALA A 1 204 ? -5.887 -24.594 6.219 1 98.5 204 ALA A C 1
ATOM 1649 O O . ALA A 1 204 ? -4.781 -25.141 6.188 1 98.5 204 ALA A O 1
ATOM 1650 N N . LEU A 1 205 ? -6.102 -23.516 7.008 1 98.62 205 LEU A N 1
ATOM 1651 C CA . LEU A 1 205 ? -5.098 -22.969 7.91 1 98.62 205 LEU A CA 1
ATOM 1652 C C . LEU A 1 205 ? -4.805 -23.938 9.055 1 98.62 205 LEU A C 1
ATOM 1654 O O . LEU A 1 205 ? -3.65 -24.109 9.445 1 98.62 205 LEU A O 1
ATOM 1658 N N . ASN A 1 206 ? -5.855 -24.516 9.531 1 97.88 206 ASN A N 1
ATOM 1659 C CA . ASN A 1 206 ? -5.723 -25.5 10.609 1 97.88 206 ASN A CA 1
ATOM 1660 C C . ASN A 1 206 ? -4.879 -26.688 10.18 1 97.88 206 ASN A C 1
ATOM 1662 O O . ASN A 1 206 ? -4.16 -27.281 11 1 97.88 206 ASN A O 1
ATOM 1666 N N . ASN A 1 207 ? -4.938 -27.062 8.945 1 96.62 207 ASN A N 1
ATOM 1667 C CA . ASN A 1 207 ? -4.188 -28.188 8.398 1 96.62 207 ASN A CA 1
ATOM 1668 C C . ASN A 1 207 ? -2.811 -27.75 7.898 1 96.62 207 ASN A C 1
ATOM 1670 O O . ASN A 1 207 ? -2.068 -28.562 7.336 1 96.62 207 ASN A O 1
ATOM 1674 N N . ASN A 1 208 ? -2.512 -26.516 8.008 1 94.25 208 ASN A N 1
ATOM 1675 C CA . ASN A 1 208 ? -1.26 -25.922 7.551 1 94.25 208 ASN A CA 1
ATOM 1676 C C . ASN A 1 208 ? -1.005 -26.219 6.074 1 94.25 208 ASN A C 1
ATOM 1678 O O . ASN A 1 208 ? 0.128 -26.5 5.68 1 94.25 208 ASN A O 1
ATOM 1682 N N . SER A 1 209 ? -2.061 -26.266 5.359 1 96 209 SER A N 1
ATOM 1683 C CA . SER A 1 209 ? -1.933 -26.516 3.926 1 96 209 SER A CA 1
ATOM 1684 C C . SER A 1 209 ? -1.941 -25.203 3.137 1 96 209 SER A C 1
ATOM 1686 O O . SER A 1 209 ? -3 -24.625 2.91 1 96 209 SER A O 1
ATOM 1688 N N . GLU A 1 210 ? -0.836 -24.891 2.627 1 97.31 210 GLU A N 1
ATOM 1689 C CA . GLU A 1 210 ? -0.711 -23.641 1.866 1 97.31 210 GLU A CA 1
ATOM 1690 C C . GLU A 1 210 ? -1.579 -23.688 0.611 1 97.31 210 GLU A C 1
ATOM 1692 O O . GLU A 1 210 ? -2.336 -22.75 0.348 1 97.31 210 GLU A O 1
ATOM 1697 N N . ASP A 1 211 ? -1.506 -24.75 -0.08 1 97.5 211 ASP A N 1
ATOM 1698 C CA . ASP A 1 211 ? -2.232 -24.875 -1.341 1 97.5 211 ASP A CA 1
ATOM 1699 C C . ASP A 1 211 ? -3.74 -24.812 -1.113 1 97.5 211 ASP A C 1
ATOM 1701 O O . ASP A 1 211 ? -4.457 -24.125 -1.84 1 97.5 211 ASP A O 1
ATOM 1705 N N . GLU A 1 212 ? -4.195 -25.516 -0.112 1 98.25 212 GLU A N 1
ATOM 1706 C CA . GLU A 1 212 ? -5.621 -25.5 0.201 1 98.25 212 GLU A CA 1
ATOM 1707 C C . GLU A 1 212 ? -6.074 -24.125 0.676 1 98.25 212 GLU A C 1
ATOM 1709 O O . GLU A 1 212 ? -7.191 -23.703 0.376 1 98.25 212 GLU A O 1
ATOM 1714 N N . ALA A 1 213 ? -5.242 -23.484 1.426 1 98.62 213 ALA A N 1
ATOM 1715 C CA . ALA A 1 213 ? -5.574 -22.141 1.921 1 98.62 213 ALA A CA 1
ATOM 1716 C C . ALA A 1 213 ? -5.719 -21.156 0.77 1 98.62 213 ALA A C 1
ATOM 1718 O O . ALA A 1 213 ? -6.684 -20.391 0.716 1 98.62 213 ALA A O 1
ATOM 1719 N N . VAL A 1 214 ? -4.777 -21.219 -0.116 1 98.44 214 VAL A N 1
ATOM 1720 C CA . VAL A 1 214 ? -4.797 -20.344 -1.287 1 98.44 214 VAL A CA 1
ATOM 1721 C C . VAL A 1 214 ? -6.055 -20.609 -2.111 1 98.44 214 VAL A C 1
ATOM 1723 O O . VAL A 1 214 ? -6.75 -19.672 -2.516 1 98.44 214 VAL A O 1
ATOM 1726 N N . GLU A 1 215 ? -6.336 -21.828 -2.348 1 98.44 215 GLU A N 1
ATOM 1727 C CA . GLU A 1 215 ? -7.523 -22.188 -3.117 1 98.44 215 GLU A CA 1
ATOM 1728 C C . GLU A 1 215 ? -8.797 -21.703 -2.428 1 98.44 215 GLU A C 1
ATOM 1730 O O . GLU A 1 215 ? -9.68 -21.141 -3.074 1 98.44 215 GLU A O 1
ATOM 1735 N N . ALA A 1 216 ? -8.906 -21.938 -1.127 1 98.56 216 ALA A N 1
ATOM 1736 C CA . ALA A 1 216 ? -10.086 -21.531 -0.365 1 98.56 216 ALA A CA 1
ATOM 1737 C C . ALA A 1 216 ? -10.273 -20.031 -0.394 1 98.56 216 ALA A C 1
ATOM 1739 O O . ALA A 1 216 ? -11.383 -19.531 -0.625 1 98.56 216 ALA A O 1
ATOM 1740 N N . MET A 1 217 ? -9.227 -19.281 -0.213 1 98.69 217 MET A N 1
ATOM 1741 C CA . MET A 1 217 ? -9.305 -17.812 -0.22 1 98.69 217 MET A CA 1
ATOM 1742 C C . MET A 1 217 ? -9.656 -17.297 -1.612 1 98.69 217 MET A C 1
ATOM 1744 O O . MET A 1 217 ? -10.461 -16.375 -1.754 1 98.69 217 MET A O 1
ATOM 1748 N N . THR A 1 218 ? -9.023 -17.891 -2.611 1 98.31 218 THR A N 1
ATOM 1749 C CA . THR A 1 218 ? -9.305 -17.484 -3.984 1 98.31 218 THR A CA 1
ATOM 1750 C C . THR A 1 218 ? -10.789 -17.672 -4.305 1 98.31 218 THR A C 1
ATOM 1752 O O . THR A 1 218 ? -11.438 -16.766 -4.828 1 98.31 218 THR A O 1
ATOM 1755 N N . LYS A 1 219 ? -11.32 -18.828 -3.969 1 97.94 219 LYS A N 1
ATOM 1756 C CA . LYS A 1 219 ? -12.734 -19.109 -4.207 1 97.94 219 LYS A CA 1
ATOM 1757 C C . LYS A 1 219 ? -13.625 -18.125 -3.449 1 97.94 219 LYS A C 1
ATOM 1759 O O . LYS A 1 219 ? -14.609 -17.625 -4 1 97.94 219 LYS A O 1
ATOM 1764 N N . HIS A 1 220 ? -13.312 -17.859 -2.205 1 97.44 220 HIS A N 1
ATOM 1765 C CA . HIS A 1 220 ? -14.062 -16.938 -1.362 1 97.44 220 HIS A CA 1
ATOM 1766 C C . HIS A 1 220 ? -14.094 -15.539 -1.965 1 97.44 220 HIS A C 1
ATOM 1768 O O . HIS A 1 220 ? -15.156 -14.938 -2.102 1 97.44 220 HIS A O 1
ATOM 1774 N N . LEU A 1 221 ? -12.914 -15.055 -2.414 1 97.06 221 LEU A N 1
ATOM 1775 C CA . LEU A 1 221 ? -12.82 -13.695 -2.918 1 97.06 221 LEU A CA 1
ATOM 1776 C C . LEU A 1 221 ? -13.461 -13.578 -4.301 1 97.06 221 LEU A C 1
ATOM 1778 O O . LEU A 1 221 ? -14.062 -12.555 -4.625 1 97.06 221 LEU A O 1
ATOM 1782 N N . ASP A 1 222 ? -13.297 -14.641 -5.113 1 95.81 222 ASP A N 1
ATOM 1783 C CA . ASP A 1 222 ? -13.977 -14.641 -6.406 1 95.81 222 ASP A CA 1
ATOM 1784 C C . ASP A 1 222 ? -15.492 -14.531 -6.234 1 95.81 222 ASP A C 1
ATOM 1786 O O . ASP A 1 222 ? -16.156 -13.773 -6.949 1 95.81 222 ASP A O 1
ATOM 1790 N N . PHE A 1 223 ? -16.016 -15.312 -5.289 1 94.06 223 PHE A N 1
ATOM 1791 C CA . PHE A 1 223 ? -17.438 -15.289 -5.008 1 94.06 223 PHE A CA 1
ATOM 1792 C C . PHE A 1 223 ? -17.875 -13.922 -4.496 1 94.06 223 PHE A C 1
ATOM 1794 O O . PHE A 1 223 ? -18.828 -13.328 -5.012 1 94.06 223 PHE A O 1
ATOM 1801 N N . ALA A 1 224 ? -17.172 -13.391 -3.521 1 92.31 224 ALA A N 1
ATOM 1802 C CA . ALA A 1 224 ? -17.516 -12.109 -2.9 1 92.31 224 ALA A CA 1
ATOM 1803 C C . ALA A 1 224 ? -17.422 -10.969 -3.908 1 92.31 224 ALA A C 1
ATOM 1805 O O . ALA A 1 224 ? -18.297 -10.094 -3.945 1 92.31 224 ALA A O 1
ATOM 1806 N N . ASN A 1 225 ? -16.359 -10.961 -4.754 1 91.5 225 ASN A N 1
ATOM 1807 C CA . ASN A 1 225 ? -16.125 -9.891 -5.719 1 91.5 225 ASN A CA 1
ATOM 1808 C C . ASN A 1 225 ? -17.234 -9.828 -6.77 1 91.5 225 ASN A C 1
ATOM 1810 O O . ASN A 1 225 ? -17.578 -8.75 -7.238 1 91.5 225 ASN A O 1
ATOM 1814 N N . LYS A 1 226 ? -17.734 -10.977 -7.148 1 88 226 LYS A N 1
ATOM 1815 C CA . LYS A 1 226 ? -18.828 -11.031 -8.117 1 88 226 LYS A CA 1
ATOM 1816 C C . LYS A 1 226 ? -20.031 -10.227 -7.633 1 88 226 LYS A C 1
ATOM 1818 O O . LYS A 1 226 ? -20.703 -9.57 -8.43 1 88 226 LYS A O 1
ATOM 1823 N N . TYR A 1 227 ? -20.219 -10.18 -6.387 1 84.38 227 TYR A N 1
ATOM 1824 C CA . TYR A 1 227 ? -21.391 -9.516 -5.832 1 84.38 227 TYR A CA 1
ATOM 1825 C C . TYR A 1 227 ? -21.078 -8.055 -5.516 1 84.38 227 TYR A C 1
ATOM 1827 O O . TYR A 1 227 ? -22 -7.238 -5.371 1 84.38 227 TYR A O 1
ATOM 1835 N N . MET A 1 228 ? -19.891 -7.719 -5.402 1 82.75 228 MET A N 1
ATOM 1836 C CA . MET A 1 228 ? -19.516 -6.359 -5.023 1 82.75 228 MET A CA 1
ATOM 1837 C C . MET A 1 228 ? -19.422 -5.461 -6.25 1 82.75 228 MET A C 1
ATOM 1839 O O . MET A 1 228 ? -19.625 -4.25 -6.156 1 82.75 228 MET A O 1
ATOM 1843 N N . ILE A 1 229 ? -18.938 -5.961 -7.414 1 74.19 229 ILE A N 1
ATOM 1844 C CA . ILE A 1 229 ? -18.797 -5.188 -8.641 1 74.19 229 ILE A CA 1
ATOM 1845 C C . ILE A 1 229 ? -20.172 -4.746 -9.133 1 74.19 229 ILE A C 1
ATOM 1847 O O . ILE A 1 229 ? -20.328 -3.637 -9.648 1 74.19 229 ILE A O 1
ATOM 1851 N N . ASN A 1 230 ? -21.203 -5.508 -9.07 1 59.91 230 ASN A N 1
ATOM 1852 C CA . ASN A 1 230 ? -22.531 -5.207 -9.609 1 59.91 230 ASN A CA 1
ATOM 1853 C C . ASN A 1 230 ? -23.281 -4.223 -8.719 1 59.91 230 ASN A C 1
ATOM 1855 O O . ASN A 1 230 ? -24.469 -3.953 -8.945 1 59.91 230 ASN A O 1
ATOM 1859 N N . ARG A 1 231 ? -22.672 -3.639 -7.773 1 53.53 231 ARG A N 1
ATOM 1860 C CA . ARG A 1 231 ? -23.406 -2.682 -6.961 1 53.53 231 ARG A CA 1
ATOM 1861 C C . ARG A 1 231 ? -22.859 -1.27 -7.141 1 53.53 231 ARG A C 1
ATOM 1863 O O . ARG A 1 231 ? -21.688 -1.09 -7.43 1 53.53 231 ARG A O 1
ATOM 1870 N N . MET B 1 1 ? -20.438 23.156 30.859 1 27.67 1 MET B N 1
ATOM 1871 C CA . MET B 1 1 ? -21.094 23.875 29.766 1 27.67 1 MET B CA 1
ATOM 1872 C C . MET B 1 1 ? -20.484 23.5 28.422 1 27.67 1 MET B C 1
ATOM 1874 O O . MET B 1 1 ? -21.219 23.219 27.469 1 27.67 1 MET B O 1
ATOM 1878 N N . PHE B 1 2 ? -19.359 24.266 28.016 1 30.72 2 PHE B N 1
ATOM 1879 C CA . PHE B 1 2 ? -18.719 23.953 26.75 1 30.72 2 PHE B CA 1
ATOM 1880 C C . PHE B 1 2 ? -18.094 22.562 26.781 1 30.72 2 PHE B C 1
ATOM 1882 O O . PHE B 1 2 ? -17.594 22.125 27.812 1 30.72 2 PHE B O 1
ATOM 1889 N N . SER B 1 3 ? -18.781 21.578 26.469 1 36 3 SER B N 1
ATOM 1890 C CA . SER B 1 3 ? -18.156 20.266 26.344 1 36 3 SER B CA 1
ATOM 1891 C C . SER B 1 3 ? -17 20.297 25.344 1 36 3 SER B C 1
ATOM 1893 O O . SER B 1 3 ? -17.141 20.844 24.25 1 36 3 SER B O 1
ATOM 1895 N N . PRO B 1 4 ? -15.914 20.266 25.859 1 38.5 4 PRO B N 1
ATOM 1896 C CA . PRO B 1 4 ? -14.742 20.406 24.984 1 38.5 4 PRO B CA 1
ATOM 1897 C C . PRO B 1 4 ? -14.93 19.719 23.641 1 38.5 4 PRO B C 1
ATOM 1899 O O . PRO B 1 4 ? -15.438 18.594 23.578 1 38.5 4 PRO B O 1
ATOM 1902 N N . VAL B 1 5 ? -15.578 20.297 22.672 1 40.53 5 VAL B N 1
ATOM 1903 C CA . VAL B 1 5 ? -15.727 19.766 21.312 1 40.53 5 VAL B CA 1
ATOM 1904 C C . VAL B 1 5 ? -14.469 19 20.922 1 40.53 5 VAL B C 1
ATOM 1906 O O . VAL B 1 5 ? -13.352 19.484 21.109 1 40.53 5 VAL B O 1
ATOM 1909 N N . LYS B 1 6 ? -14.469 17.766 21 1 46.12 6 LYS B N 1
ATOM 1910 C CA . LYS B 1 6 ? -13.344 16.953 20.547 1 46.12 6 LYS B CA 1
ATOM 1911 C C . LYS B 1 6 ? -12.625 17.609 19.375 1 46.12 6 LYS B C 1
ATOM 1913 O O . LYS B 1 6 ? -13.203 17.781 18.297 1 46.12 6 LYS B O 1
ATOM 1918 N N . ASN B 1 7 ? -11.945 18.812 19.391 1 48.56 7 ASN B N 1
ATOM 1919 C CA . ASN B 1 7 ? -11.234 19.75 18.547 1 48.56 7 ASN B CA 1
ATOM 1920 C C . ASN B 1 7 ? -10.562 19.062 17.375 1 48.56 7 ASN B C 1
ATOM 1922 O O . ASN B 1 7 ? -9.555 18.375 17.531 1 48.56 7 ASN B O 1
ATOM 1926 N N . LYS B 1 8 ? -11.391 18.625 16.594 1 57.03 8 LYS B N 1
ATOM 1927 C CA . LYS B 1 8 ? -10.719 18.312 15.344 1 57.03 8 LYS B CA 1
ATOM 1928 C C . LYS B 1 8 ? -9.734 19.422 14.953 1 57.03 8 LYS B C 1
ATOM 1930 O O . LYS B 1 8 ? -10.086 20.594 14.984 1 57.03 8 LYS B O 1
ATOM 1935 N N . LYS B 1 9 ? -8.531 19.031 14.875 1 78.38 9 LYS B N 1
ATOM 1936 C CA . LYS B 1 9 ? -7.52 20.016 14.531 1 78.38 9 LYS B CA 1
ATOM 1937 C C . LYS B 1 9 ? -7.914 20.797 13.273 1 78.38 9 LYS B C 1
ATOM 1939 O O . LYS B 1 9 ? -8.398 20.203 12.305 1 78.38 9 LYS B O 1
ATOM 1944 N N . ILE B 1 10 ? -8.258 22 13.352 1 83.56 10 ILE B N 1
ATOM 1945 C CA . ILE B 1 10 ? -8.68 22.906 12.297 1 83.56 10 ILE B CA 1
ATOM 1946 C C . ILE B 1 10 ? -8.031 22.516 10.977 1 83.56 10 ILE B C 1
ATOM 1948 O O . ILE B 1 10 ? -8.68 22.516 9.93 1 83.56 10 ILE B O 1
ATOM 1952 N N . TYR B 1 11 ? -6.785 22.125 11.016 1 87.38 11 TYR B N 1
ATOM 1953 C CA . TYR B 1 11 ? -6.102 21.781 9.773 1 87.38 11 TYR B CA 1
ATOM 1954 C C . TYR B 1 11 ? -6.703 20.516 9.164 1 87.38 11 TYR B C 1
ATOM 1956 O O . TYR B 1 11 ? -6.742 20.375 7.941 1 87.38 11 TYR B O 1
ATOM 1964 N N . GLU B 1 12 ? -7.207 19.594 9.992 1 86.81 12 GLU B N 1
ATOM 1965 C CA . GLU B 1 12 ? -7.848 18.375 9.484 1 86.81 12 GLU B CA 1
ATOM 1966 C C . GLU B 1 12 ? -9.141 18.703 8.742 1 86.81 12 GLU B C 1
ATOM 1968 O O . GLU B 1 12 ? -9.484 18.047 7.762 1 86.81 12 GLU B O 1
ATOM 1973 N N . GLU B 1 13 ? -9.805 19.656 9.281 1 88.12 13 GLU B N 1
ATOM 1974 C CA . GLU B 1 13 ? -11.023 20.109 8.609 1 88.12 13 GLU B CA 1
ATOM 1975 C C . GLU B 1 13 ? -10.719 20.688 7.234 1 88.12 13 GLU B C 1
ATOM 1977 O O . GLU B 1 13 ? -11.461 20.469 6.277 1 88.12 13 GLU B O 1
ATOM 1982 N N . VAL B 1 14 ? -9.68 21.484 7.191 1 89.81 14 VAL B N 1
ATOM 1983 C CA . VAL B 1 14 ? -9.242 22.047 5.914 1 89.81 14 VAL B CA 1
ATOM 1984 C C . VAL B 1 14 ? -8.93 20.906 4.934 1 89.81 14 VAL B C 1
ATOM 1986 O O . VAL B 1 14 ? -9.367 20.938 3.783 1 89.81 14 VAL B O 1
ATOM 1989 N N . ILE B 1 15 ? -8.266 19.906 5.422 1 87.69 15 ILE B N 1
ATOM 1990 C CA . ILE B 1 15 ? -7.895 18.75 4.609 1 87.69 15 ILE B CA 1
ATOM 1991 C C . ILE B 1 15 ? -9.148 18.047 4.105 1 87.69 15 ILE B C 1
ATOM 1993 O O . ILE B 1 15 ? -9.258 17.719 2.918 1 87.69 15 ILE B O 1
ATOM 1997 N N . GLU B 1 16 ? -10.078 17.844 4.965 1 87.56 16 GLU B N 1
ATOM 1998 C CA . GLU B 1 16 ? -11.312 17.141 4.617 1 87.56 16 GLU B CA 1
ATOM 1999 C C . GLU B 1 16 ? -12.094 17.906 3.557 1 87.56 16 GLU B C 1
ATOM 2001 O O . GLU B 1 16 ? -12.68 17.297 2.656 1 87.56 16 GLU B O 1
ATOM 2006 N N . GLN B 1 17 ? -12.109 19.141 3.652 1 88.75 17 GLN B N 1
ATOM 2007 C CA . GLN B 1 17 ? -12.828 19.938 2.67 1 88.75 17 GLN B CA 1
ATOM 2008 C C . GLN B 1 17 ? -12.164 19.859 1.301 1 88.75 17 GLN B C 1
ATOM 2010 O O . GLN B 1 17 ? -12.844 19.781 0.275 1 88.75 17 GLN B O 1
ATOM 2015 N N . ILE B 1 18 ? -10.891 19.922 1.282 1 88.38 18 ILE B N 1
ATOM 2016 C CA . ILE B 1 18 ? -10.164 19.797 0.024 1 88.38 18 ILE B CA 1
ATOM 2017 C C . ILE B 1 18 ? -10.422 18.422 -0.588 1 88.38 18 ILE B C 1
ATOM 2019 O O . ILE B 1 18 ? -10.711 18.312 -1.784 1 88.38 18 ILE B O 1
ATOM 2023 N N . LYS B 1 19 ? -10.359 17.422 0.226 1 84.94 19 LYS B N 1
ATOM 2024 C CA . LYS B 1 19 ? -10.633 16.078 -0.241 1 84.94 19 LYS B CA 1
ATOM 2025 C C . LYS B 1 19 ? -12.055 15.953 -0.794 1 84.94 19 LYS B C 1
ATOM 2027 O O . LYS B 1 19 ? -12.273 15.297 -1.812 1 84.94 19 LYS B O 1
ATOM 2032 N N . ASP B 1 20 ? -12.938 16.594 -0.09 1 85.69 20 ASP B N 1
ATOM 2033 C CA . ASP B 1 20 ? -14.328 16.578 -0.529 1 85.69 20 ASP B CA 1
ATOM 2034 C C . ASP B 1 20 ? -14.484 17.234 -1.902 1 85.69 20 ASP B C 1
ATOM 2036 O O . ASP B 1 20 ? -15.25 16.75 -2.738 1 85.69 20 ASP B O 1
ATOM 2040 N N . MET B 1 21 ? -13.797 18.281 -2.104 1 86.62 21 MET B N 1
ATOM 2041 C CA . MET B 1 21 ? -13.844 18.953 -3.395 1 86.62 21 MET B CA 1
ATOM 2042 C C . MET B 1 21 ? -13.273 18.062 -4.496 1 86.62 21 MET B C 1
ATOM 2044 O O . MET B 1 21 ? -13.742 18.094 -5.633 1 86.62 21 MET B O 1
ATOM 2048 N N . ILE B 1 22 ? -12.312 17.312 -4.191 1 83.56 22 ILE B N 1
ATOM 2049 C CA . ILE B 1 22 ? -11.734 16.359 -5.141 1 83.56 22 ILE B CA 1
ATOM 2050 C C . ILE B 1 22 ? -12.734 15.25 -5.438 1 83.56 22 ILE B C 1
ATOM 2052 O O . ILE B 1 22 ? -12.969 14.914 -6.602 1 83.56 22 ILE B O 1
ATOM 2056 N N . TYR B 1 23 ? -13.328 14.805 -4.398 1 79.69 23 TYR B N 1
ATOM 2057 C CA . TYR B 1 23 ? -14.289 13.711 -4.52 1 79.69 23 TYR B CA 1
ATOM 2058 C C . TYR B 1 23 ? -15.477 14.125 -5.387 1 79.69 23 TYR B C 1
ATOM 2060 O O . TYR B 1 23 ? -15.961 13.336 -6.195 1 79.69 23 TYR B O 1
ATOM 2068 N N . LYS B 1 24 ? -15.828 15.359 -5.219 1 85.38 24 LYS B N 1
ATOM 2069 C CA . LYS B 1 24 ? -16.984 15.859 -5.945 1 85.38 24 LYS B CA 1
ATOM 2070 C C . LYS B 1 24 ? -16.609 16.328 -7.348 1 85.38 24 LYS B C 1
ATOM 2072 O O . LYS B 1 24 ? -17.453 16.766 -8.117 1 85.38 24 LYS B O 1
ATOM 2077 N N . GLY B 1 25 ? -15.359 16.297 -7.66 1 84.25 25 GLY B N 1
ATOM 2078 C CA . GLY B 1 25 ? -14.898 16.641 -8.992 1 84.25 25 GLY B CA 1
ATOM 2079 C C . GLY B 1 25 ? -14.672 18.125 -9.18 1 84.25 25 GLY B C 1
ATOM 2080 O O . GLY B 1 25 ? -14.406 18.578 -10.297 1 84.25 25 GLY B O 1
ATOM 2081 N N . ILE B 1 26 ? -14.773 18.859 -8.156 1 87.56 26 ILE B N 1
ATOM 2082 C CA . ILE B 1 26 ? -14.57 20.312 -8.211 1 87.56 26 ILE B CA 1
ATOM 2083 C C . ILE B 1 26 ? -13.086 20.609 -8.43 1 87.56 26 ILE B C 1
ATOM 2085 O O . ILE B 1 26 ? -12.734 21.516 -9.172 1 87.56 26 ILE B O 1
ATOM 2089 N N . LEU B 1 27 ? -12.25 19.828 -7.793 1 88.5 27 LEU B N 1
ATOM 2090 C CA . LEU B 1 27 ? -10.805 19.859 -7.984 1 88.5 27 LEU B CA 1
ATOM 2091 C C . LEU B 1 27 ? -10.32 18.609 -8.711 1 88.5 27 LEU B C 1
ATOM 2093 O O . LEU B 1 27 ? -10.742 17.5 -8.383 1 88.5 27 LEU B O 1
ATOM 2097 N N . LYS B 1 28 ? -9.531 18.781 -9.688 1 88.25 28 LYS B N 1
ATOM 2098 C CA . LYS B 1 28 ? -8.992 17.688 -10.484 1 88.25 28 LYS B CA 1
ATOM 2099 C C . LYS B 1 28 ? -7.469 17.734 -10.516 1 88.25 28 LYS B C 1
ATOM 2101 O O . LYS B 1 28 ? -6.859 18.703 -10.062 1 88.25 28 LYS B O 1
ATOM 2106 N N . LYS B 1 29 ? 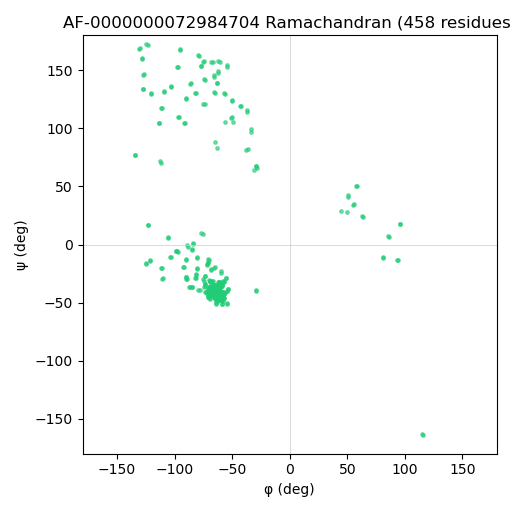-6.945 16.703 -11.078 1 89.25 29 LYS B N 1
ATOM 2107 C CA . LYS B 1 29 ? -5.496 16.656 -11.227 1 89.25 29 LYS B CA 1
ATOM 2108 C C . LYS B 1 29 ? -4.98 17.859 -11.992 1 89.25 29 LYS B C 1
ATOM 2110 O O . LYS B 1 29 ? -5.562 18.25 -13.008 1 89.25 29 LYS B O 1
ATOM 2115 N N . GLY B 1 30 ? -4.012 18.469 -11.406 1 92.12 30 GLY B N 1
ATOM 2116 C CA . GLY B 1 30 ? -3.381 19.578 -12.094 1 92.12 30 GLY B CA 1
ATOM 2117 C C . GLY B 1 30 ? -3.98 20.922 -11.719 1 92.12 30 GLY B C 1
ATOM 2118 O O . GLY B 1 30 ? -3.393 21.969 -12 1 92.12 30 GLY B O 1
ATOM 2119 N N . ASP B 1 31 ? -5.09 20.906 -11.094 1 93.5 31 ASP B N 1
ATOM 2120 C CA . ASP B 1 31 ? -5.754 22.156 -10.742 1 93.5 31 ASP B CA 1
ATOM 2121 C C . ASP B 1 31 ? -4.938 22.938 -9.727 1 93.5 31 ASP B C 1
ATOM 2123 O O . ASP B 1 31 ? -4.344 22.359 -8.812 1 93.5 31 ASP B O 1
ATOM 2127 N N . LYS B 1 32 ? -5.016 24.234 -9.875 1 95.31 32 LYS B N 1
ATOM 2128 C CA . LYS B 1 32 ? -4.445 25.141 -8.875 1 95.31 32 LYS B CA 1
ATOM 2129 C C . LYS B 1 32 ? -5.398 25.328 -7.699 1 95.31 32 LYS B C 1
ATOM 2131 O O . LYS B 1 32 ? -6.598 25.547 -7.895 1 95.31 32 LYS B O 1
ATOM 2136 N N . LEU B 1 33 ? -4.895 25.172 -6.57 1 95.44 33 LEU B N 1
ATOM 2137 C CA . LEU B 1 33 ? -5.684 25.469 -5.379 1 95.44 33 LEU B CA 1
ATOM 2138 C C . LEU B 1 33 ? -5.766 26.969 -5.152 1 95.44 33 LEU B C 1
ATOM 2140 O O . LEU B 1 33 ? -4.883 27.719 -5.582 1 95.44 33 LEU B O 1
ATOM 2144 N N . PRO B 1 34 ? -6.836 27.406 -4.477 1 92.31 34 PRO B N 1
ATOM 2145 C CA . PRO B 1 34 ? -6.859 28.812 -4.066 1 92.31 34 PRO B CA 1
ATOM 2146 C C . PRO B 1 34 ? -5.629 29.203 -3.258 1 92.31 34 PRO B C 1
ATOM 2148 O O . PRO B 1 34 ? -4.988 28.344 -2.641 1 92.31 34 PRO B O 1
ATOM 2151 N N . SER B 1 35 ? -5.32 30.484 -3.348 1 93.44 35 SER B N 1
ATOM 2152 C CA . SER B 1 35 ? -4.191 30.969 -2.561 1 93.44 35 SER B CA 1
ATOM 2153 C C . SER B 1 35 ? -4.426 30.766 -1.068 1 93.44 35 SER B C 1
ATOM 2155 O O . SER B 1 35 ? -5.566 30.594 -0.632 1 93.44 35 SER B O 1
ATOM 2157 N N . GLU B 1 36 ? -3.309 30.719 -0.324 1 92.94 36 GLU B N 1
ATOM 2158 C CA . GLU B 1 36 ? -3.436 30.594 1.125 1 92.94 36 GLU B CA 1
ATOM 2159 C C . GLU B 1 36 ? -4.32 31.688 1.697 1 92.94 36 GLU B C 1
ATOM 2161 O O . GLU B 1 36 ? -5.16 31.438 2.561 1 92.94 36 GLU B O 1
ATOM 2166 N N . ARG B 1 37 ? -4.164 32.906 1.171 1 93.19 37 ARG B N 1
ATOM 2167 C CA . ARG B 1 37 ? -4.961 34.031 1.616 1 93.19 37 ARG B CA 1
ATOM 2168 C C . ARG B 1 37 ? -6.445 33.812 1.346 1 93.19 37 ARG B C 1
ATOM 2170 O O . ARG B 1 37 ? -7.285 34.031 2.219 1 93.19 37 ARG B O 1
ATOM 2177 N N . ASP B 1 38 ? -6.77 33.344 0.2 1 93.56 38 ASP B N 1
ATOM 2178 C CA . ASP B 1 38 ? -8.156 33.062 -0.174 1 93.56 38 ASP B CA 1
ATOM 2179 C C . ASP B 1 38 ? -8.75 31.953 0.707 1 93.56 38 ASP B C 1
ATOM 2181 O O . ASP B 1 38 ? -9.906 32.062 1.116 1 93.56 38 ASP B O 1
ATOM 2185 N N . MET B 1 39 ? -8.016 30.938 0.962 1 93.44 39 MET B N 1
ATOM 2186 C CA . MET B 1 39 ? -8.484 29.828 1.794 1 93.44 39 MET B CA 1
ATOM 2187 C C . MET B 1 39 ? -8.773 30.312 3.215 1 93.44 39 MET B C 1
ATOM 2189 O O . MET B 1 39 ? -9.773 29.906 3.818 1 93.44 39 MET B O 1
ATOM 2193 N N . VAL B 1 40 ? -7.871 31.141 3.732 1 92.94 40 VAL B N 1
ATOM 2194 C CA . VAL B 1 40 ? -8.062 31.703 5.062 1 92.94 40 VAL B CA 1
ATOM 2195 C C . VAL B 1 40 ? -9.391 32.469 5.121 1 92.94 40 VAL B C 1
ATOM 2197 O O . VAL B 1 40 ? -10.172 32.281 6.059 1 92.94 40 VAL B O 1
ATOM 2200 N N . GLU B 1 41 ? -9.625 33.219 4.125 1 92.44 41 GLU B N 1
ATOM 2201 C CA . GLU B 1 41 ? -10.836 34.062 4.07 1 92.44 41 GLU B CA 1
ATOM 2202 C C . GLU B 1 41 ? -12.078 33.188 3.9 1 92.44 41 GLU B C 1
ATOM 2204 O O . GLU B 1 41 ? -13.062 33.344 4.625 1 92.44 41 GLU B O 1
ATOM 2209 N N . LYS B 1 42 ? -12.07 32.25 3.092 1 91.56 42 LYS B N 1
ATOM 2210 C CA . LYS B 1 42 ? -13.25 31.438 2.74 1 91.56 42 LYS B CA 1
ATOM 2211 C C . LYS B 1 42 ? -13.562 30.406 3.822 1 91.56 42 LYS B C 1
ATOM 2213 O O . LYS B 1 42 ? -14.727 30.141 4.105 1 91.56 42 LYS B O 1
ATOM 2218 N N . LEU B 1 43 ? -12.492 29.875 4.324 1 90.5 43 LEU B N 1
ATOM 2219 C CA . LEU B 1 43 ? -12.688 28.812 5.301 1 90.5 43 LEU B CA 1
ATOM 2220 C C . LEU B 1 43 ? -12.773 29.375 6.715 1 90.5 43 LEU B C 1
ATOM 2222 O O . LEU B 1 43 ? -13.164 28.672 7.648 1 90.5 43 LEU B O 1
ATOM 2226 N N . GLN B 1 44 ? -12.414 30.578 6.871 1 92.44 44 GLN B N 1
ATOM 2227 C CA . GLN B 1 44 ? -12.453 31.266 8.156 1 92.44 44 GLN B CA 1
ATOM 2228 C C . GLN B 1 44 ? -11.594 30.531 9.188 1 92.44 44 GLN B C 1
ATOM 2230 O O . GLN B 1 44 ? -12.055 30.266 10.305 1 92.44 44 GLN B O 1
ATOM 2235 N N . VAL B 1 45 ? -10.398 30.266 8.742 1 91.94 45 VAL B N 1
ATOM 2236 C CA . VAL B 1 45 ? -9.414 29.625 9.609 1 91.94 45 VAL B CA 1
ATOM 2237 C C . VAL B 1 45 ? -8.102 30.406 9.555 1 91.94 45 VAL B C 1
ATOM 2239 O O . VAL B 1 45 ? -7.957 31.328 8.758 1 91.94 45 VAL B O 1
ATOM 2242 N N . SER B 1 46 ? -7.184 30.109 10.43 1 89.81 46 SER B N 1
ATOM 2243 C CA . SER B 1 46 ? -5.914 30.828 10.5 1 89.81 46 SER B CA 1
ATOM 2244 C C . SER B 1 46 ? -4.984 30.422 9.367 1 89.81 46 SER B C 1
ATOM 2246 O O . SER B 1 46 ? -5.148 29.344 8.773 1 89.81 46 SER B O 1
ATOM 2248 N N . ARG B 1 47 ? -4.051 31.297 9.062 1 89.31 47 ARG B N 1
ATOM 2249 C CA . ARG B 1 47 ? -3.01 30.984 8.078 1 89.31 47 ARG B CA 1
ATOM 2250 C C . ARG B 1 47 ? -2.205 29.766 8.5 1 89.31 47 ARG B C 1
ATOM 2252 O O . ARG B 1 47 ? -1.831 28.938 7.66 1 89.31 47 ARG B O 1
ATOM 2259 N N . THR B 1 48 ? -2.027 29.688 9.773 1 86.5 48 THR B N 1
ATOM 2260 C CA . THR B 1 48 ? -1.276 28.547 10.305 1 86.5 48 THR B CA 1
ATOM 2261 C C . THR B 1 48 ? -1.997 27.234 10.008 1 86.5 48 THR B C 1
ATOM 2263 O O . THR B 1 48 ? -1.381 26.281 9.555 1 86.5 48 THR B O 1
ATOM 2266 N N . SER B 1 49 ? -3.27 27.188 10.195 1 88.94 49 SER B N 1
ATOM 2267 C CA . SER B 1 49 ? -4.059 25.984 9.945 1 88.94 49 SER B CA 1
ATOM 2268 C C . SER B 1 49 ? -4.047 25.609 8.469 1 88.94 49 SER B C 1
ATOM 2270 O O . SER B 1 49 ? -3.941 24.438 8.117 1 88.94 49 SER B O 1
ATOM 2272 N N . VAL B 1 50 ? -4.133 26.578 7.613 1 91.25 50 VAL B N 1
ATOM 2273 C CA . VAL B 1 50 ? -4.117 26.344 6.176 1 91.25 50 VAL B CA 1
ATOM 2274 C C . VAL B 1 50 ? -2.768 25.766 5.758 1 91.25 50 VAL B C 1
ATOM 2276 O O . VAL B 1 50 ? -2.705 24.781 5.023 1 91.25 50 VAL B O 1
ATOM 2279 N N . ARG B 1 51 ? -1.724 26.312 6.262 1 88 51 ARG B N 1
ATOM 2280 C CA . ARG B 1 51 ? -0.385 25.844 5.918 1 88 51 ARG B CA 1
ATOM 2281 C C . ARG B 1 51 ? -0.154 24.422 6.422 1 88 51 ARG B C 1
ATOM 2283 O O . ARG B 1 51 ? 0.428 23.594 5.719 1 88 51 ARG B O 1
ATOM 2290 N N . GLU B 1 52 ? -0.582 24.219 7.637 1 87.75 52 GLU B N 1
ATOM 2291 C CA . GLU B 1 52 ? -0.479 22.859 8.188 1 87.75 52 GLU B CA 1
ATOM 2292 C C . GLU B 1 52 ? -1.207 21.859 7.305 1 87.75 52 GLU B C 1
ATOM 2294 O O . GLU B 1 52 ? -0.687 20.766 7.031 1 87.75 52 GLU B O 1
ATOM 2299 N N . ALA B 1 53 ? -2.334 22.203 6.848 1 89.25 53 ALA B N 1
ATOM 2300 C CA . ALA B 1 53 ? -3.123 21.328 5.98 1 89.25 53 ALA B CA 1
ATOM 2301 C C . ALA B 1 53 ? -2.42 21.109 4.648 1 89.25 53 ALA B C 1
ATOM 2303 O O . ALA B 1 53 ? -2.281 19.969 4.195 1 89.25 53 ALA B O 1
ATOM 2304 N N . LEU B 1 54 ? -1.927 22.172 4.078 1 90.44 54 LEU B N 1
ATOM 2305 C CA . LEU B 1 54 ? -1.303 22.094 2.76 1 90.44 54 LEU B CA 1
ATOM 2306 C C . LEU B 1 54 ? -0.005 21.297 2.816 1 90.44 54 LEU B C 1
ATOM 2308 O O . LEU B 1 54 ? 0.285 20.516 1.912 1 90.44 54 LEU B O 1
ATOM 2312 N N . ARG B 1 55 ? 0.722 21.438 3.844 1 87.88 55 ARG B N 1
ATOM 2313 C CA . ARG B 1 55 ? 1.955 20.672 4 1 87.88 55 ARG B CA 1
ATOM 2314 C C . ARG B 1 55 ? 1.66 19.188 4.199 1 87.88 55 ARG B C 1
ATOM 2316 O O . ARG B 1 55 ? 2.35 18.344 3.643 1 87.88 55 ARG B O 1
ATOM 2323 N N . SER B 1 56 ? 0.656 18.953 5 1 85.12 56 SER B N 1
ATOM 2324 C CA . SER B 1 56 ? 0.251 17.562 5.203 1 85.12 56 SER B CA 1
ATOM 2325 C C . SER B 1 56 ? -0.148 16.906 3.885 1 85.12 56 SER B C 1
ATOM 2327 O O . SER B 1 56 ? 0.263 15.781 3.598 1 85.12 56 SER B O 1
ATOM 2329 N N . LEU B 1 57 ? -0.875 17.641 3.088 1 86.44 57 LEU B N 1
ATOM 2330 C CA . LEU B 1 57 ? -1.343 17.125 1.807 1 86.44 57 LEU B CA 1
ATOM 2331 C C . LEU B 1 57 ? -0.181 16.953 0.833 1 86.44 57 LEU B C 1
ATOM 2333 O O . LEU B 1 57 ? -0.209 16.062 -0.023 1 86.44 57 LEU B O 1
ATOM 2337 N N . GLU B 1 58 ? 0.794 17.797 0.987 1 87.19 58 GLU B N 1
ATOM 2338 C CA . GLU B 1 58 ? 1.994 17.672 0.165 1 87.19 58 GLU B CA 1
ATOM 2339 C C . GLU B 1 58 ? 2.773 16.406 0.512 1 87.19 58 GLU B C 1
ATOM 2341 O O . GLU B 1 58 ? 3.219 15.68 -0.381 1 87.19 58 GLU B O 1
ATOM 2346 N N . ILE B 1 59 ? 2.848 16.125 1.742 1 79 59 ILE B N 1
ATOM 2347 C CA . ILE B 1 59 ? 3.623 14.977 2.207 1 79 59 ILE B CA 1
ATOM 2348 C C . ILE B 1 59 ? 2.926 13.68 1.799 1 79 59 ILE B C 1
ATOM 2350 O O . ILE B 1 59 ? 3.584 12.695 1.455 1 79 59 ILE B O 1
ATOM 2354 N N . VAL B 1 60 ? 1.584 13.727 1.839 1 78.19 60 VAL B N 1
ATOM 2355 C CA . VAL B 1 60 ? 0.86 12.516 1.47 1 78.19 60 VAL B CA 1
ATOM 2356 C C . VAL B 1 60 ? 0.784 12.398 -0.051 1 78.19 60 VAL B C 1
ATOM 2358 O O . VAL B 1 60 ? 0.34 11.375 -0.581 1 78.19 60 VAL B O 1
ATOM 2361 N N . GLY B 1 61 ? 1.168 13.508 -0.718 1 79.94 61 GLY B N 1
ATOM 2362 C CA . GLY B 1 61 ? 1.326 13.422 -2.16 1 79.94 61 GLY B CA 1
ATOM 2363 C C . GLY B 1 61 ? 0.096 13.875 -2.924 1 79.94 61 GLY B C 1
ATOM 2364 O O . GLY B 1 61 ? -0.091 13.5 -4.086 1 79.94 61 GLY B O 1
ATOM 2365 N N . LEU B 1 62 ? -0.765 14.602 -2.262 1 83.56 62 LEU B N 1
ATOM 2366 C CA . LEU B 1 62 ? -1.979 15.078 -2.916 1 83.56 62 LEU B CA 1
ATOM 2367 C C . LEU B 1 62 ? -1.721 16.375 -3.668 1 83.56 62 LEU B C 1
ATOM 2369 O O . LEU B 1 62 ? -2.258 16.594 -4.758 1 83.56 62 LEU B O 1
ATOM 2373 N N . ILE B 1 63 ? -0.867 17.219 -3.072 1 89.31 63 ILE B N 1
ATOM 2374 C CA . ILE B 1 63 ? -0.625 18.5 -3.713 1 89.31 63 ILE B CA 1
ATOM 2375 C C . ILE B 1 63 ? 0.878 18.734 -3.863 1 89.31 63 ILE B C 1
ATOM 2377 O O . ILE B 1 63 ? 1.684 18.016 -3.26 1 89.31 63 ILE B O 1
ATOM 2381 N N . GLU B 1 64 ? 1.257 19.562 -4.703 1 90.38 64 GLU B N 1
ATOM 2382 C CA . GLU B 1 64 ? 2.631 20.031 -4.875 1 90.38 64 GLU B CA 1
ATOM 2383 C C . GLU B 1 64 ? 2.709 21.547 -4.844 1 90.38 64 GLU B C 1
ATOM 2385 O O . GLU B 1 64 ? 1.835 22.234 -5.379 1 90.38 64 GLU B O 1
ATOM 2390 N N . SER B 1 65 ? 3.664 22.047 -4.09 1 90.12 65 SER B N 1
ATOM 2391 C CA . SER B 1 65 ? 3.918 23.484 -4.027 1 90.12 65 SER B CA 1
ATOM 2392 C C . SER B 1 65 ? 4.926 23.906 -5.086 1 90.12 65 SER B C 1
ATOM 2394 O O . SER B 1 65 ? 5.988 23.297 -5.227 1 90.12 65 SER B O 1
ATOM 2396 N N . ARG B 1 66 ? 4.535 24.859 -5.883 1 88.75 66 ARG B N 1
ATOM 2397 C CA . ARG B 1 66 ? 5.43 25.453 -6.875 1 88.75 66 ARG B CA 1
ATOM 2398 C C . ARG B 1 66 ? 5.781 26.891 -6.512 1 88.75 66 ARG B C 1
ATOM 2400 O O . ARG B 1 66 ? 4.895 27.75 -6.406 1 88.75 66 ARG B O 1
ATOM 2407 N N . GLN B 1 67 ? 7.047 27.078 -6.281 1 84.75 67 GLN B N 1
ATOM 2408 C CA . GLN B 1 67 ? 7.523 28.391 -5.844 1 84.75 67 GLN B CA 1
ATOM 2409 C C . GLN B 1 67 ? 6.992 29.5 -6.746 1 84.75 67 GLN B C 1
ATOM 2411 O O . GLN B 1 67 ? 7.152 29.438 -7.969 1 84.75 67 GLN B O 1
ATOM 2416 N N . GLY B 1 68 ? 6.375 30.375 -6.121 1 87.12 68 GLY B N 1
ATOM 2417 C CA . GLY B 1 68 ? 5.891 31.547 -6.828 1 87.12 68 GLY B CA 1
ATOM 2418 C C . GLY B 1 68 ? 4.586 31.312 -7.562 1 87.12 68 GLY B C 1
ATOM 2419 O O . GLY B 1 68 ? 3.971 32.25 -8.07 1 87.12 68 GLY B O 1
ATOM 2420 N N . GLU B 1 69 ? 4.133 30.062 -7.699 1 91 69 GLU B N 1
ATOM 2421 C CA . GLU B 1 69 ? 2.949 29.75 -8.484 1 91 69 GLU B CA 1
ATOM 2422 C C . GLU B 1 69 ? 1.79 29.312 -7.594 1 91 69 GLU B C 1
ATOM 2424 O O . GLU B 1 69 ? 0.625 29.547 -7.918 1 91 69 GLU B O 1
ATOM 2429 N N . GLY B 1 70 ? 2.148 28.719 -6.465 1 93.5 70 GLY B N 1
ATOM 2430 C CA . GLY B 1 70 ? 1.093 28.281 -5.566 1 93.5 70 GLY B CA 1
ATOM 2431 C C . GLY B 1 70 ? 1.04 26.766 -5.402 1 93.5 70 GLY B C 1
ATOM 2432 O O . GLY B 1 70 ? 2.045 26.078 -5.594 1 93.5 70 GLY B O 1
ATOM 2433 N N . ASN B 1 71 ? -0.084 26.266 -4.887 1 94.75 71 ASN B N 1
ATOM 2434 C CA . ASN B 1 71 ? -0.298 24.844 -4.641 1 94.75 71 ASN B CA 1
ATOM 2435 C C . ASN B 1 71 ? -1.196 24.219 -5.703 1 94.75 71 ASN B C 1
ATOM 2437 O O . ASN B 1 71 ? -2.178 24.828 -6.129 1 94.75 71 ASN B O 1
ATOM 2441 N N . PHE B 1 72 ? -0.79 23.047 -6.16 1 95.38 72 PHE B N 1
ATOM 2442 C CA . PHE B 1 72 ? -1.521 22.344 -7.199 1 95.38 72 PHE B CA 1
ATOM 2443 C C . PHE B 1 72 ? -1.84 20.922 -6.758 1 95.38 72 PHE B C 1
ATOM 2445 O O . PHE B 1 72 ? -1.057 20.297 -6.039 1 95.38 72 PHE B O 1
ATOM 2452 N N . ILE B 1 73 ? -3.021 20.438 -7.227 1 92.75 73 ILE B N 1
ATOM 2453 C CA . ILE B 1 73 ? -3.244 19 -7.125 1 92.75 73 ILE B CA 1
ATOM 2454 C C . ILE B 1 73 ? -2.252 18.266 -8.023 1 92.75 73 ILE B C 1
ATOM 2456 O O . ILE B 1 73 ? -2.078 18.609 -9.188 1 92.75 73 ILE B O 1
ATOM 2460 N N . LYS B 1 74 ? -1.636 17.297 -7.445 1 90.38 74 LYS B N 1
ATOM 2461 C CA . LYS B 1 74 ? -0.642 16.562 -8.219 1 90.38 74 LYS B CA 1
ATOM 2462 C C . LYS B 1 74 ? -1.281 15.875 -9.422 1 90.38 74 LYS B C 1
ATOM 2464 O O . LYS B 1 74 ? -2.439 15.453 -9.359 1 90.38 74 LYS B O 1
ATOM 2469 N N . GLU B 1 75 ? -0.426 15.789 -10.43 1 87.62 75 GLU B N 1
ATOM 2470 C CA . GLU B 1 75 ? -0.886 15.102 -11.633 1 87.62 75 GLU B CA 1
ATOM 2471 C C . GLU B 1 75 ? -0.563 13.609 -11.578 1 87.62 75 GLU B C 1
ATOM 2473 O O . GLU B 1 75 ? -1.267 12.797 -12.18 1 87.62 75 GLU B O 1
ATOM 2478 N N . ASP B 1 76 ? 0.518 13.344 -10.867 1 82.88 76 ASP B N 1
ATOM 2479 C CA . ASP B 1 76 ? 0.974 11.961 -10.727 1 82.88 76 ASP B CA 1
ATOM 2480 C C . ASP B 1 76 ? 1.004 11.539 -9.258 1 82.88 76 ASP B C 1
ATOM 2482 O O . ASP B 1 76 ? 1.506 12.273 -8.406 1 82.88 76 ASP B O 1
ATOM 2486 N N . PHE B 1 77 ? 0.438 10.438 -8.953 1 81.38 77 PHE B N 1
ATOM 2487 C CA . PHE B 1 77 ? 0.28 10.016 -7.566 1 81.38 77 PHE B CA 1
ATOM 2488 C C . PHE B 1 77 ? 0.923 8.648 -7.344 1 81.38 77 PHE B C 1
ATOM 2490 O O . PHE B 1 77 ? 0.743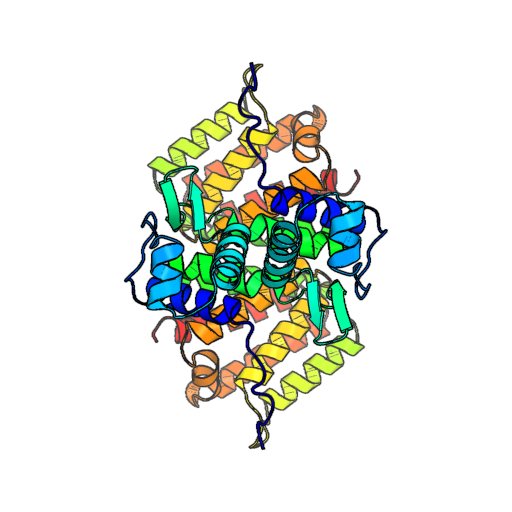 8.039 -6.289 1 81.38 77 PHE B O 1
ATOM 2497 N N . GLU B 1 78 ? 1.726 8.289 -8.234 1 83.25 78 GLU B N 1
ATOM 2498 C CA . GLU B 1 78 ? 2.303 6.953 -8.18 1 83.25 78 GLU B CA 1
ATOM 2499 C C . GLU B 1 78 ? 3.299 6.824 -7.031 1 83.25 78 GLU B C 1
ATOM 2501 O O . GLU B 1 78 ? 3.643 5.715 -6.621 1 83.25 78 GLU B O 1
ATOM 2506 N N . ASP B 1 79 ? 3.684 7.934 -6.461 1 85.75 79 ASP B N 1
ATOM 2507 C CA . ASP B 1 79 ? 4.699 7.902 -5.41 1 85.75 79 ASP B CA 1
ATOM 2508 C C . ASP B 1 79 ? 4.074 8.141 -4.039 1 85.75 79 ASP B C 1
ATOM 2510 O O . ASP B 1 79 ? 4.785 8.258 -3.037 1 85.75 79 ASP B O 1
ATOM 2514 N N . GLY B 1 80 ? 2.809 8.203 -3.99 1 85 80 GLY B N 1
ATOM 2515 C CA . GLY B 1 80 ? 2.109 8.602 -2.777 1 85 80 GLY B CA 1
ATOM 2516 C C . GLY B 1 80 ? 2.285 7.617 -1.639 1 85 80 GLY B C 1
ATOM 2517 O O . GLY B 1 80 ? 2.156 7.984 -0.469 1 85 80 GLY B O 1
ATOM 2518 N N . LEU B 1 81 ? 2.65 6.406 -1.939 1 91.12 81 LEU B N 1
ATOM 2519 C CA . LEU B 1 81 ? 2.734 5.383 -0.903 1 91.12 81 LEU B CA 1
ATOM 2520 C C . LEU B 1 81 ? 4.172 5.207 -0.426 1 91.12 81 LEU B C 1
ATOM 2522 O O . LEU B 1 81 ? 4.422 4.504 0.557 1 91.12 81 LEU B O 1
ATOM 2526 N N . ILE B 1 82 ? 5.109 5.863 -1.029 1 89.44 82 ILE B N 1
ATOM 2527 C CA . ILE B 1 82 ? 6.523 5.637 -0.748 1 89.44 82 ILE B CA 1
ATOM 2528 C C . ILE B 1 82 ? 6.832 6.031 0.695 1 89.44 82 ILE B C 1
ATOM 2530 O O . ILE B 1 82 ? 7.312 5.215 1.48 1 89.44 82 ILE B O 1
ATOM 2534 N N . GLU B 1 83 ? 6.441 7.195 1.071 1 83.62 83 GLU B N 1
ATOM 2535 C CA . GLU B 1 83 ? 6.809 7.695 2.393 1 83.62 83 GLU B CA 1
ATOM 2536 C C . GLU B 1 83 ? 6.062 6.945 3.494 1 83.62 83 GLU B C 1
ATOM 2538 O O . GLU B 1 83 ? 6.676 6.477 4.457 1 83.62 83 GLU B O 1
ATOM 2543 N N . PRO B 1 84 ? 4.77 6.742 3.311 1 86.62 84 PRO B N 1
ATOM 2544 C CA . PRO B 1 84 ? 4.062 6.016 4.367 1 86.62 84 PRO B CA 1
ATOM 2545 C C . PRO B 1 84 ? 4.562 4.582 4.539 1 86.62 84 PRO B C 1
ATOM 2547 O O . PRO B 1 84 ? 4.695 4.102 5.668 1 86.62 84 PRO B O 1
ATOM 2550 N N . LEU B 1 85 ? 4.824 3.918 3.479 1 90.38 85 LEU B N 1
ATOM 2551 C CA . LEU B 1 85 ? 5.316 2.549 3.574 1 90.38 85 LEU B CA 1
ATOM 2552 C C . LEU B 1 85 ? 6.707 2.516 4.199 1 90.38 85 LEU B C 1
ATOM 2554 O O . LEU B 1 85 ? 7.02 1.609 4.977 1 90.38 85 LEU B O 1
ATOM 2558 N N . SER B 1 86 ? 7.535 3.467 3.867 1 86.69 86 SER B N 1
ATOM 2559 C CA . SER B 1 86 ? 8.867 3.574 4.453 1 86.69 86 SER B CA 1
ATOM 2560 C C . SER B 1 86 ? 8.789 3.768 5.965 1 86.69 86 SER B C 1
ATOM 2562 O O . SER B 1 86 ? 9.547 3.141 6.715 1 86.69 86 SER B O 1
ATOM 2564 N N . VAL B 1 87 ? 7.953 4.617 6.375 1 81.19 87 VAL B N 1
ATOM 2565 C CA . VAL B 1 87 ? 7.781 4.91 7.793 1 81.19 87 VAL B CA 1
ATOM 2566 C C . VAL B 1 87 ? 7.32 3.654 8.531 1 81.19 87 VAL B C 1
ATOM 2568 O O . VAL B 1 87 ? 7.84 3.322 9.594 1 81.19 87 VAL B O 1
ATOM 2571 N N . MET B 1 88 ? 6.414 3.002 7.941 1 85.62 88 MET B N 1
ATOM 2572 C CA . MET B 1 88 ? 5.914 1.765 8.531 1 85.62 88 MET B CA 1
ATOM 2573 C C . MET B 1 88 ? 7.031 0.735 8.664 1 85.62 88 MET B C 1
ATOM 2575 O O . MET B 1 88 ? 7.172 0.096 9.711 1 85.62 88 MET B O 1
ATOM 2579 N N . PHE B 1 89 ? 7.805 0.623 7.609 1 87.81 89 PHE B N 1
ATOM 2580 C CA . PHE B 1 89 ? 8.906 -0.336 7.598 1 87.81 89 PHE B CA 1
ATOM 2581 C C . PHE B 1 89 ? 9.898 -0.029 8.711 1 87.81 89 PHE B C 1
ATOM 2583 O O . PHE B 1 89 ? 10.336 -0.931 9.43 1 87.81 89 PHE B O 1
ATOM 2590 N N . MET B 1 90 ? 10.195 1.233 8.898 1 82.06 90 MET B N 1
ATOM 2591 C CA . MET B 1 90 ? 11.195 1.672 9.867 1 82.06 90 MET B CA 1
ATOM 2592 C C . MET B 1 90 ? 10.688 1.484 11.289 1 82.06 90 MET B C 1
ATOM 2594 O O . MET B 1 90 ? 11.43 1.019 12.156 1 82.06 90 MET B O 1
ATOM 2598 N N . LEU B 1 91 ? 9.539 1.775 11.547 1 81.5 91 LEU B N 1
ATOM 2599 C CA . LEU B 1 91 ? 9.031 1.832 12.914 1 81.5 91 LEU B CA 1
ATOM 2600 C C . LEU B 1 91 ? 8.656 0.441 13.406 1 81.5 91 LEU B C 1
ATOM 2602 O O . LEU B 1 91 ? 8.68 0.181 14.617 1 81.5 91 LEU B O 1
ATOM 2606 N N . GLN B 1 92 ? 8.281 -0.386 12.484 1 82.38 92 GLN B N 1
ATOM 2607 C CA . GLN B 1 92 ? 7.953 -1.748 12.898 1 82.38 92 GLN B CA 1
ATOM 2608 C C . GLN B 1 92 ? 9.203 -2.611 12.992 1 82.38 92 GLN B C 1
ATOM 2610 O O . GLN B 1 92 ? 9.141 -3.764 13.43 1 82.38 92 GLN B O 1
ATOM 2615 N N . ASP B 1 93 ? 10.344 -2.035 12.727 1 79.75 93 ASP B N 1
ATOM 2616 C CA . ASP B 1 93 ? 11.586 -2.797 12.688 1 79.75 93 ASP B CA 1
ATOM 2617 C C . ASP B 1 93 ? 11.453 -4.031 11.797 1 79.75 93 ASP B C 1
ATOM 2619 O O . ASP B 1 93 ? 11.789 -5.141 12.211 1 79.75 93 ASP B O 1
ATOM 2623 N N . SER B 1 94 ? 10.781 -3.807 10.672 1 83.69 94 SER B N 1
ATOM 2624 C CA . SER B 1 94 ? 10.539 -4.879 9.711 1 83.69 94 SER B CA 1
ATOM 2625 C C . SER B 1 94 ? 11.844 -5.359 9.078 1 83.69 94 SER B C 1
ATOM 2627 O O . SER B 1 94 ? 12.836 -4.625 9.055 1 83.69 94 SER B O 1
ATOM 2629 N N . LYS B 1 95 ? 11.797 -6.578 8.602 1 88.88 95 LYS B N 1
ATOM 2630 C CA . LYS B 1 95 ? 12.953 -7.188 7.953 1 88.88 95 LYS B CA 1
ATOM 2631 C C . LYS B 1 95 ? 12.852 -7.074 6.434 1 88.88 95 LYS B C 1
ATOM 2633 O O . LYS B 1 95 ? 11.75 -7 5.887 1 88.88 95 LYS B O 1
ATOM 2638 N N . SER B 1 96 ? 13.977 -7.059 5.797 1 91 96 SER B N 1
ATOM 2639 C CA . SER B 1 96 ? 14.039 -6.973 4.34 1 91 96 SER B CA 1
ATOM 2640 C C . SER B 1 96 ? 13.227 -8.078 3.686 1 91 96 SER B C 1
ATOM 2642 O O . SER B 1 96 ? 12.656 -7.887 2.607 1 91 96 SER B O 1
ATOM 2644 N N . GLU B 1 97 ? 13.109 -9.227 4.398 1 93.88 97 GLU B N 1
ATOM 2645 C CA . GLU B 1 97 ? 12.328 -10.352 3.896 1 93.88 97 GLU B CA 1
ATOM 2646 C C . GLU B 1 97 ? 10.867 -9.961 3.691 1 93.88 97 GLU B C 1
ATOM 2648 O O . GLU B 1 97 ? 10.211 -10.469 2.779 1 93.88 97 GLU B O 1
ATOM 2653 N N . GLU B 1 98 ? 10.352 -9.094 4.492 1 95.94 98 GLU B N 1
ATOM 2654 C CA . GLU B 1 98 ? 8.969 -8.648 4.371 1 95.94 98 GLU B CA 1
ATOM 2655 C C . GLU B 1 98 ? 8.75 -7.848 3.09 1 95.94 98 GLU B C 1
ATOM 2657 O O . GLU B 1 98 ? 7.691 -7.938 2.465 1 95.94 98 GLU B O 1
ATOM 2662 N N . ILE B 1 99 ? 9.766 -7.059 2.744 1 96.06 99 ILE B N 1
ATOM 2663 C CA . ILE B 1 99 ? 9.703 -6.305 1.496 1 96.06 99 ILE B CA 1
ATOM 2664 C C . ILE B 1 99 ? 9.656 -7.27 0.312 1 96.06 99 ILE B C 1
ATOM 2666 O O . ILE B 1 99 ? 8.828 -7.113 -0.588 1 96.06 99 ILE B O 1
ATOM 2670 N N . LEU B 1 100 ? 10.5 -8.281 0.365 1 96.38 100 LEU B N 1
ATOM 2671 C CA . LEU B 1 100 ? 10.609 -9.227 -0.739 1 96.38 100 LEU B CA 1
ATOM 2672 C C . LEU B 1 100 ? 9.352 -10.07 -0.861 1 96.38 100 LEU B C 1
ATOM 2674 O O . LEU B 1 100 ? 8.898 -10.375 -1.971 1 96.38 100 LEU B O 1
ATOM 2678 N N . GLU B 1 101 ? 8.758 -10.445 0.261 1 97.56 101 GLU B N 1
ATOM 2679 C CA . GLU B 1 101 ? 7.488 -11.172 0.256 1 97.56 101 GLU B CA 1
ATOM 2680 C C . GLU B 1 101 ? 6.375 -10.32 -0.358 1 97.56 101 GLU B C 1
ATOM 2682 O O . GLU B 1 101 ? 5.602 -10.812 -1.185 1 97.56 101 GLU B O 1
ATOM 2687 N N . LEU B 1 102 ? 6.293 -9.102 0.053 1 98.19 102 LEU B N 1
ATOM 2688 C CA . LEU B 1 102 ? 5.293 -8.188 -0.496 1 98.19 102 LEU B CA 1
ATOM 2689 C C . LEU B 1 102 ? 5.504 -7.988 -1.994 1 98.19 102 LEU B C 1
ATOM 2691 O O . LEU B 1 102 ? 4.547 -8.016 -2.768 1 98.19 102 LEU B O 1
ATOM 2695 N N . ARG B 1 103 ? 6.711 -7.777 -2.408 1 97.88 103 ARG B N 1
ATOM 2696 C CA . ARG B 1 103 ? 7.027 -7.617 -3.824 1 97.88 103 ARG B CA 1
ATOM 2697 C C . ARG B 1 103 ? 6.516 -8.805 -4.637 1 97.88 103 ARG B C 1
ATOM 2699 O O . ARG B 1 103 ? 5.844 -8.617 -5.652 1 97.88 103 ARG B O 1
ATOM 2706 N N . LYS B 1 104 ? 6.871 -9.969 -4.156 1 98.44 104 LYS B N 1
ATOM 2707 C CA . LYS B 1 104 ? 6.488 -11.164 -4.898 1 98.44 104 LYS B CA 1
ATOM 2708 C C . LYS B 1 104 ? 4.973 -11.266 -5.039 1 98.44 104 LYS B C 1
ATOM 2710 O O . LYS B 1 104 ? 4.457 -11.516 -6.133 1 98.44 104 LYS B O 1
ATOM 2715 N N . ILE B 1 105 ? 4.285 -11.047 -3.979 1 98.69 105 ILE B N 1
ATOM 2716 C CA . ILE B 1 105 ? 2.828 -11.125 -3.984 1 98.69 105 ILE B CA 1
ATOM 2717 C C . ILE B 1 105 ? 2.258 -10.117 -4.98 1 98.69 105 ILE B C 1
ATOM 2719 O O . ILE B 1 105 ? 1.439 -10.477 -5.832 1 98.69 105 ILE B O 1
ATOM 2723 N N . ILE B 1 106 ? 2.729 -8.945 -4.973 1 98.81 106 ILE B N 1
ATOM 2724 C CA . ILE B 1 106 ? 2.217 -7.867 -5.805 1 98.81 106 ILE B CA 1
ATOM 2725 C C . ILE B 1 106 ? 2.564 -8.133 -7.27 1 98.81 106 ILE B C 1
ATOM 2727 O O . ILE B 1 106 ? 1.702 -8.039 -8.148 1 98.81 106 ILE B O 1
ATOM 2731 N N . GLU B 1 107 ? 3.785 -8.5 -7.523 1 98.69 107 GLU B N 1
ATOM 2732 C CA . GLU B 1 107 ? 4.227 -8.617 -8.914 1 98.69 107 GLU B CA 1
ATOM 2733 C C . GLU B 1 107 ? 3.631 -9.852 -9.578 1 98.69 107 GLU B C 1
ATOM 2735 O O . GLU B 1 107 ? 3.344 -9.844 -10.781 1 98.69 107 GLU B O 1
ATOM 2740 N N . VAL B 1 108 ? 3.451 -10.906 -8.828 1 98.56 108 VAL B N 1
ATOM 2741 C CA . VAL B 1 108 ? 2.82 -12.102 -9.391 1 98.56 108 VAL B CA 1
ATOM 2742 C C . VAL B 1 108 ? 1.354 -11.805 -9.703 1 98.56 108 VAL B C 1
ATOM 2744 O O . VAL B 1 108 ? 0.849 -12.203 -10.758 1 98.56 108 VAL B O 1
ATOM 2747 N N . GLY B 1 109 ? 0.704 -11.094 -8.773 1 98 109 GLY B N 1
ATOM 2748 C CA . GLY B 1 109 ? -0.664 -10.688 -9.055 1 98 109 GLY B CA 1
ATOM 2749 C C . GLY B 1 109 ? -0.771 -9.711 -10.211 1 98 109 GLY B C 1
ATOM 2750 O O . GLY B 1 109 ? -1.675 -9.82 -11.039 1 98 109 GLY B O 1
ATOM 2751 N N . THR B 1 110 ? 0.136 -8.844 -10.289 1 98.19 110 THR B N 1
ATOM 2752 C CA . THR B 1 110 ? 0.154 -7.789 -11.289 1 98.19 110 THR B CA 1
ATOM 2753 C C . THR B 1 110 ? 0.358 -8.375 -12.688 1 98.19 110 THR B C 1
ATOM 2755 O O . THR B 1 110 ? -0.303 -7.965 -13.641 1 98.19 110 THR B O 1
ATOM 2758 N N . ILE B 1 111 ? 1.257 -9.297 -12.805 1 98.75 111 ILE B N 1
ATOM 2759 C CA . ILE B 1 111 ? 1.593 -9.797 -14.133 1 98.75 111 ILE B CA 1
ATOM 2760 C C . ILE B 1 111 ? 0.422 -10.602 -14.688 1 98.75 111 ILE B C 1
ATOM 2762 O O . ILE B 1 111 ? 0.207 -10.641 -15.898 1 98.75 111 ILE B O 1
ATOM 2766 N N . LYS B 1 112 ? -0.318 -11.25 -13.812 1 98.38 112 LYS B N 1
ATOM 2767 C CA . LYS B 1 112 ? -1.519 -11.945 -14.273 1 98.38 112 LYS B CA 1
ATOM 2768 C C . LYS B 1 112 ? -2.488 -10.984 -14.945 1 98.38 112 LYS B C 1
ATOM 2770 O O . LYS B 1 112 ? -2.994 -11.266 -16.031 1 98.38 112 LYS B O 1
ATOM 2775 N N . LEU B 1 113 ? -2.748 -9.859 -14.336 1 98.31 113 LEU B N 1
ATOM 2776 C CA . LEU B 1 113 ? -3.623 -8.836 -14.906 1 98.31 113 LEU B CA 1
ATOM 2777 C C . LEU B 1 113 ? -3.012 -8.234 -16.172 1 98.31 113 LEU B C 1
ATOM 2779 O O . LEU B 1 113 ? -3.715 -8.008 -17.156 1 98.31 113 LEU B O 1
ATOM 2783 N N . ALA B 1 114 ? -1.713 -7.992 -16.125 1 98.62 114 ALA B N 1
ATOM 2784 C CA . ALA B 1 114 ? -1.016 -7.414 -17.281 1 98.62 114 ALA B CA 1
ATOM 2785 C C . ALA B 1 114 ? -1.128 -8.32 -18.5 1 98.62 114 ALA B C 1
ATOM 2787 O O . ALA B 1 114 ? -1.307 -7.836 -19.625 1 98.62 114 ALA B O 1
ATOM 2788 N N . ALA B 1 115 ? -0.99 -9.609 -18.297 1 98.5 115 ALA B N 1
ATOM 2789 C CA . ALA B 1 115 ? -1.064 -10.562 -19.406 1 98.5 115 ALA B CA 1
ATOM 2790 C C . ALA B 1 115 ? -2.4 -10.453 -20.125 1 98.5 115 ALA B C 1
ATOM 2792 O O . ALA B 1 115 ? -2.471 -10.656 -21.344 1 98.5 115 ALA B O 1
ATOM 2793 N N . GLU B 1 116 ? -3.408 -10.125 -19.406 1 97.44 116 GLU B N 1
ATOM 2794 C CA . GLU B 1 116 ? -4.754 -10.008 -19.953 1 97.44 116 GLU B CA 1
ATOM 2795 C C . GLU B 1 116 ? -4.957 -8.664 -20.641 1 97.44 116 GLU B C 1
ATOM 2797 O O . GLU B 1 116 ? -5.742 -8.555 -21.594 1 97.44 116 GLU B O 1
ATOM 2802 N N . ARG B 1 117 ? -4.262 -7.645 -20.297 1 98.19 117 ARG B N 1
ATOM 2803 C CA . ARG B 1 117 ? -4.684 -6.289 -20.625 1 98.19 117 ARG B CA 1
ATOM 2804 C C . ARG B 1 117 ? -3.623 -5.57 -21.453 1 98.19 117 ARG B C 1
ATOM 2806 O O . ARG B 1 117 ? -3.893 -4.52 -22.031 1 98.19 117 ARG B O 1
ATOM 2813 N N . ILE B 1 118 ? -2.418 -6.094 -21.531 1 98.44 118 ILE B N 1
ATOM 2814 C CA . ILE B 1 118 ? -1.286 -5.398 -22.125 1 98.44 118 ILE B CA 1
ATOM 2815 C C . ILE B 1 118 ? -1.566 -5.141 -23.609 1 98.44 118 ILE B C 1
ATOM 2817 O O . ILE B 1 118 ? -2.129 -5.996 -24.297 1 98.44 118 ILE B O 1
ATOM 2821 N N . THR B 1 119 ? -1.19 -3.963 -24.031 1 98.31 119 THR B N 1
ATOM 2822 C CA . THR B 1 119 ? -1.382 -3.568 -25.422 1 98.31 119 THR B CA 1
ATOM 2823 C C . THR B 1 119 ? -0.117 -3.826 -26.234 1 98.31 119 THR B C 1
ATOM 2825 O O . THR B 1 119 ? 0.958 -4.043 -25.672 1 98.31 119 THR B O 1
ATOM 2828 N N . GLU B 1 120 ? -0.271 -3.744 -27.469 1 97.94 120 GLU B N 1
ATOM 2829 C CA . GLU B 1 120 ? 0.865 -3.941 -28.359 1 97.94 120 GLU B CA 1
ATOM 2830 C C . GLU B 1 120 ? 1.935 -2.877 -28.141 1 97.94 120 GLU B C 1
ATOM 2832 O O . GLU B 1 120 ? 3.129 -3.18 -28.141 1 97.94 120 GLU B O 1
ATOM 2837 N N . SER B 1 121 ? 1.485 -1.726 -27.938 1 98.44 121 SER B N 1
ATOM 2838 C CA . SER B 1 121 ? 2.428 -0.634 -27.719 1 98.44 121 SER B CA 1
ATOM 2839 C C . SER B 1 121 ? 3.203 -0.83 -26.422 1 98.44 121 SER B C 1
ATOM 2841 O O . SER B 1 121 ? 4.402 -0.553 -26.359 1 98.44 121 SER B O 1
ATOM 2843 N N . GLU B 1 122 ? 2.561 -1.278 -25.438 1 98.38 122 GLU B N 1
ATOM 2844 C CA . GLU B 1 122 ? 3.215 -1.546 -24.156 1 98.38 122 GLU B CA 1
ATOM 2845 C C . GLU B 1 122 ? 4.176 -2.727 -24.266 1 98.38 122 GLU B C 1
ATOM 2847 O O . GLU B 1 122 ? 5.25 -2.717 -23.672 1 98.38 122 GLU B O 1
ATOM 2852 N N . LEU B 1 123 ? 3.777 -3.711 -25.016 1 98.38 123 LEU B N 1
ATOM 2853 C CA . LEU B 1 123 ? 4.637 -4.867 -25.266 1 98.38 123 LEU B CA 1
ATOM 2854 C C . LEU B 1 123 ? 5.91 -4.449 -26 1 98.38 123 LEU B C 1
ATOM 2856 O O . LEU B 1 123 ? 6.988 -4.977 -25.719 1 98.38 123 LEU B O 1
ATOM 2860 N N . GLU B 1 124 ? 5.773 -3.549 -26.859 1 98.44 124 GLU B N 1
ATOM 2861 C CA . GLU B 1 124 ? 6.93 -3.043 -27.594 1 98.44 124 GLU B CA 1
ATOM 2862 C C . GLU B 1 124 ? 7.922 -2.361 -26.656 1 98.44 124 GLU B C 1
ATOM 2864 O O . GLU B 1 124 ? 9.133 -2.549 -26.781 1 98.44 124 GLU B O 1
ATOM 2869 N N . LYS B 1 125 ? 7.406 -1.6 -25.766 1 98.38 125 LYS B N 1
ATOM 2870 C CA . LYS B 1 125 ? 8.266 -0.939 -24.781 1 98.38 125 LYS B CA 1
ATOM 2871 C C . LYS B 1 125 ? 8.969 -1.958 -23.891 1 98.38 125 LYS B C 1
ATOM 2873 O O . LYS B 1 125 ? 10.141 -1.793 -23.547 1 98.38 125 LYS B O 1
ATOM 2878 N N . LEU B 1 126 ? 8.258 -2.984 -23.547 1 98.31 126 LEU B N 1
ATOM 2879 C CA . LEU B 1 126 ? 8.836 -4.047 -22.734 1 98.31 126 LEU B CA 1
ATOM 2880 C C . LEU B 1 126 ? 9.938 -4.777 -23.5 1 98.31 126 LEU B C 1
ATOM 2882 O O . LEU B 1 126 ? 10.961 -5.148 -22.922 1 98.31 126 LEU B O 1
ATOM 2886 N N . ASN B 1 127 ? 9.664 -4.973 -24.75 1 98.38 127 ASN B N 1
ATOM 2887 C CA . ASN B 1 127 ? 10.664 -5.613 -25.594 1 98.38 127 ASN B CA 1
ATOM 2888 C C . ASN B 1 127 ? 11.953 -4.789 -25.656 1 98.38 127 ASN B C 1
ATOM 2890 O O . ASN B 1 127 ? 13.047 -5.344 -25.625 1 98.38 127 ASN B O 1
ATOM 2894 N N . GLU B 1 128 ? 11.789 -3.527 -25.766 1 98 128 GLU B N 1
ATOM 2895 C CA . GLU B 1 128 ? 12.953 -2.641 -25.781 1 98 128 GLU B CA 1
ATOM 2896 C C . GLU B 1 128 ? 13.758 -2.77 -24.484 1 98 128 GLU B C 1
ATOM 2898 O O . GLU B 1 128 ? 14.992 -2.822 -24.531 1 98 128 GLU B O 1
ATOM 2903 N N . LEU B 1 129 ? 13.094 -2.836 -23.406 1 97.81 129 LEU B N 1
ATOM 2904 C CA . LEU B 1 129 ? 13.766 -2.953 -22.109 1 97.81 129 LEU B CA 1
ATOM 2905 C C . LEU B 1 129 ? 14.445 -4.309 -21.984 1 97.81 129 LEU B C 1
ATOM 2907 O O . LEU B 1 129 ? 15.57 -4.398 -21.469 1 97.81 129 LEU B O 1
ATOM 2911 N N . LYS B 1 130 ? 13.734 -5.332 -22.422 1 97.25 130 LYS B N 1
ATOM 2912 C CA . LYS B 1 130 ? 14.305 -6.676 -22.422 1 97.25 130 LYS B CA 1
ATOM 2913 C C . LYS B 1 130 ? 15.609 -6.723 -23.219 1 97.25 130 LYS B C 1
ATOM 2915 O O . LYS B 1 130 ? 16.594 -7.309 -22.766 1 97.25 130 LYS B O 1
ATOM 2920 N N . GLU B 1 131 ? 15.656 -6.062 -24.344 1 96.88 131 GLU B N 1
ATOM 2921 C CA . GLU B 1 131 ? 16.844 -6.039 -25.188 1 96.88 131 GLU B CA 1
ATOM 2922 C C . GLU B 1 131 ? 17.969 -5.246 -24.531 1 96.88 131 GLU B C 1
ATOM 2924 O O . GLU B 1 131 ? 19.156 -5.609 -24.641 1 96.88 131 GLU B O 1
ATOM 2929 N N . LYS B 1 132 ? 17.641 -4.207 -23.844 1 95.81 132 LYS B N 1
ATOM 2930 C CA . LYS B 1 132 ? 18.625 -3.428 -23.109 1 95.81 132 LYS B CA 1
ATOM 2931 C C . LYS B 1 132 ? 19.266 -4.25 -22 1 95.81 132 LYS B C 1
ATOM 2933 O O . LYS B 1 132 ? 20.453 -4.102 -21.703 1 95.81 132 LYS B O 1
ATOM 2938 N N . LEU B 1 133 ? 18.422 -5.117 -21.375 1 93.38 133 LEU B N 1
ATOM 2939 C CA . LEU B 1 133 ? 18.953 -5.992 -20.328 1 93.38 133 LEU B CA 1
ATOM 2940 C C . LEU B 1 133 ? 19.938 -6.996 -20.922 1 93.38 133 LEU B C 1
ATOM 2942 O O . LEU B 1 133 ? 20.953 -7.324 -20.297 1 93.38 133 LEU B O 1
ATOM 2946 N N . LYS B 1 134 ? 19.641 -7.398 -22.078 1 92 134 LYS B N 1
ATOM 2947 C CA . LYS B 1 134 ? 20.453 -8.406 -22.75 1 92 134 LYS B CA 1
ATOM 2948 C C . LYS B 1 134 ? 21.781 -7.805 -23.234 1 92 134 LYS B C 1
ATOM 2950 O O . LYS B 1 134 ? 22.828 -8.422 -23.094 1 92 134 LYS B O 1
ATOM 2955 N N . THR B 1 135 ? 21.734 -6.59 -23.766 1 91.38 135 THR B N 1
ATOM 2956 C CA . THR B 1 135 ? 22.906 -5.926 -24.328 1 91.38 135 THR B CA 1
ATOM 2957 C C . THR B 1 135 ? 22.984 -4.48 -23.844 1 91.38 135 THR B C 1
ATOM 2959 O O . THR B 1 135 ? 22.766 -3.549 -24.625 1 91.38 135 THR B O 1
ATOM 2962 N N . PRO B 1 136 ? 23.453 -4.383 -22.547 1 83.94 136 PRO B N 1
ATOM 2963 C CA . PRO B 1 136 ? 23.5 -3.021 -22 1 83.94 136 PRO B CA 1
ATOM 2964 C C . PRO B 1 136 ? 24.656 -2.201 -22.594 1 83.94 136 PRO B C 1
ATOM 2966 O O . PRO B 1 136 ? 25.734 -2.74 -22.859 1 83.94 136 PRO B O 1
ATOM 2969 N N . ASN B 1 137 ? 24.297 -0.963 -22.781 1 84.69 137 ASN B N 1
ATOM 2970 C CA . ASN B 1 137 ? 25.391 -0.061 -23.094 1 84.69 137 ASN B CA 1
ATOM 2971 C C . ASN B 1 137 ? 26.156 0.339 -21.828 1 84.69 137 ASN B C 1
ATOM 2973 O O . ASN B 1 137 ? 25.688 0.111 -20.719 1 84.69 137 ASN B O 1
ATOM 2977 N N . LYS B 1 138 ? 27.359 0.867 -21.953 1 81.88 138 LYS B N 1
ATOM 2978 C CA . LYS B 1 138 ? 28.266 1.175 -20.859 1 81.88 138 LYS B CA 1
ATOM 2979 C C . LYS B 1 138 ? 27.625 2.184 -19.891 1 81.88 138 LYS B C 1
ATOM 2981 O O . LYS B 1 138 ? 27.906 2.168 -18.703 1 81.88 138 LYS B O 1
ATOM 2986 N N . GLU B 1 139 ? 26.719 2.906 -20.422 1 81.44 139 GLU B N 1
ATOM 2987 C CA . GLU B 1 139 ? 26.188 4.004 -19.625 1 81.44 139 GLU B CA 1
ATOM 2988 C C . GLU B 1 139 ? 24.891 3.602 -18.922 1 81.44 139 GLU B C 1
ATOM 2990 O O . GLU B 1 139 ? 24.406 4.309 -18.031 1 81.44 139 GLU B O 1
ATOM 2995 N N . GLU B 1 140 ? 24.5 2.396 -19.328 1 82.25 140 GLU B N 1
ATOM 2996 C CA . GLU B 1 140 ? 23.188 2.035 -18.828 1 82.25 140 GLU B CA 1
ATOM 2997 C C . GLU B 1 140 ? 23.25 1.409 -17.438 1 82.25 140 GLU B C 1
ATOM 2999 O O . GLU B 1 140 ? 24.172 0.64 -17.156 1 82.25 140 GLU B O 1
ATOM 3004 N N . ASN B 1 141 ? 22.312 1.793 -16.625 1 89.44 141 ASN B N 1
ATOM 3005 C CA . ASN B 1 141 ? 22.125 1.248 -15.281 1 89.44 141 ASN B CA 1
ATOM 3006 C C . ASN B 1 141 ? 21.156 0.075 -15.281 1 89.44 141 ASN B C 1
ATOM 3008 O O . ASN B 1 141 ? 19.938 0.269 -15.391 1 89.44 141 ASN B O 1
ATOM 3012 N N . LEU B 1 142 ? 21.75 -1.177 -15.156 1 89.69 142 LEU B N 1
ATOM 3013 C CA . LEU B 1 142 ? 20.953 -2.4 -15.266 1 89.69 142 LEU B CA 1
ATOM 3014 C C . LEU B 1 142 ? 19.859 -2.434 -14.219 1 89.69 142 LEU B C 1
ATOM 3016 O O . LEU B 1 142 ? 18.75 -2.93 -14.477 1 89.69 142 LEU B O 1
ATOM 3020 N N . ALA B 1 143 ? 20.156 -1.901 -13.039 1 90.19 143 ALA B N 1
ATOM 3021 C CA . ALA B 1 143 ? 19.156 -1.852 -11.977 1 90.19 143 ALA B CA 1
ATOM 3022 C C . ALA B 1 143 ? 17.969 -0.969 -12.375 1 90.19 143 ALA B C 1
ATOM 3024 O O . ALA B 1 143 ? 16.828 -1.302 -12.102 1 90.19 143 ALA B O 1
ATOM 3025 N N . GLU B 1 144 ? 18.266 0.09 -13.062 1 92.69 144 GLU B N 1
ATOM 3026 C CA . GLU B 1 144 ? 17.219 1.006 -13.508 1 92.69 144 GLU B CA 1
ATOM 3027 C C . GLU B 1 144 ? 16.391 0.384 -14.617 1 92.69 144 GLU B C 1
ATOM 3029 O O . GLU B 1 144 ? 15.164 0.546 -14.648 1 92.69 144 GLU B O 1
ATOM 3034 N N . ILE B 1 145 ? 17.047 -0.271 -15.5 1 94.75 145 ILE B N 1
ATOM 3035 C CA . ILE B 1 145 ? 16.344 -0.935 -16.594 1 94.75 145 ILE B CA 1
ATOM 3036 C C . ILE B 1 145 ? 15.438 -2.027 -16.047 1 94.75 145 ILE B C 1
ATOM 3038 O O . ILE B 1 145 ? 14.281 -2.154 -16.453 1 94.75 145 ILE B O 1
ATOM 3042 N N . ASP B 1 146 ? 15.938 -2.803 -15.125 1 94.81 146 ASP B N 1
ATOM 3043 C CA . ASP B 1 146 ? 15.148 -3.852 -14.477 1 94.81 146 ASP B CA 1
ATOM 3044 C C . ASP B 1 146 ? 13.93 -3.264 -13.766 1 94.81 146 ASP B C 1
ATOM 3046 O O . ASP B 1 146 ? 12.82 -3.791 -13.875 1 94.81 146 ASP B O 1
ATOM 3050 N N . ARG B 1 147 ? 14.133 -2.219 -13.062 1 94.62 147 ARG B N 1
ATOM 3051 C CA . ARG B 1 147 ? 13.039 -1.545 -12.367 1 94.62 147 ARG B CA 1
ATOM 3052 C C . ARG B 1 147 ? 11.977 -1.07 -13.352 1 94.62 147 ARG B C 1
ATOM 3054 O O . ARG B 1 147 ? 10.773 -1.231 -13.102 1 94.62 147 ARG B O 1
ATOM 3061 N N . GLU B 1 148 ? 12.43 -0.505 -14.406 1 96.44 148 GLU B N 1
ATOM 3062 C CA . GLU B 1 148 ? 11.508 -0.016 -15.422 1 96.44 148 GLU B CA 1
ATOM 3063 C C . GLU B 1 148 ? 10.727 -1.163 -16.062 1 96.44 148 GLU B C 1
ATOM 3065 O O . GLU B 1 148 ? 9.555 -1.01 -16.406 1 96.44 148 GLU B O 1
ATOM 3070 N N . PHE B 1 149 ? 11.398 -2.305 -16.281 1 98.19 149 PHE B N 1
ATOM 3071 C CA . PHE B 1 149 ? 10.75 -3.494 -16.828 1 98.19 149 PHE B CA 1
ATOM 3072 C C . PHE B 1 149 ? 9.578 -3.92 -15.945 1 98.19 149 PHE B C 1
ATOM 3074 O O . PHE B 1 149 ? 8.469 -4.121 -16.438 1 98.19 149 PHE B O 1
ATOM 3081 N N . HIS B 1 150 ? 9.773 -3.953 -14.648 1 98.06 150 HIS B N 1
ATOM 3082 C CA . HIS B 1 150 ? 8.734 -4.328 -13.703 1 98.06 150 HIS B CA 1
ATOM 3083 C C . HIS B 1 150 ? 7.652 -3.252 -13.625 1 98.06 150 HIS B C 1
ATOM 3085 O O . HIS B 1 150 ? 6.465 -3.564 -13.516 1 98.06 150 HIS B O 1
ATOM 3091 N N . TYR B 1 151 ? 8.086 -2.057 -13.703 1 97.75 151 TYR B N 1
ATOM 3092 C CA . TYR B 1 151 ? 7.145 -0.939 -13.695 1 97.75 151 TYR B CA 1
ATOM 3093 C C . TYR B 1 151 ? 6.195 -1.016 -14.891 1 97.75 151 TYR B C 1
ATOM 3095 O O . TYR B 1 151 ? 4.992 -0.807 -14.742 1 97.75 151 TYR B O 1
ATOM 3103 N N . LYS B 1 152 ? 6.762 -1.248 -16.078 1 98.5 152 LYS B N 1
ATOM 3104 C CA . LYS B 1 152 ? 5.941 -1.319 -17.281 1 98.5 152 LYS B CA 1
ATOM 3105 C C . LYS B 1 152 ? 4.918 -2.449 -17.188 1 98.5 152 LYS B C 1
ATOM 3107 O O . LYS B 1 152 ? 3.791 -2.316 -17.672 1 98.5 152 LYS B O 1
ATOM 3112 N N . ILE B 1 153 ? 5.312 -3.525 -16.594 1 98.69 153 ILE B N 1
ATOM 3113 C CA . ILE B 1 153 ? 4.387 -4.629 -16.375 1 98.69 153 ILE B CA 1
ATOM 3114 C C . ILE B 1 153 ? 3.264 -4.188 -15.445 1 98.69 153 ILE B C 1
ATOM 3116 O O . ILE B 1 153 ? 2.086 -4.426 -15.719 1 98.69 153 ILE B O 1
ATOM 3120 N N . ALA B 1 154 ? 3.645 -3.529 -14.367 1 98.12 154 ALA B N 1
ATOM 3121 C CA . ALA B 1 154 ? 2.646 -3.047 -13.414 1 98.12 154 ALA B CA 1
ATOM 3122 C C . ALA B 1 154 ? 1.691 -2.059 -14.086 1 98.12 154 ALA B C 1
ATOM 3124 O O . ALA B 1 154 ? 0.476 -2.131 -13.883 1 98.12 154 ALA B O 1
ATOM 3125 N N . ALA B 1 155 ? 2.264 -1.181 -14.867 1 97.38 155 ALA B N 1
ATOM 3126 C CA . ALA B 1 155 ? 1.444 -0.207 -15.586 1 97.38 155 ALA B CA 1
ATOM 3127 C C . ALA B 1 155 ? 0.469 -0.9 -16.531 1 97.38 155 ALA B C 1
ATOM 3129 O O . ALA B 1 155 ? -0.678 -0.469 -16.672 1 97.38 155 ALA B O 1
ATOM 3130 N N . ALA B 1 156 ? 0.855 -1.981 -17.109 1 98.25 156 ALA B N 1
ATOM 3131 C CA . ALA B 1 156 ? 0.049 -2.711 -18.078 1 98.25 156 ALA B CA 1
ATOM 3132 C C . ALA B 1 156 ? -1.125 -3.416 -17.406 1 98.25 156 ALA B C 1
ATOM 3134 O O . ALA B 1 156 ? -2.07 -3.84 -18.078 1 98.25 156 ALA B O 1
ATOM 3135 N N . SER B 1 157 ? -1.069 -3.572 -16.094 1 97.88 157 SER B N 1
ATOM 3136 C CA . SER B 1 157 ? -2.184 -4.172 -15.359 1 97.88 157 SER B CA 1
ATOM 3137 C C . SER B 1 157 ? -3.402 -3.256 -15.367 1 97.88 157 SER B C 1
ATOM 3139 O O . SER B 1 157 ? -4.516 -3.691 -15.062 1 97.88 157 SER B O 1
ATOM 3141 N N . LYS B 1 158 ? -3.164 -1.989 -15.602 1 97.12 158 LYS B N 1
ATOM 3142 C CA . LYS B 1 158 ? -4.191 -0.952 -15.602 1 97.12 158 LYS B CA 1
ATOM 3143 C C . LYS B 1 158 ? -4.836 -0.814 -14.227 1 97.12 158 LYS B C 1
ATOM 3145 O O . LYS B 1 158 ? -6.016 -0.473 -14.117 1 97.12 158 LYS B O 1
ATOM 3150 N N . ASN B 1 159 ? -4.191 -1.18 -13.242 1 96.81 159 ASN B N 1
ATOM 3151 C CA . ASN B 1 159 ? -4.559 -0.975 -11.844 1 96.81 159 ASN B CA 1
ATOM 3152 C C . ASN B 1 159 ? -3.588 -0.029 -11.148 1 96.81 159 ASN B C 1
ATOM 3154 O O . ASN B 1 159 ? -2.492 -0.434 -10.758 1 96.81 159 ASN B O 1
ATOM 3158 N N . PHE B 1 160 ? -3.984 1.091 -10.953 1 93.81 160 PHE B N 1
ATOM 3159 C CA . PHE B 1 160 ? -3.084 2.141 -10.492 1 93.81 160 PHE B CA 1
ATOM 3160 C C . PHE B 1 160 ? -2.729 1.944 -9.023 1 93.81 160 PHE B C 1
ATOM 3162 O O . PHE B 1 160 ? -1.683 2.41 -8.562 1 93.81 160 PHE B O 1
ATOM 3169 N N . LEU B 1 161 ? -3.621 1.296 -8.281 1 95.56 161 LEU B N 1
ATOM 3170 C CA . LEU B 1 161 ? -3.291 0.985 -6.895 1 95.56 161 LEU B CA 1
ATOM 3171 C C . LEU B 1 161 ? -2.121 0.009 -6.82 1 95.56 161 LEU B C 1
ATOM 3173 O O . LEU B 1 161 ? -1.203 0.194 -6.02 1 95.56 161 LEU B O 1
ATOM 3177 N N . LEU B 1 162 ? -2.117 -0.983 -7.691 1 97.19 162 LEU B N 1
ATOM 3178 C CA . LEU B 1 162 ? -1.013 -1.934 -7.77 1 97.19 162 LEU B CA 1
ATOM 3179 C C . LEU B 1 162 ? 0.285 -1.23 -8.156 1 97.19 162 LEU B C 1
ATOM 3181 O O . LEU B 1 162 ? 1.341 -1.511 -7.578 1 97.19 162 LEU B O 1
ATOM 3185 N N . LEU B 1 163 ? 0.157 -0.357 -9.102 1 96.19 163 LEU B N 1
ATOM 3186 C CA . LEU B 1 163 ? 1.322 0.4 -9.547 1 96.19 163 LEU B CA 1
ATOM 3187 C C . LEU B 1 163 ? 1.901 1.226 -8.398 1 96.19 163 LEU B C 1
ATOM 3189 O O . LEU B 1 163 ? 3.119 1.271 -8.219 1 96.19 163 LEU B O 1
ATOM 3193 N N . GLY B 1 164 ? 1.01 1.848 -7.66 1 94.38 164 GLY B N 1
ATOM 3194 C CA . GLY B 1 164 ? 1.452 2.623 -6.512 1 94.38 164 GLY B CA 1
ATOM 3195 C C . GLY B 1 164 ? 2.17 1.789 -5.469 1 94.38 164 GLY B C 1
ATOM 3196 O O . GLY B 1 164 ? 3.213 2.195 -4.949 1 94.38 164 GLY B O 1
ATOM 3197 N N . VAL B 1 165 ? 1.646 0.621 -5.18 1 97.12 165 VAL B N 1
ATOM 3198 C CA . VAL B 1 165 ? 2.258 -0.267 -4.199 1 97.12 165 VAL B CA 1
ATOM 3199 C C . VAL B 1 165 ? 3.619 -0.738 -4.703 1 97.12 165 VAL B C 1
ATOM 3201 O O . VAL B 1 165 ? 4.602 -0.736 -3.953 1 97.12 165 VAL B O 1
ATOM 3204 N N . LEU B 1 166 ? 3.697 -1.082 -5.965 1 97.56 166 LEU B N 1
ATOM 3205 C CA . LEU B 1 166 ? 4.961 -1.552 -6.527 1 97.56 166 LEU B CA 1
ATOM 3206 C C . LEU B 1 166 ? 6.027 -0.466 -6.449 1 97.56 166 LEU B C 1
ATOM 3208 O O . LEU B 1 166 ? 7.184 -0.748 -6.125 1 97.56 166 LEU B O 1
ATOM 3212 N N . ASN B 1 167 ? 5.641 0.747 -6.766 1 95.25 167 ASN B N 1
ATOM 3213 C CA . ASN B 1 167 ? 6.59 1.851 -6.688 1 95.25 167 ASN B CA 1
ATOM 3214 C C . ASN B 1 167 ? 7.113 2.039 -5.266 1 95.25 167 ASN B C 1
ATOM 3216 O O . ASN B 1 167 ? 8.305 2.295 -5.07 1 95.25 167 ASN B O 1
ATOM 3220 N N . ALA B 1 168 ? 6.207 1.926 -4.367 1 94.5 168 ALA B N 1
ATOM 3221 C CA . ALA B 1 168 ? 6.621 2.051 -2.973 1 94.5 168 ALA B CA 1
ATOM 3222 C C . ALA B 1 168 ? 7.559 0.916 -2.576 1 94.5 168 ALA B C 1
ATOM 3224 O O . ALA B 1 168 ? 8.555 1.139 -1.884 1 94.5 168 ALA B O 1
ATOM 3225 N N . ILE B 1 169 ? 7.34 -0.256 -2.977 1 96.31 169 ILE B N 1
ATOM 3226 C CA . ILE B 1 169 ? 8.195 -1.41 -2.719 1 96.31 169 ILE B CA 1
ATOM 3227 C C . ILE B 1 169 ? 9.578 -1.172 -3.322 1 96.31 169 ILE B C 1
ATOM 3229 O O . ILE B 1 169 ? 10.594 -1.411 -2.67 1 96.31 169 ILE B O 1
ATOM 3233 N N . SER B 1 170 ? 9.555 -0.704 -4.555 1 94.44 170 SER B N 1
ATOM 3234 C CA . SER B 1 170 ? 10.812 -0.433 -5.242 1 94.44 170 SER B CA 1
ATOM 3235 C C . SER B 1 170 ? 11.656 0.573 -4.469 1 94.44 170 SER B C 1
ATOM 3237 O O . SER B 1 170 ? 12.867 0.401 -4.34 1 94.44 170 SER B O 1
ATOM 3239 N N . ALA B 1 171 ? 11.031 1.533 -3.959 1 91.69 171 ALA B N 1
ATOM 3240 C CA . ALA B 1 171 ? 11.742 2.539 -3.176 1 91.69 171 ALA B CA 1
ATOM 3241 C C . ALA B 1 171 ? 12.305 1.937 -1.893 1 91.69 171 ALA B C 1
ATOM 3243 O O . ALA B 1 171 ? 13.43 2.25 -1.493 1 91.69 171 ALA B O 1
ATOM 3244 N N . LEU B 1 172 ? 11.57 1.103 -1.228 1 91.38 172 LEU B N 1
ATOM 3245 C CA . LEU B 1 172 ? 12.047 0.433 -0.023 1 91.38 172 LEU B CA 1
ATOM 3246 C C . LEU B 1 172 ? 13.266 -0.432 -0.33 1 91.38 172 LEU B C 1
ATOM 3248 O O . LEU B 1 172 ? 14.25 -0.42 0.417 1 91.38 172 LEU B O 1
ATOM 3252 N N . MET B 1 173 ? 13.141 -1.156 -1.402 1 92.31 173 MET B N 1
ATOM 3253 C C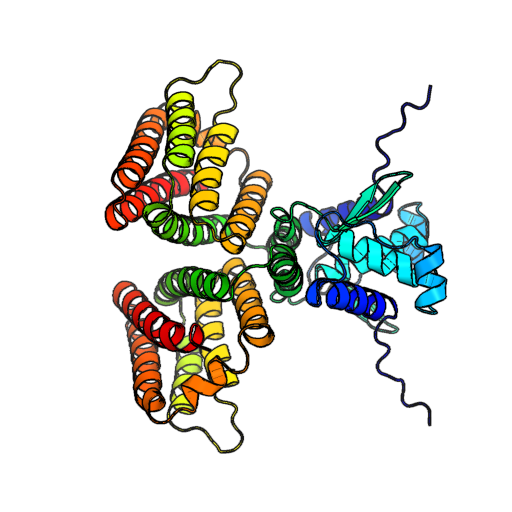A . MET B 1 173 ? 14.258 -2.01 -1.794 1 92.31 173 MET B CA 1
ATOM 3254 C C . MET B 1 173 ? 15.523 -1.186 -2.016 1 92.31 173 MET B C 1
ATOM 3256 O O . MET B 1 173 ? 16.609 -1.572 -1.576 1 92.31 173 MET B O 1
ATOM 3260 N N . GLU B 1 174 ? 15.375 -0.111 -2.686 1 89.19 174 GLU B N 1
ATOM 3261 C CA . GLU B 1 174 ? 16.516 0.75 -2.967 1 89.19 174 GLU B CA 1
ATOM 3262 C C . GLU B 1 174 ? 17.141 1.291 -1.678 1 89.19 174 GLU B C 1
ATOM 3264 O O . GLU B 1 174 ? 18.359 1.414 -1.569 1 89.19 174 GLU B O 1
ATOM 3269 N N . SER B 1 175 ? 16.328 1.476 -0.739 1 85.62 175 SER B N 1
ATOM 3270 C CA . SER B 1 175 ? 16.797 2.115 0.486 1 85.62 175 SER B CA 1
ATOM 3271 C C . SER B 1 175 ? 17.297 1.082 1.49 1 85.62 175 SER B C 1
ATOM 3273 O O . SER B 1 175 ? 18.219 1.358 2.264 1 85.62 175 SER B O 1
ATOM 3275 N N . TYR B 1 176 ? 16.781 -0.161 1.456 1 84 176 TYR B N 1
ATOM 3276 C CA . TYR B 1 176 ? 17 -1.026 2.607 1 84 176 TYR B CA 1
ATOM 3277 C C . TYR B 1 176 ? 17.641 -2.346 2.182 1 84 176 TYR B C 1
ATOM 3279 O O . TYR B 1 176 ? 18.062 -3.137 3.025 1 84 176 TYR B O 1
ATOM 3287 N N . ILE B 1 177 ? 17.578 -2.602 0.987 1 82.62 177 ILE B N 1
ATOM 3288 C CA . ILE B 1 177 ? 18.25 -3.785 0.469 1 82.62 177 ILE B CA 1
ATOM 3289 C C . ILE B 1 177 ? 19.422 -3.361 -0.434 1 82.62 177 ILE B C 1
ATOM 3291 O O . ILE B 1 177 ? 19.25 -3.246 -1.65 1 82.62 177 ILE B O 1
ATOM 3295 N N . LYS B 1 178 ? 20.453 -2.811 0.164 1 70.56 178 LYS B N 1
ATOM 3296 C CA . LYS B 1 178 ? 21.625 -2.158 -0.411 1 70.56 178 LYS B CA 1
ATOM 3297 C C . LYS B 1 178 ? 22.078 -2.863 -1.687 1 70.56 178 LYS B C 1
ATOM 3299 O O . LYS B 1 178 ? 22.5 -4.016 -1.646 1 70.56 178 LYS B O 1
ATOM 3304 N N . ASP B 1 179 ? 22 -2.264 -2.828 1 72.31 179 ASP B N 1
ATOM 3305 C CA . ASP B 1 179 ? 22.5 -2.572 -4.16 1 72.31 179 ASP B CA 1
ATOM 3306 C C . ASP B 1 179 ? 22.141 -4 -4.566 1 72.31 179 ASP B C 1
ATOM 3308 O O . ASP B 1 179 ? 22.922 -4.672 -5.25 1 72.31 179 ASP B O 1
ATOM 3312 N N . ALA B 1 180 ? 21.016 -4.426 -3.957 1 76 180 ALA B N 1
ATOM 3313 C CA . ALA B 1 180 ? 20.656 -5.816 -4.199 1 76 180 ALA B CA 1
ATOM 3314 C C . ALA B 1 180 ? 20.328 -6.051 -5.676 1 76 180 ALA B C 1
ATOM 3316 O O . ALA B 1 180 ? 20.844 -6.996 -6.281 1 76 180 ALA B O 1
ATOM 3317 N N . ARG B 1 181 ? 19.594 -5.188 -6.188 1 76.25 181 ARG B N 1
ATOM 3318 C CA . ARG B 1 181 ? 19.234 -5.316 -7.598 1 76.25 181 ARG B CA 1
ATOM 3319 C C . ARG B 1 181 ? 20.469 -5.203 -8.492 1 76.25 181 ARG B C 1
ATOM 3321 O O . ARG B 1 181 ? 20.656 -6.012 -9.398 1 76.25 181 ARG B O 1
ATOM 3328 N N . LYS B 1 182 ? 21.234 -4.242 -8.188 1 78.38 182 LYS B N 1
ATOM 3329 C CA . LYS B 1 182 ? 22.453 -4.035 -8.953 1 78.38 182 LYS B CA 1
ATOM 3330 C C . LYS B 1 182 ? 23.391 -5.23 -8.812 1 78.38 182 LYS B C 1
ATOM 3332 O O . LYS B 1 182 ? 23.938 -5.723 -9.805 1 78.38 182 LYS B O 1
ATOM 3337 N N . SER B 1 183 ? 23.5 -5.762 -7.73 1 78.94 183 SER B N 1
ATOM 3338 C CA . SER B 1 183 ? 24.469 -6.824 -7.438 1 78.94 183 SER B CA 1
ATOM 3339 C C . SER B 1 183 ? 24.094 -8.117 -8.156 1 78.94 183 SER B C 1
ATOM 3341 O O . SER B 1 183 ? 24.938 -8.766 -8.766 1 78.94 183 SER B O 1
ATOM 3343 N N . ILE B 1 184 ? 22.875 -8.398 -8.172 1 80.06 184 ILE B N 1
ATOM 3344 C CA . ILE B 1 184 ? 22.469 -9.672 -8.773 1 80.06 184 ILE B CA 1
ATOM 3345 C C . ILE B 1 184 ? 22.547 -9.578 -10.289 1 80.06 184 ILE B C 1
ATOM 3347 O O . ILE B 1 184 ? 22.938 -10.539 -10.961 1 80.06 184 ILE B O 1
ATOM 3351 N N . LEU B 1 185 ? 22.344 -8.422 -10.797 1 79.69 185 LEU B N 1
ATOM 3352 C CA . LEU B 1 185 ? 22.312 -8.234 -12.242 1 79.69 185 LEU B CA 1
ATOM 3353 C C . LEU B 1 185 ? 23.719 -8.148 -12.805 1 79.69 185 LEU B C 1
ATOM 3355 O O . LEU B 1 185 ? 23.953 -8.461 -13.977 1 79.69 185 LEU B O 1
ATOM 3359 N N . GLU B 1 186 ? 24.609 -7.832 -11.953 1 77.69 186 GLU B N 1
ATOM 3360 C CA . GLU B 1 186 ? 25.969 -7.625 -12.438 1 77.69 186 GLU B CA 1
ATOM 3361 C C . GLU B 1 186 ? 26.859 -8.82 -12.102 1 77.69 186 GLU B C 1
ATOM 3363 O O . GLU B 1 186 ? 27.984 -8.93 -12.617 1 77.69 186 GLU B O 1
ATOM 3368 N N . GLU B 1 187 ? 26.297 -9.656 -11.266 1 79.75 187 GLU B N 1
ATOM 3369 C CA . GLU B 1 187 ? 27.062 -10.859 -10.961 1 79.75 187 GLU B CA 1
ATOM 3370 C C . GLU B 1 187 ? 27.047 -11.844 -12.125 1 79.75 187 GLU B C 1
ATOM 3372 O O . GLU B 1 187 ? 25.969 -12.289 -12.547 1 79.75 187 GLU B O 1
ATOM 3377 N N . GLU B 1 188 ? 28.188 -12.164 -12.625 1 72.81 188 GLU B N 1
ATOM 3378 C CA . GLU B 1 188 ? 28.359 -12.969 -13.836 1 72.81 188 GLU B CA 1
ATOM 3379 C C . GLU B 1 188 ? 27.594 -14.289 -13.734 1 72.81 188 GLU B C 1
ATOM 3381 O O . GLU B 1 188 ? 26.969 -14.719 -14.703 1 72.81 188 GLU B O 1
ATOM 3386 N N . GLY B 1 189 ? 27.578 -14.844 -12.68 1 79.06 189 GLY B N 1
ATOM 3387 C CA . GLY B 1 189 ? 26.938 -16.141 -12.531 1 79.06 189 GLY B CA 1
ATOM 3388 C C . GLY B 1 189 ? 25.422 -16.062 -12.617 1 79.06 189 GLY B C 1
ATOM 3389 O O . GLY B 1 189 ? 24.766 -17.062 -12.93 1 79.06 189 GLY B O 1
ATOM 3390 N N . ASN B 1 190 ? 24.922 -14.891 -12.5 1 86.81 190 ASN B N 1
ATOM 3391 C CA . ASN B 1 190 ? 23.484 -14.742 -12.445 1 86.81 190 ASN B CA 1
ATOM 3392 C C . ASN B 1 190 ? 22.938 -14.055 -13.695 1 86.81 190 ASN B C 1
ATOM 3394 O O . ASN B 1 190 ? 21.75 -14.164 -14 1 86.81 190 ASN B O 1
ATOM 3398 N N . ARG B 1 191 ? 23.766 -13.414 -14.32 1 86.69 191 ARG B N 1
ATOM 3399 C CA . ARG B 1 191 ? 23.359 -12.484 -15.375 1 86.69 191 ARG B CA 1
ATOM 3400 C C . ARG B 1 191 ? 22.578 -13.211 -16.469 1 86.69 191 ARG B C 1
ATOM 3402 O O . ARG B 1 191 ? 21.469 -12.797 -16.828 1 86.69 191 ARG B O 1
ATOM 3409 N N . GLN B 1 192 ? 23.156 -14.273 -16.953 1 90.06 192 GLN B N 1
ATOM 3410 C CA . GLN B 1 192 ? 22.5 -15 -18.047 1 90.06 192 GLN B CA 1
ATOM 3411 C C . GLN B 1 192 ? 21.156 -15.547 -17.609 1 90.06 192 GLN B C 1
ATOM 3413 O O . GLN B 1 192 ? 20.188 -15.523 -18.391 1 90.06 192 GLN B O 1
ATOM 3418 N N . GLU B 1 193 ? 21.109 -16.031 -16.453 1 93.56 193 GLU B N 1
ATOM 3419 C CA . GLU B 1 193 ? 19.844 -16.562 -15.93 1 93.56 193 GLU B CA 1
ATOM 3420 C C . GLU B 1 193 ? 18.797 -15.453 -15.812 1 93.56 193 GLU B C 1
ATOM 3422 O O . GLU B 1 193 ? 17.641 -15.656 -16.172 1 93.56 193 GLU B O 1
ATOM 3427 N N . LEU B 1 194 ? 19.219 -14.344 -15.391 1 93.56 194 LEU B N 1
ATOM 3428 C CA . LEU B 1 194 ? 18.297 -13.227 -15.219 1 93.56 194 LEU B CA 1
ATOM 3429 C C . LEU B 1 194 ? 17.797 -12.727 -16.562 1 93.56 194 LEU B C 1
ATOM 3431 O O . LEU B 1 194 ? 16.625 -12.398 -16.719 1 93.56 194 LEU B O 1
ATOM 3435 N N . ILE B 1 195 ? 18.672 -12.711 -17.516 1 94.38 195 ILE B N 1
ATOM 3436 C CA . ILE B 1 195 ? 18.281 -12.32 -18.875 1 94.38 195 ILE B CA 1
ATOM 3437 C C . ILE B 1 195 ? 17.25 -13.297 -19.422 1 94.38 195 ILE B C 1
ATOM 3439 O O . ILE B 1 195 ? 16.203 -12.883 -19.938 1 94.38 195 ILE B O 1
ATOM 3443 N N . THR B 1 196 ? 17.5 -14.531 -19.25 1 96.62 196 THR B N 1
ATOM 3444 C CA . THR B 1 196 ? 16.578 -15.578 -19.703 1 96.62 196 THR B CA 1
ATOM 3445 C C . THR B 1 196 ? 15.234 -15.461 -19.016 1 96.62 196 THR B C 1
ATOM 3447 O O . THR B 1 196 ? 14.188 -15.633 -19.641 1 96.62 196 THR B O 1
ATOM 3450 N N . GLN B 1 197 ? 15.258 -15.18 -17.781 1 97.12 197 GLN B N 1
ATOM 3451 C CA . GLN B 1 197 ? 14.031 -15.055 -17.016 1 97.12 197 GLN B CA 1
ATOM 3452 C C . GLN B 1 197 ? 13.203 -13.867 -17.5 1 97.12 197 GLN B C 1
ATOM 3454 O O . GLN B 1 197 ? 11.977 -13.969 -17.609 1 97.12 197 GLN B O 1
ATOM 3459 N N . HIS B 1 198 ? 13.82 -12.75 -17.797 1 97.56 198 HIS B N 1
ATOM 3460 C CA . HIS B 1 198 ? 13.078 -11.609 -18.328 1 97.56 198 HIS B CA 1
ATOM 3461 C C . HIS B 1 198 ? 12.531 -11.914 -19.719 1 97.56 198 HIS B C 1
ATOM 3463 O O . HIS B 1 198 ? 11.438 -11.477 -20.078 1 97.56 198 HIS B O 1
ATOM 3469 N N . GLU B 1 199 ? 13.25 -12.656 -20.453 1 98 199 GLU B N 1
ATOM 3470 C CA . GLU B 1 199 ? 12.766 -13.094 -21.75 1 98 199 GLU B CA 1
ATOM 3471 C C . GLU B 1 199 ? 11.531 -13.977 -21.625 1 98 199 GLU B C 1
ATOM 3473 O O . GLU B 1 199 ? 10.57 -13.82 -22.391 1 98 199 GLU B O 1
ATOM 3478 N N . ASN B 1 200 ? 11.594 -14.891 -20.703 1 98.5 200 ASN B N 1
ATOM 3479 C CA . ASN B 1 200 ? 10.445 -15.766 -20.469 1 98.5 200 ASN B CA 1
ATOM 3480 C C . ASN B 1 200 ? 9.211 -14.969 -20.047 1 98.5 200 ASN B C 1
ATOM 3482 O O . ASN B 1 200 ? 8.102 -15.281 -20.484 1 98.5 200 ASN B O 1
ATOM 3486 N N . ILE B 1 201 ? 9.438 -13.984 -19.219 1 98.75 201 ILE B N 1
ATOM 3487 C CA . ILE B 1 201 ? 8.344 -13.117 -18.781 1 98.75 201 ILE B CA 1
ATOM 3488 C C . ILE B 1 201 ? 7.75 -12.391 -20 1 98.75 201 ILE B C 1
ATOM 3490 O O . ILE B 1 201 ? 6.531 -12.383 -20.188 1 98.75 201 ILE B O 1
ATOM 3494 N N . PHE B 1 202 ? 8.633 -11.844 -20.797 1 98.69 202 PHE B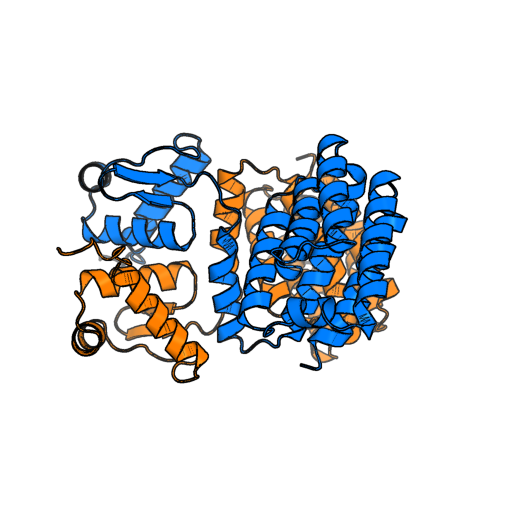 N 1
ATOM 3495 C CA . PHE B 1 202 ? 8.18 -11.133 -21.984 1 98.69 202 PHE B CA 1
ATOM 3496 C C . PHE B 1 202 ? 7.387 -12.055 -22.906 1 98.69 202 PHE B C 1
ATOM 3498 O O . PHE B 1 202 ? 6.316 -11.688 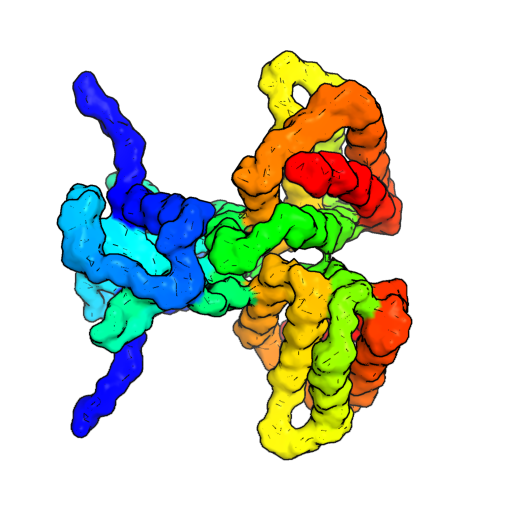-23.391 1 98.69 202 PHE B O 1
ATOM 3505 N N . GLU B 1 203 ? 7.93 -13.203 -23.156 1 98.44 203 GLU B N 1
ATOM 3506 C CA . GLU B 1 203 ? 7.285 -14.141 -24.062 1 98.44 203 GLU B CA 1
ATOM 3507 C C . GLU B 1 203 ? 5.902 -14.547 -23.547 1 98.44 203 GLU B C 1
ATOM 3509 O O . GLU B 1 203 ? 4.961 -14.68 -24.328 1 98.44 203 GLU B O 1
ATOM 3514 N N . ALA B 1 204 ? 5.836 -14.781 -22.281 1 98.5 204 ALA B N 1
ATOM 3515 C CA . ALA B 1 204 ? 4.547 -15.133 -21.688 1 98.5 204 ALA B CA 1
ATOM 3516 C C . ALA B 1 204 ? 3.525 -14.016 -21.891 1 98.5 204 ALA B C 1
ATOM 3518 O O . ALA B 1 204 ? 2.357 -14.281 -22.188 1 98.5 204 ALA B O 1
ATOM 3519 N N . LEU B 1 205 ? 3.928 -12.75 -21.734 1 98.62 205 LEU B N 1
ATOM 3520 C CA . LEU B 1 205 ? 3.053 -11.602 -21.953 1 98.62 205 LEU B CA 1
ATOM 3521 C C . LEU B 1 205 ? 2.697 -11.461 -23.438 1 98.62 205 LEU B C 1
ATOM 3523 O O . LEU B 1 205 ? 1.552 -11.164 -23.781 1 98.62 205 LEU B O 1
ATOM 3527 N N . ASN B 1 206 ? 3.688 -11.68 -24.234 1 97.88 206 ASN B N 1
ATOM 3528 C CA . ASN B 1 206 ? 3.486 -11.617 -25.672 1 97.88 206 ASN B CA 1
ATOM 3529 C C . ASN B 1 206 ? 2.469 -12.656 -26.141 1 97.88 206 ASN B C 1
ATOM 3531 O O . ASN B 1 206 ? 1.728 -12.414 -27.094 1 97.88 206 ASN B O 1
ATOM 3535 N N . ASN B 1 207 ? 2.402 -13.766 -25.516 1 96.62 207 ASN B N 1
ATOM 3536 C CA . ASN B 1 207 ? 1.479 -14.844 -25.844 1 96.62 207 ASN B CA 1
ATOM 3537 C C . ASN B 1 207 ? 0.148 -14.695 -25.125 1 96.62 207 ASN B C 1
ATOM 3539 O O . ASN B 1 207 ? -0.725 -15.555 -25.219 1 96.62 207 ASN B O 1
ATOM 3543 N N . ASN B 1 208 ? 0.023 -13.711 -24.328 1 94.44 208 ASN B N 1
ATOM 3544 C CA . ASN B 1 208 ? -1.16 -13.438 -23.516 1 94.44 208 ASN B CA 1
ATOM 3545 C C . ASN B 1 208 ? -1.532 -14.625 -22.641 1 94.44 208 ASN B C 1
ATOM 3547 O O . ASN B 1 208 ? -2.713 -14.945 -22.484 1 94.44 208 ASN B O 1
ATOM 3551 N N . SER B 1 209 ? -0.537 -15.281 -22.203 1 96 209 SER B N 1
ATOM 3552 C CA . SER B 1 209 ? -0.772 -16.438 -21.344 1 96 209 SER B CA 1
ATOM 3553 C C . SER B 1 209 ? -0.634 -16.047 -19.875 1 96 209 SER B C 1
ATOM 3555 O O . SER B 1 209 ? 0.48 -15.922 -19.359 1 96 209 SER B O 1
ATOM 3557 N N . GLU B 1 210 ? -1.709 -16.031 -19.234 1 97.38 210 GLU B N 1
ATOM 3558 C CA . GLU B 1 210 ? -1.709 -15.648 -17.812 1 97.38 210 GLU B CA 1
ATOM 3559 C C . GLU B 1 210 ? -0.923 -16.656 -16.984 1 97.38 210 GLU B C 1
ATOM 3561 O O . GLU B 1 210 ? -0.061 -16.266 -16.188 1 97.38 210 GLU B O 1
ATOM 3566 N N . ASP B 1 211 ? -1.178 -17.891 -17.203 1 97.5 211 ASP B N 1
ATOM 3567 C CA . ASP B 1 211 ? -0.544 -18.938 -16.422 1 97.5 211 ASP B CA 1
ATOM 3568 C C . ASP B 1 211 ? 0.969 -18.938 -16.625 1 97.5 211 ASP B C 1
ATOM 3570 O O . ASP B 1 211 ? 1.73 -19.047 -15.656 1 97.5 211 ASP B O 1
ATOM 3574 N N . GLU B 1 212 ? 1.384 -18.812 -17.844 1 98.25 212 GLU B N 1
ATOM 3575 C CA . GLU B 1 212 ? 2.812 -18.781 -18.141 1 98.25 212 GLU B CA 1
ATOM 3576 C C . GLU B 1 212 ? 3.473 -17.531 -17.562 1 98.25 212 GLU B C 1
ATOM 3578 O O . GLU B 1 212 ? 4.617 -17.594 -17.109 1 98.25 212 GLU B O 1
ATOM 3583 N N . ALA B 1 213 ? 2.77 -16.438 -17.625 1 98.62 213 ALA B N 1
ATOM 3584 C CA . ALA B 1 213 ? 3.303 -15.188 -17.078 1 98.62 213 ALA B CA 1
ATOM 3585 C C . ALA B 1 213 ? 3.512 -15.297 -15.578 1 98.62 213 ALA B C 1
ATOM 3587 O O . ALA B 1 213 ? 4.566 -14.914 -15.062 1 98.62 213 ALA B O 1
ATOM 3588 N N . VAL B 1 214 ? 2.527 -15.836 -14.922 1 98.44 214 VAL B N 1
ATOM 3589 C CA . VAL B 1 214 ? 2.6 -16.031 -13.477 1 98.44 214 VAL B CA 1
ATOM 3590 C C . VAL B 1 214 ? 3.762 -16.953 -13.133 1 98.44 214 VAL B C 1
ATOM 3592 O O . VAL B 1 214 ? 4.555 -16.656 -12.234 1 98.44 214 VAL B O 1
ATOM 3595 N N . GLU B 1 215 ? 3.877 -18.016 -13.82 1 98.44 215 GLU B N 1
ATOM 3596 C CA . GLU B 1 215 ? 4.961 -18.953 -13.578 1 98.44 215 GLU B CA 1
ATOM 3597 C C . GLU B 1 215 ? 6.324 -18.312 -13.805 1 98.44 215 GLU B C 1
ATOM 3599 O O . GLU B 1 215 ? 7.238 -18.469 -13 1 98.44 215 GLU B O 1
ATOM 3604 N N . ALA B 1 216 ? 6.469 -17.594 -14.906 1 98.56 216 ALA B N 1
ATOM 3605 C CA . ALA B 1 216 ? 7.73 -16.938 -15.25 1 98.56 216 ALA B CA 1
ATOM 3606 C C . ALA B 1 216 ? 8.109 -15.906 -14.195 1 98.56 216 ALA B C 1
ATOM 3608 O O . ALA B 1 216 ? 9.266 -15.859 -13.75 1 98.56 216 ALA B O 1
ATOM 3609 N N . MET B 1 217 ? 7.18 -15.102 -13.758 1 98.69 217 MET B N 1
ATOM 3610 C CA . MET B 1 217 ? 7.453 -14.07 -12.75 1 98.69 217 MET B CA 1
ATOM 3611 C C . MET B 1 217 ? 7.793 -14.703 -11.406 1 98.69 217 MET B C 1
ATOM 3613 O O . MET B 1 217 ? 8.703 -14.258 -10.711 1 98.69 217 MET B O 1
ATOM 3617 N N . THR B 1 218 ? 7.039 -15.734 -11.047 1 98.31 218 THR B N 1
ATOM 3618 C CA . THR B 1 218 ? 7.301 -16.438 -9.797 1 98.31 218 THR B CA 1
ATOM 3619 C C . THR B 1 218 ? 8.727 -16.984 -9.773 1 98.31 218 THR B C 1
ATOM 3621 O O . THR B 1 218 ? 9.461 -16.781 -8.805 1 98.31 218 THR B O 1
ATOM 3624 N N . LYS B 1 219 ? 9.117 -17.641 -10.836 1 97.94 219 LYS B N 1
ATOM 3625 C CA . LYS B 1 219 ? 10.469 -18.203 -10.938 1 97.94 219 LYS B CA 1
ATOM 3626 C C . LYS B 1 219 ? 11.523 -17.094 -10.859 1 97.94 219 LYS B C 1
ATOM 3628 O O . LYS B 1 219 ? 12.531 -17.25 -10.164 1 97.94 219 LYS B O 1
ATOM 3633 N N . HIS B 1 220 ? 11.305 -16.016 -11.555 1 97.44 220 HIS B N 1
ATOM 3634 C CA . HIS B 1 220 ? 12.211 -14.875 -11.57 1 97.44 220 HIS B CA 1
ATOM 3635 C C . HIS B 1 220 ? 12.391 -14.297 -10.172 1 97.44 220 HIS B C 1
ATOM 3637 O O . HIS B 1 220 ? 13.523 -14.102 -9.719 1 97.44 220 HIS B O 1
ATOM 3643 N N . LEU B 1 221 ? 11.273 -14.094 -9.461 1 97.06 221 LEU B N 1
ATOM 3644 C CA . LEU B 1 221 ? 11.336 -13.453 -8.156 1 97.06 221 LEU B CA 1
ATOM 3645 C C . LEU B 1 221 ? 11.906 -14.406 -7.109 1 97.06 221 LEU B C 1
ATOM 3647 O O . LEU B 1 221 ? 12.625 -13.984 -6.203 1 97.06 221 LEU B O 1
ATOM 3651 N N . ASP B 1 222 ? 11.57 -15.711 -7.234 1 95.81 222 ASP B N 1
ATOM 3652 C CA . ASP B 1 222 ? 12.172 -16.688 -6.332 1 95.81 222 ASP B CA 1
ATOM 3653 C C . ASP B 1 222 ? 13.688 -16.688 -6.465 1 95.81 222 ASP B C 1
ATOM 3655 O O . ASP B 1 222 ? 14.406 -16.734 -5.461 1 95.81 222 ASP B O 1
ATOM 3659 N N . PHE B 1 223 ? 14.148 -16.656 -7.715 1 94.06 223 PHE B N 1
ATOM 3660 C CA . PHE B 1 223 ? 15.586 -16.641 -7.98 1 94.06 223 PHE B CA 1
ATOM 3661 C C . PHE B 1 223 ? 16.219 -15.367 -7.438 1 94.06 223 PHE B C 1
ATOM 3663 O O . PHE B 1 223 ? 17.203 -15.43 -6.703 1 94.06 223 PHE B O 1
ATOM 3670 N N . ALA B 1 224 ? 15.648 -14.227 -7.734 1 92.31 224 ALA B N 1
ATOM 3671 C CA . ALA B 1 224 ? 16.188 -12.938 -7.32 1 92.31 224 ALA B CA 1
ATOM 3672 C C . ALA B 1 224 ? 16.203 -12.805 -5.801 1 92.31 224 ALA B C 1
ATOM 3674 O O . ALA B 1 224 ? 17.172 -12.32 -5.219 1 92.31 224 ALA B O 1
ATOM 3675 N N . ASN B 1 225 ? 15.117 -13.242 -5.133 1 91.62 225 ASN B N 1
ATOM 3676 C CA . ASN B 1 225 ? 14.969 -13.109 -3.688 1 91.62 225 ASN B CA 1
ATOM 3677 C C . ASN B 1 225 ? 16.016 -13.93 -2.943 1 91.62 225 ASN B C 1
ATOM 3679 O O . ASN B 1 225 ? 16.484 -13.531 -1.878 1 91.62 225 ASN B O 1
ATOM 3683 N N . LYS B 1 226 ? 16.328 -15.078 -3.477 1 88.12 226 LYS B N 1
ATOM 3684 C CA . LYS B 1 226 ? 17.344 -15.93 -2.865 1 88.12 226 LYS B CA 1
ATOM 3685 C C . LYS B 1 226 ? 18.672 -15.188 -2.729 1 88.12 226 LYS B C 1
ATOM 3687 O O . LYS B 1 226 ? 19.391 -15.359 -1.74 1 88.12 226 LYS B O 1
ATOM 3692 N N . TYR B 1 227 ? 18.938 -14.32 -3.6 1 84.38 227 TYR B N 1
ATOM 3693 C CA . TYR B 1 227 ? 20.219 -13.617 -3.602 1 84.38 227 TYR B CA 1
ATOM 3694 C C . TYR B 1 227 ? 20.125 -12.312 -2.809 1 84.38 227 TYR B C 1
ATOM 3696 O O . TYR B 1 227 ? 21.156 -11.75 -2.408 1 84.38 227 TYR B O 1
ATOM 3704 N N . MET B 1 228 ? 18.984 -11.844 -2.6 1 82.88 228 MET B N 1
ATOM 3705 C CA . MET B 1 228 ? 18.828 -10.562 -1.917 1 82.88 228 MET B CA 1
ATOM 3706 C C . MET B 1 228 ? 18.781 -10.758 -0.405 1 82.88 228 MET B C 1
ATOM 3708 O O . MET B 1 228 ? 19.156 -9.852 0.351 1 82.88 228 MET B O 1
ATOM 3712 N N . ILE B 1 229 ? 18.172 -11.836 0.119 1 74.12 229 ILE B N 1
ATOM 3713 C CA . ILE B 1 229 ? 18.062 -12.109 1.549 1 74.12 229 ILE B CA 1
ATOM 3714 C C . ILE B 1 229 ? 19.469 -12.328 2.133 1 74.12 229 ILE B C 1
ATOM 3716 O O . ILE B 1 229 ? 19.734 -11.906 3.26 1 74.12 229 ILE B O 1
ATOM 3720 N N . ASN B 1 230 ? 20.391 -12.984 1.51 1 59.66 230 ASN B N 1
ATOM 3721 C CA . ASN B 1 230 ? 21.703 -13.32 2.033 1 59.66 230 ASN B CA 1
ATOM 3722 C C . ASN B 1 230 ? 22.625 -12.109 2.041 1 59.66 230 ASN B C 1
ATOM 3724 O O . ASN B 1 230 ? 23.828 -12.234 2.324 1 59.66 230 ASN B O 1
ATOM 3728 N N . ARG B 1 231 ? 22.156 -10.961 1.788 1 53.28 231 ARG B N 1
ATOM 3729 C CA . ARG B 1 231 ? 23.062 -9.82 1.823 1 53.28 231 ARG B CA 1
ATOM 3730 C C . ARG B 1 231 ? 22.688 -8.859 2.945 1 53.28 231 ARG B C 1
ATOM 3732 O O . ARG B 1 231 ? 21.516 -8.766 3.328 1 53.28 231 ARG B O 1
#

Secondary structure (DSSP, 8-state):
---------HHHHHHHHHHHHHHTTSS-TTPBPPPHHHHHHHHT--HHHHHHHHHHHHHHTSEEEETTTEEEE-S--TTTTHHHHHHHHHHTT--HHHHHHHHHHHHHHHHHHHHHH--HHHHHHHHHHHHHHHS--TT--HHHHHHHHHHHHHHHTT-HHHHHHHHHHHHHHHHHSTTHHHHHHH-HHHHHHHHHHHHHHHHHHHTT-HHHHHHHHHHHHHHHHHHHHT-/---------HHHHHHHHHHHHHHTTSS-TTPBPPPHHHHHHHHT--HHHHHHHHHHHHHHTSEEEETTTEEEE-S--TTTTHHHHHHHHHHTT--HHHHHHHHHHHHHHHHHHHHHH--HHHHHHHHHHHHHHHS--TT--HHHHHHHHHHHHHHHTT-HHHHHHHHHHHHHHHHHSTTHHHHHHH-HHHHHHHHHHHHHHHHHHHTT-HHHHHHHHHHHHHHHHHHHHT-

Organism: Clostridium tetani (strain Massachusetts / E88) (NCBI:txid212717)

pLDDT: mean 89.09, std 11.89, range [26.41, 98.81]

InterPro domains:
  IPR000524 Transcription regulator HTH, GntR [PF00392] (11-73)
  IPR000524 Transcription regulator HTH, GntR [PR00035] (33-47)
  IPR000524 Transcription regulator HTH, GntR [PR00035] (47-63)
  IPR000524 Transcription regulator HTH, GntR [PS50949] (8-76)
  IPR000524 Transcription regulator HTH, GntR [SM00345] (14-73)
  IPR000524 Transcription regulator HTH, GntR [cd07377] (9-74)
  IPR008920 Transcription regulator FadR/GntR, C-terminal [G3DSA:1.20.120.530] (80-229)
  IPR008920 Transcription regulator FadR/GntR, C-terminal [SSF48008] (97-229)
  IPR011711 GntR, C-terminal [PF07729] (98-222)
  IPR011711 GntR, C-terminal [SM00895] (98-223)
  IPR036388 Winged helix-like DNA-binding domain superfamily [G3DSA:1.10.10.10] (1-73)
  IPR036390 Winged helix DNA-binding domain superfamily [SSF46785] (1-76)

Sequence (462 aa):
MFSPVKNKKIYEEVIEQIKDMIYKGILKKGDKLPSERDMVEKLQVSRTSVREALRSLEIVGLIESRQGEGNFIKEDFEDGLIEPLSVMFMLQDSKSEEILELRKIIEVGTIKLAAERITESELEKLNELKEKLKTPNKEENLAEIDREFHYKIAAASKNFLLLGVLNAISALMESYIKDARKSILEEEGNRQELITQHENIFEALNNNSEDEAVEAMTKHLDFANKYMINRMFSPVKNKKIYEEVIEQIKDMIYKGILKKGDKLPSERDMVEKLQVSRTSVREALRSLEIVGLIESRQGEGNFIKEDFEDGLIEPLSVMFMLQDSKSEEILELRKIIEVGTIKLAAERITESELEKLNELKEKLKTPNKEENLAEIDREFHYKIAAASKNFLLLGVLNAISALMESYIKDARKSILEEEGNRQELITQHENIFEALNNNSEDEAVEAMTKHLDFANKYMINR